Protein AF-A0A1Y5SVF7-F1 (afdb_monomer)

Organism: NCBI:txid1519096

Mean predicted aligned error: 20.18 Å

pLDDT: mean 73.54, std 23.57, range [23.88, 98.62]

Foldseek 3Di:
DDDDDDDDDDDDDDDDDDDDDDDDDDDDDDDDDDDDDDDDDDDDDDDDDDDDDDDDDDDDDDDDDDDDDDDDPDDDDDAEEEEADQEEEEEEDEQEQYEYEQAHYQYEYEQYAYLYAYENYAEAYEYEDEEEAYHYHPEHHQYEYEYAPLPYQYAYEYEQYAEEYEHAYHAYAYEYEDAHYAYEHAYDHPDPVSHDEYEEEYADHAYEHEEEAHYEYEPHHYQYEYEYEYDAARHAYEDEHDDLVRYAYEYAYAPPLQDPDPDPDDPVSFPWDWDQPPPQRWIFIDGPPHTHYTYNHHSVSHDPVRYHYDHNVVDCPCVVVVVCLVPSQDDDDDDDDDDDDWEEADADQEEEEHETDQEEYHYDNEHYQYEYENHAYQYHEDNEADQHEYEAAAHQYEYEDYHEAYEYAYHDDDPDPDAGHAYEYECADHQYEHHEEFYQYEYEAHAEAYHEEAYHPDPDDDDDTRYQYEAEDEHYQYEYEHEFNYEYEDYHAQYEYEYEQQSQAAATEAEYEPQFQSYEYEYYHDDPDDDDPVDDDDFDWDDDPQWTWTDPDPNYIYIYHRDDPVSRVNHHYDYDYD

Structure (mmCIF, N/CA/C/O backbone):
data_AF-A0A1Y5SVF7-F1
#
_entry.id   AF-A0A1Y5SVF7-F1
#
loop_
_atom_site.group_PDB
_atom_site.id
_atom_site.type_symbol
_atom_site.label_atom_id
_atom_site.label_alt_id
_atom_site.label_comp_id
_atom_site.label_asym_id
_atom_site.label_entity_id
_atom_site.label_seq_id
_atom_site.pdbx_PDB_ins_code
_atom_site.Cartn_x
_atom_site.Cartn_y
_atom_site.Cartn_z
_atom_site.occupancy
_atom_site.B_iso_or_equiv
_atom_site.auth_seq_id
_atom_site.auth_comp_id
_atom_site.auth_asym_id
_atom_site.auth_atom_id
_atom_site.pdbx_PDB_model_num
ATOM 1 N N . MET A 1 1 ? -33.043 -8.710 54.431 1.00 28.83 1 MET A N 1
ATOM 2 C CA . MET A 1 1 ? -33.249 -10.145 54.765 1.00 28.83 1 MET A CA 1
ATOM 3 C C . MET A 1 1 ? -33.082 -10.905 53.458 1.00 28.83 1 MET A C 1
ATOM 5 O O . MET A 1 1 ? -33.565 -10.387 52.466 1.00 28.83 1 MET A O 1
ATOM 9 N N . LEU A 1 2 ? -32.321 -12.004 53.444 1.00 25.12 2 LEU A N 1
ATOM 10 C CA . LEU A 1 2 ? -31.647 -12.544 52.246 1.00 25.12 2 LEU A CA 1
ATOM 11 C C . LEU A 1 2 ? -32.502 -12.698 50.967 1.00 25.12 2 LEU A C 1
ATOM 13 O O . LEU A 1 2 ? -33.581 -13.275 51.049 1.00 25.12 2 LEU A O 1
ATOM 17 N N . ALA A 1 3 ? -31.905 -12.251 49.847 1.00 23.88 3 ALA A N 1
ATOM 18 C CA . ALA A 1 3 ? -31.821 -12.835 48.490 1.00 23.88 3 ALA A CA 1
ATOM 19 C C . ALA A 1 3 ? -33.076 -13.500 47.863 1.00 23.88 3 ALA A C 1
ATOM 21 O O . ALA A 1 3 ? -33.752 -14.313 48.484 1.00 23.88 3 ALA A O 1
ATOM 22 N N . PHE A 1 4 ? -33.413 -13.260 46.592 1.00 25.11 4 PHE A N 1
ATOM 23 C CA . PHE A 1 4 ? -32.550 -13.398 45.406 1.00 25.11 4 PHE A CA 1
ATOM 24 C C . PHE A 1 4 ? -33.101 -12.588 44.214 1.00 25.11 4 PHE A C 1
ATOM 26 O O . PHE A 1 4 ? -34.318 -12.561 44.025 1.00 25.11 4 PHE A O 1
ATOM 33 N N . PHE A 1 5 ? -32.216 -12.047 43.373 1.00 25.89 5 PHE A N 1
ATOM 34 C CA . PHE A 1 5 ? -32.505 -11.700 41.972 1.00 25.89 5 PHE A CA 1
ATOM 35 C C . PHE A 1 5 ? -31.905 -12.769 41.041 1.00 25.89 5 PHE A C 1
ATOM 37 O O . PHE A 1 5 ? -31.003 -13.503 41.444 1.00 25.89 5 PHE A O 1
ATOM 44 N N . LEU A 1 6 ? -32.410 -12.857 39.808 1.00 24.16 6 LEU A N 1
ATOM 45 C CA . LEU A 1 6 ? -31.699 -13.455 38.676 1.00 24.16 6 LEU A CA 1
ATOM 46 C C . LEU A 1 6 ? -31.574 -12.374 37.600 1.00 24.16 6 LEU A C 1
ATOM 48 O O . LEU A 1 6 ? -32.604 -11.846 37.182 1.00 24.16 6 LEU A O 1
ATOM 52 N N . LEU A 1 7 ? -30.357 -12.142 37.118 1.00 26.02 7 LEU A N 1
ATOM 53 C CA . LEU A 1 7 ? -30.112 -11.790 35.720 1.00 26.02 7 LEU A CA 1
ATOM 54 C C . LEU A 1 7 ? -29.601 -13.055 34.996 1.00 26.02 7 LEU A C 1
ATOM 56 O O . LEU A 1 7 ? -29.047 -13.947 35.654 1.00 26.02 7 LEU A O 1
ATOM 60 N N . PRO A 1 8 ? -29.828 -13.193 33.678 1.00 29.50 8 PRO A N 1
ATOM 61 C CA . PRO A 1 8 ? -29.076 -14.124 32.843 1.00 29.50 8 PRO A CA 1
ATOM 62 C C . PRO A 1 8 ? -27.656 -13.583 32.598 1.00 29.50 8 PRO A C 1
ATOM 64 O O . PRO A 1 8 ? -27.396 -12.408 32.828 1.00 29.50 8 PRO A O 1
ATOM 67 N N . ALA A 1 9 ? -26.753 -14.437 32.121 1.00 26.25 9 ALA A N 1
ATOM 68 C CA . ALA A 1 9 ? -25.447 -14.005 31.630 1.00 26.25 9 ALA A CA 1
ATOM 69 C C . ALA A 1 9 ? -25.489 -13.800 30.110 1.00 26.25 9 ALA A C 1
ATOM 71 O O . ALA A 1 9 ? -26.137 -14.589 29.412 1.00 26.25 9 ALA A O 1
ATOM 72 N N . LEU A 1 10 ? -24.732 -12.817 29.630 1.00 25.55 10 LEU A N 1
ATOM 73 C CA . LEU A 1 10 ? -24.119 -12.842 28.304 1.00 25.55 10 LEU A CA 1
ATOM 74 C C . LEU A 1 10 ? -22.589 -12.748 28.474 1.00 25.55 10 LEU A C 1
ATOM 76 O O . LEU A 1 10 ? -22.091 -13.045 29.565 1.00 25.55 10 LEU A O 1
ATOM 80 N N . LEU A 1 11 ? -21.851 -12.483 27.398 1.00 26.92 11 LEU A N 1
ATOM 81 C CA . LEU A 1 11 ? -20.387 -12.559 27.359 1.00 26.92 11 LEU A CA 1
ATOM 82 C C . LEU A 1 11 ? -19.733 -11.515 28.294 1.00 26.92 11 LEU A C 1
ATOM 84 O O . LEU A 1 11 ? -20.344 -10.517 28.644 1.00 26.92 11 LEU A O 1
ATOM 88 N N . GLY A 1 12 ? -18.503 -11.713 28.768 1.00 23.98 12 GLY A N 1
ATOM 89 C CA . GLY A 1 12 ? -17.605 -12.847 28.501 1.00 23.98 12 GLY A CA 1
ATOM 90 C C . GLY A 1 12 ? -16.141 -12.460 28.289 1.00 23.98 12 GLY A C 1
ATOM 91 O O . GLY A 1 12 ? -15.311 -13.362 28.197 1.00 23.98 12 GLY A O 1
ATOM 92 N N . ILE A 1 13 ? -15.836 -11.159 28.240 1.00 25.72 13 ILE A N 1
ATOM 93 C CA . ILE A 1 13 ? -14.473 -10.625 28.145 1.00 25.72 13 ILE A CA 1
ATOM 94 C C . ILE A 1 13 ? -13.648 -11.138 29.332 1.00 25.72 13 ILE A C 1
ATOM 96 O O . ILE A 1 13 ? -14.043 -11.006 30.493 1.00 25.72 13 ILE A O 1
ATOM 100 N N . ALA A 1 14 ? -12.513 -11.765 29.030 1.00 25.06 14 ALA A N 1
ATOM 101 C CA . ALA A 1 14 ? -11.665 -12.447 29.999 1.00 25.06 14 ALA A CA 1
ATOM 102 C C . ALA A 1 14 ? -10.214 -11.965 29.887 1.00 25.06 14 ALA A C 1
ATOM 104 O O . ALA A 1 14 ? -9.325 -12.732 29.516 1.00 25.06 14 ALA A O 1
ATOM 105 N N . PHE A 1 15 ? -9.973 -10.700 30.241 1.00 26.67 15 PHE A N 1
ATOM 106 C CA . PHE A 1 15 ? -8.614 -10.215 30.479 1.00 26.67 15 PHE A CA 1
ATOM 107 C C . PHE A 1 15 ? -7.939 -11.071 31.560 1.00 26.67 15 PHE A C 1
ATOM 109 O O . PHE A 1 15 ? -8.497 -11.293 32.638 1.00 26.67 15 PHE A O 1
ATOM 116 N N . LEU A 1 16 ? -6.741 -11.572 31.256 1.00 25.20 16 LEU A N 1
ATOM 117 C CA . LEU A 1 16 ? -5.904 -12.342 32.173 1.00 25.20 16 LEU A CA 1
ATOM 118 C C . LEU A 1 16 ? -4.956 -11.388 32.917 1.00 25.20 16 LEU A C 1
ATOM 120 O O . LEU A 1 16 ? -4.042 -10.858 32.288 1.00 25.20 16 LEU A O 1
ATOM 124 N N . PRO A 1 17 ? -5.097 -11.194 34.242 1.00 28.88 17 PRO A N 1
ATOM 125 C CA . PRO A 1 17 ? -4.095 -10.476 35.018 1.00 28.88 17 PRO A CA 1
ATOM 126 C C . PRO A 1 17 ? -2.815 -11.313 35.112 1.00 28.88 17 PRO A C 1
ATOM 128 O O . PRO A 1 17 ? -2.871 -12.531 35.317 1.00 28.88 17 PRO A O 1
ATOM 131 N N . SER A 1 18 ? -1.661 -10.659 35.002 1.00 29.81 18 SER A N 1
ATOM 132 C CA . SER A 1 18 ? -0.347 -11.294 35.116 1.00 29.81 18 SER A CA 1
ATOM 133 C C . SER A 1 18 ? -0.153 -11.962 36.488 1.00 29.81 18 SER A C 1
ATOM 135 O O . SER A 1 18 ? -0.465 -11.399 37.537 1.00 29.81 18 SER A O 1
ATOM 137 N N . LEU A 1 19 ? 0.352 -13.203 36.492 1.00 28.02 19 LEU A N 1
ATOM 138 C CA . LEU A 1 19 ? 0.393 -14.054 37.687 1.00 28.02 19 LEU A CA 1
ATOM 139 C C . LEU A 1 19 ? 1.823 -14.338 38.172 1.00 28.02 19 LEU A C 1
ATOM 141 O O . LEU A 1 19 ? 2.289 -15.472 38.096 1.00 28.02 19 LEU A O 1
ATOM 145 N N . PHE A 1 20 ? 2.492 -13.329 38.738 1.00 27.78 20 PHE A N 1
ATOM 146 C CA . PHE A 1 20 ? 3.694 -13.534 39.557 1.00 27.78 20 PHE A CA 1
ATOM 147 C C . PHE A 1 20 ? 3.801 -12.521 40.711 1.00 27.78 20 PHE A C 1
ATOM 149 O O . PHE A 1 20 ? 4.325 -11.425 40.552 1.00 27.78 20 PHE A O 1
ATOM 156 N N . ASP A 1 21 ? 3.381 -12.949 41.905 1.00 28.89 21 ASP A N 1
ATOM 157 C CA . ASP A 1 21 ? 3.974 -12.506 43.175 1.00 28.89 21 ASP A CA 1
ATOM 158 C C . ASP A 1 21 ? 4.526 -13.744 43.905 1.00 28.89 21 ASP A C 1
ATOM 160 O O . ASP A 1 21 ? 4.063 -14.872 43.700 1.00 28.89 21 ASP A O 1
ATOM 164 N N . GLY A 1 22 ? 5.585 -13.548 44.685 1.00 28.02 22 GLY A N 1
ATOM 165 C CA . GLY A 1 22 ? 6.442 -14.613 45.190 1.00 28.02 22 GLY A CA 1
ATOM 166 C C . GLY A 1 22 ? 6.036 -15.190 46.546 1.00 28.02 22 GLY A C 1
ATOM 167 O O . GLY A 1 22 ? 5.220 -14.653 47.292 1.00 28.02 22 GLY A O 1
ATOM 168 N N . ALA A 1 23 ? 6.702 -16.285 46.911 1.00 33.06 23 ALA A N 1
ATOM 169 C CA . ALA A 1 23 ? 6.745 -16.770 48.284 1.00 33.06 23 ALA A CA 1
ATOM 170 C C . ALA A 1 23 ? 8.129 -17.361 48.592 1.00 33.06 23 ALA A C 1
ATOM 172 O O . ALA A 1 23 ? 8.445 -18.472 48.163 1.00 33.06 23 ALA A O 1
ATOM 173 N N . ASP A 1 24 ? 8.933 -16.628 49.365 1.00 37.44 24 ASP A N 1
ATOM 174 C CA . ASP A 1 24 ? 10.059 -17.207 50.101 1.00 37.44 24 ASP A CA 1
ATOM 175 C C . ASP A 1 24 ? 9.540 -18.276 51.082 1.00 37.44 24 ASP A C 1
ATOM 177 O O . ASP A 1 24 ? 8.615 -18.010 51.854 1.00 37.44 24 ASP A O 1
ATOM 181 N N . ASP A 1 25 ? 10.201 -19.434 51.154 1.00 36.94 25 ASP A N 1
ATOM 182 C CA . ASP A 1 25 ? 10.408 -20.115 52.439 1.00 36.94 25 ASP A CA 1
ATOM 183 C C . ASP A 1 25 ? 11.746 -20.879 52.438 1.00 36.94 25 ASP A C 1
ATOM 185 O O . ASP A 1 25 ? 12.274 -21.268 51.395 1.00 36.94 25 ASP A O 1
ATOM 189 N N . ASP A 1 26 ? 12.315 -21.034 53.628 1.00 40.06 26 ASP A N 1
ATOM 190 C CA . ASP A 1 26 ? 13.736 -21.314 53.876 1.00 40.06 26 ASP A CA 1
ATOM 191 C C . ASP A 1 26 ? 13.984 -22.777 54.355 1.00 40.06 26 ASP A C 1
ATOM 193 O O . ASP A 1 26 ? 13.065 -23.579 54.518 1.00 40.06 26 ASP A O 1
ATOM 197 N N . ASP A 1 27 ? 15.240 -23.096 54.694 1.00 39.34 27 ASP A N 1
ATOM 198 C CA . ASP A 1 27 ? 15.685 -24.258 55.515 1.00 39.34 27 ASP A CA 1
ATOM 199 C C . ASP A 1 27 ? 15.856 -25.669 54.870 1.00 39.34 27 ASP A C 1
ATOM 201 O O . ASP A 1 27 ? 15.143 -26.620 55.171 1.00 39.34 27 ASP A O 1
ATOM 205 N N . ASP A 1 28 ? 16.959 -25.831 54.122 1.00 39.59 28 ASP A N 1
ATOM 206 C CA . ASP A 1 28 ? 18.159 -26.590 54.569 1.00 39.59 28 ASP A CA 1
ATOM 207 C C . ASP A 1 28 ? 18.097 -28.131 54.879 1.00 39.59 28 ASP A C 1
ATOM 209 O O . ASP A 1 28 ? 17.165 -28.674 55.465 1.00 39.59 28 ASP A O 1
ATOM 213 N N . ARG A 1 29 ? 19.240 -28.809 54.638 1.00 32.97 29 ARG A N 1
ATOM 214 C CA . ARG A 1 29 ? 19.673 -30.167 55.099 1.00 32.97 29 ARG A CA 1
ATOM 215 C C . ARG A 1 29 ? 19.079 -31.476 54.516 1.00 32.97 29 ARG A C 1
ATOM 217 O O . ARG A 1 29 ? 18.115 -32.042 55.018 1.00 32.97 29 ARG A O 1
ATOM 224 N N . ASP A 1 30 ? 19.889 -32.094 53.646 1.00 34.66 30 ASP A N 1
ATOM 225 C CA . ASP A 1 30 ? 20.678 -33.323 53.939 1.00 34.66 30 ASP A CA 1
ATOM 226 C C . ASP A 1 30 ? 19.988 -34.548 54.600 1.00 34.66 30 ASP A C 1
ATOM 228 O O . ASP A 1 30 ? 19.758 -34.564 55.810 1.00 34.66 30 ASP A O 1
ATOM 232 N N . THR A 1 31 ? 19.836 -35.662 53.858 1.00 36.62 31 THR A N 1
ATOM 233 C CA . THR A 1 31 ? 20.513 -36.939 54.223 1.00 36.62 31 THR A CA 1
ATOM 234 C C . THR A 1 31 ? 20.528 -38.018 53.125 1.00 36.62 31 THR A C 1
ATOM 236 O O . THR A 1 31 ? 19.546 -38.244 52.424 1.00 36.62 31 THR A O 1
ATOM 239 N N . ASP A 1 32 ? 21.657 -38.729 53.045 1.00 37.28 32 ASP A N 1
ATOM 240 C CA . ASP A 1 32 ? 21.926 -39.937 52.243 1.00 37.28 32 ASP A CA 1
ATOM 241 C C . ASP A 1 32 ? 21.433 -41.232 52.933 1.00 37.28 32 ASP A C 1
ATOM 243 O O . ASP A 1 32 ? 21.753 -41.465 54.101 1.00 37.28 32 ASP A O 1
ATOM 247 N N . ASP A 1 33 ? 20.718 -42.098 52.200 1.00 37.47 33 ASP A N 1
ATOM 248 C CA . ASP A 1 33 ? 20.779 -43.564 52.362 1.00 37.47 33 ASP A CA 1
ATOM 249 C C . ASP A 1 33 ? 20.405 -44.264 51.035 1.00 37.47 33 ASP A C 1
ATOM 251 O O . ASP A 1 33 ? 19.533 -43.808 50.292 1.00 37.47 33 ASP A O 1
ATOM 255 N N . GLY A 1 34 ? 21.062 -45.385 50.724 1.00 32.53 34 GLY A N 1
ATOM 256 C CA . GLY A 1 34 ? 20.985 -46.062 49.422 1.00 32.53 34 GLY A CA 1
ATOM 257 C C . GLY A 1 34 ? 20.372 -47.468 49.471 1.00 32.53 34 GLY A C 1
ATOM 258 O O . GLY A 1 34 ? 20.273 -48.093 50.524 1.00 32.53 34 GLY A O 1
ATOM 259 N N . GLY A 1 35 ? 19.997 -48.032 48.311 1.00 29.94 35 GLY A N 1
ATOM 260 C CA . GLY A 1 35 ? 19.396 -49.375 48.291 1.00 29.94 35 GLY A CA 1
ATOM 261 C C . GLY A 1 35 ? 19.071 -49.990 46.926 1.00 29.94 35 GLY A C 1
ATOM 262 O O . GLY A 1 35 ? 17.906 -50.110 46.561 1.00 29.94 35 GLY A O 1
ATOM 263 N N . THR A 1 36 ? 20.083 -50.486 46.211 1.00 34.25 36 THR A N 1
ATOM 264 C CA . THR A 1 36 ? 19.928 -51.499 45.138 1.00 34.25 36 THR A CA 1
ATOM 265 C C . THR A 1 36 ? 20.354 -52.890 45.674 1.00 34.25 36 THR A C 1
ATOM 267 O O . THR A 1 36 ? 20.866 -52.941 46.799 1.00 34.25 36 THR A O 1
ATOM 270 N N . PRO A 1 37 ? 20.225 -54.037 44.954 1.00 53.22 37 PRO A N 1
ATOM 271 C CA . PRO A 1 37 ? 19.612 -54.293 43.636 1.00 53.22 37 PRO A CA 1
ATOM 272 C C . PRO A 1 37 ? 18.690 -55.552 43.562 1.00 53.22 37 PRO A C 1
ATOM 274 O O . PRO A 1 37 ? 18.653 -56.371 44.480 1.00 53.22 37 PRO A O 1
ATOM 277 N N . ALA A 1 38 ? 18.055 -55.773 42.399 1.00 32.16 38 ALA A N 1
ATOM 278 C CA . ALA A 1 38 ? 17.669 -57.089 41.840 1.00 32.16 38 ALA A CA 1
ATOM 279 C C . ALA A 1 38 ? 17.480 -56.927 40.305 1.00 32.16 38 ALA A C 1
ATOM 281 O O . ALA A 1 38 ? 16.729 -56.045 39.908 1.00 32.16 38 ALA A O 1
ATOM 282 N N . THR A 1 39 ? 18.267 -57.525 39.390 1.00 30.19 39 THR A N 1
ATOM 283 C CA . THR A 1 39 ? 18.276 -58.942 38.913 1.00 30.19 39 THR A CA 1
ATOM 284 C C . THR A 1 39 ? 16.894 -59.408 38.428 1.00 30.19 39 THR A C 1
ATOM 286 O O . THR A 1 39 ? 15.960 -59.377 39.221 1.00 30.19 39 THR A O 1
ATOM 289 N N . GLU A 1 40 ? 16.675 -59.823 37.172 1.00 33.19 40 GLU A N 1
ATOM 290 C CA . GLU A 1 40 ? 17.314 -60.919 36.390 1.00 33.19 40 GLU A CA 1
ATOM 291 C C . GLU A 1 40 ? 17.263 -60.621 34.853 1.00 33.19 40 GLU A C 1
ATOM 293 O O . GLU A 1 40 ? 16.377 -59.889 34.429 1.00 33.19 40 GLU A O 1
ATOM 298 N N . THR A 1 41 ? 18.275 -60.922 34.008 1.00 29.30 41 THR A N 1
ATOM 299 C CA . THR A 1 41 ? 18.534 -62.168 33.201 1.00 29.30 41 THR A CA 1
ATOM 300 C C . THR A 1 41 ? 17.352 -62.698 32.358 1.00 29.30 41 THR A C 1
ATOM 302 O O . THR A 1 41 ? 16.225 -62.663 32.828 1.00 29.30 41 THR A O 1
ATOM 305 N N . GLU A 1 42 ? 17.482 -63.248 31.136 1.00 34.62 42 GLU A N 1
ATOM 306 C CA . GLU A 1 42 ? 18.602 -63.549 30.190 1.00 34.62 42 GLU A CA 1
ATOM 307 C C . GLU A 1 42 ? 18.284 -62.879 28.801 1.00 34.62 42 GLU A C 1
ATOM 309 O O . GLU A 1 42 ? 17.245 -62.237 28.696 1.00 34.62 42 GLU A O 1
ATOM 314 N N . THR A 1 43 ? 19.021 -62.917 27.669 1.00 29.70 43 THR A N 1
ATOM 315 C CA . THR A 1 43 ? 20.098 -63.784 27.110 1.00 29.70 43 THR A CA 1
ATOM 316 C C . THR A 1 43 ? 20.880 -63.032 25.987 1.00 29.70 43 THR A C 1
ATOM 318 O O . THR A 1 43 ? 20.587 -61.877 25.698 1.00 29.70 43 THR A O 1
ATOM 321 N N . GLU A 1 44 ? 21.848 -63.686 25.330 1.00 31.50 44 GLU A N 1
ATOM 322 C CA . GLU A 1 44 ? 22.754 -63.190 24.265 1.00 31.50 44 GLU A CA 1
ATOM 323 C C . GLU A 1 44 ? 22.239 -63.420 22.819 1.00 31.50 44 GLU A C 1
ATOM 325 O O . GLU A 1 44 ? 21.424 -64.315 22.594 1.00 31.50 44 GLU A O 1
ATOM 330 N N . THR A 1 45 ? 22.833 -62.746 21.816 1.00 30.83 45 THR A N 1
ATOM 331 C CA . THR A 1 45 ? 23.479 -63.390 20.636 1.00 30.83 45 THR A CA 1
ATOM 332 C C . THR A 1 45 ? 24.410 -62.395 19.917 1.00 30.83 45 THR A C 1
ATOM 334 O O . THR A 1 45 ? 23.960 -61.359 19.439 1.00 30.83 45 THR A O 1
ATOM 337 N N . GLU A 1 46 ? 25.699 -62.725 19.802 1.00 31.84 46 GLU A N 1
ATOM 338 C CA . GLU A 1 46 ? 26.710 -61.957 19.052 1.00 31.84 46 GLU A CA 1
ATOM 339 C C . GLU A 1 46 ? 26.742 -62.352 17.564 1.00 31.84 46 GLU A C 1
ATOM 341 O O . GLU A 1 46 ? 26.552 -63.522 17.224 1.00 31.84 46 GLU A O 1
ATOM 346 N N . THR A 1 47 ? 27.102 -61.421 16.675 1.00 31.23 47 THR A N 1
ATOM 347 C CA . THR A 1 47 ? 27.840 -61.715 15.429 1.00 31.23 47 THR A CA 1
ATOM 348 C C . THR A 1 47 ? 28.593 -60.458 14.990 1.00 31.23 47 THR A C 1
ATOM 350 O O . THR A 1 47 ? 27.987 -59.511 14.501 1.00 31.23 47 THR A O 1
ATOM 353 N N . GLU A 1 48 ? 29.917 -60.451 15.148 1.00 33.25 48 GLU A N 1
ATOM 354 C CA . GLU A 1 48 ? 30.788 -59.406 14.598 1.00 33.25 48 GLU A CA 1
ATOM 355 C C . GLU A 1 48 ? 30.953 -59.570 13.076 1.00 33.25 48 GLU A C 1
ATOM 357 O O . GLU A 1 48 ? 31.180 -60.678 12.584 1.00 33.25 48 GLU A O 1
ATOM 362 N N . THR A 1 49 ? 30.950 -58.467 12.326 1.00 31.22 49 THR A N 1
ATOM 363 C CA . THR A 1 49 ? 31.803 -58.275 11.137 1.00 31.22 49 THR A CA 1
ATOM 364 C C . THR A 1 49 ? 32.028 -56.774 10.966 1.00 31.22 49 THR A C 1
ATOM 366 O O . THR A 1 49 ? 31.082 -55.997 11.028 1.00 31.22 49 THR A O 1
ATOM 369 N N . GLU A 1 50 ? 33.283 -56.365 10.802 1.00 34.22 50 GLU A N 1
ATOM 370 C CA . GLU A 1 50 ? 33.684 -54.957 10.753 1.00 34.22 50 GLU A CA 1
ATOM 371 C C . GLU A 1 50 ? 33.427 -54.298 9.382 1.00 34.22 50 GLU A C 1
ATOM 373 O O . GLU A 1 50 ? 33.559 -54.946 8.340 1.00 34.22 50 GLU A O 1
ATOM 378 N N . THR A 1 51 ? 33.318 -52.964 9.426 1.00 29.38 51 THR A N 1
ATOM 379 C CA . THR A 1 51 ? 33.974 -51.941 8.565 1.00 29.38 51 THR A CA 1
ATOM 380 C C . THR A 1 51 ? 33.057 -51.027 7.736 1.00 29.38 51 THR A C 1
ATOM 382 O O . THR A 1 51 ? 32.087 -51.465 7.133 1.00 29.38 51 THR A O 1
ATOM 385 N N . GLU A 1 52 ? 33.523 -49.776 7.653 1.00 34.09 52 GLU A N 1
ATOM 386 C CA . GLU A 1 52 ? 33.158 -48.664 6.759 1.00 34.09 52 GLU A CA 1
ATOM 387 C C . GLU A 1 52 ? 31.989 -47.769 7.220 1.00 34.09 52 GLU A C 1
ATOM 389 O O . GLU A 1 52 ? 30.815 -48.120 7.213 1.00 34.09 52 GLU A O 1
ATOM 394 N N . THR A 1 53 ? 32.416 -46.593 7.687 1.00 32.97 53 THR A N 1
ATOM 395 C CA . THR A 1 53 ? 31.666 -45.455 8.215 1.00 32.97 53 THR A CA 1
ATOM 396 C C . THR A 1 53 ? 30.930 -44.695 7.119 1.00 32.97 53 THR A C 1
ATOM 398 O O . THR A 1 53 ? 31.564 -44.307 6.145 1.00 32.97 53 THR A O 1
ATOM 401 N N . GLU A 1 54 ? 29.683 -44.318 7.379 1.00 35.81 54 GLU A N 1
ATOM 402 C CA . GLU A 1 54 ? 29.158 -42.980 7.078 1.00 35.81 54 GLU A CA 1
ATOM 403 C C . GLU A 1 54 ? 28.046 -42.675 8.098 1.00 35.81 54 GLU A C 1
ATOM 405 O O . GLU A 1 54 ? 27.385 -43.596 8.583 1.00 35.81 54 GLU A O 1
ATOM 410 N N . THR A 1 55 ? 27.942 -41.419 8.543 1.00 29.20 55 THR A N 1
ATOM 411 C CA . THR A 1 55 ? 27.143 -41.042 9.723 1.00 29.20 55 THR A CA 1
ATOM 412 C C . THR A 1 55 ? 25.940 -40.210 9.308 1.00 29.20 55 THR A C 1
ATOM 414 O O . THR A 1 55 ? 26.021 -38.986 9.249 1.00 29.20 55 THR A O 1
ATOM 417 N N . GLU A 1 56 ? 24.818 -40.881 9.084 1.00 37.03 56 GLU A N 1
ATOM 418 C CA . GLU A 1 56 ? 23.496 -40.262 9.115 1.00 37.03 56 GLU A CA 1
ATOM 419 C C . GLU A 1 56 ? 22.876 -40.557 10.488 1.00 37.03 56 GLU A C 1
ATOM 421 O O . GLU A 1 56 ? 22.947 -41.677 11.002 1.00 37.03 56 GLU A O 1
ATOM 426 N N . THR A 1 57 ? 22.342 -39.533 11.148 1.00 26.78 57 THR A N 1
ATOM 427 C CA . THR A 1 57 ? 21.626 -39.671 12.422 1.00 26.78 57 THR A CA 1
ATOM 428 C C . THR A 1 57 ? 20.508 -38.645 12.440 1.00 26.78 57 THR A C 1
ATOM 430 O O . THR A 1 57 ? 20.705 -37.492 12.820 1.00 26.78 57 THR A O 1
ATOM 433 N N . GLU A 1 58 ? 19.338 -39.090 11.986 1.00 38.38 58 GLU A N 1
ATOM 434 C CA . GLU A 1 58 ? 18.064 -38.412 12.211 1.00 38.38 58 GLU A CA 1
ATOM 435 C C . GLU A 1 58 ? 17.968 -38.058 13.701 1.00 38.38 58 GLU A C 1
ATOM 437 O O . GLU A 1 58 ? 18.151 -38.922 14.561 1.00 38.38 58 GLU A O 1
ATOM 442 N N . THR A 1 59 ? 17.754 -36.780 14.010 1.00 26.06 59 THR A N 1
ATOM 443 C CA . THR A 1 59 ? 17.618 -36.302 15.390 1.00 26.06 59 THR A CA 1
ATOM 444 C C . THR A 1 59 ? 16.307 -35.541 15.499 1.00 26.06 59 THR A C 1
ATOM 446 O O . THR A 1 59 ? 16.272 -34.320 15.364 1.00 26.06 59 THR A O 1
ATOM 449 N N . GLU A 1 60 ? 15.220 -36.282 15.722 1.00 39.50 60 GLU A N 1
ATOM 450 C CA . GLU A 1 60 ? 13.974 -35.706 16.230 1.00 39.50 60 GLU A CA 1
ATOM 451 C C . GLU A 1 60 ? 14.309 -34.926 17.510 1.00 39.50 60 GLU A C 1
ATOM 453 O O . GLU A 1 60 ? 14.859 -35.491 18.457 1.00 39.50 60 GLU A O 1
ATOM 458 N N . THR A 1 61 ? 14.031 -33.623 17.520 1.00 26.59 61 THR A N 1
ATOM 459 C CA . THR A 1 61 ? 14.149 -32.785 18.717 1.00 26.59 61 THR A CA 1
ATOM 460 C C . THR A 1 61 ? 12.823 -32.069 18.897 1.00 26.59 61 THR A C 1
ATOM 462 O O . THR A 1 61 ? 12.457 -31.216 18.094 1.00 26.59 61 THR A O 1
ATOM 465 N N . GLU A 1 62 ? 12.084 -32.471 19.926 1.00 38.66 62 GLU A N 1
ATOM 466 C CA . GLU A 1 62 ? 10.967 -31.696 20.452 1.00 38.66 62 GLU A CA 1
ATOM 467 C C . GLU A 1 62 ? 11.572 -30.430 21.079 1.00 38.66 62 GLU A C 1
ATOM 469 O O . GLU A 1 62 ? 12.403 -30.537 21.982 1.00 38.66 62 GLU A O 1
ATOM 474 N N . THR A 1 63 ? 11.201 -29.248 20.583 1.00 27.20 63 THR A N 1
ATOM 475 C CA . THR A 1 63 ? 11.576 -27.966 21.197 1.00 27.20 63 THR A CA 1
ATOM 476 C C . THR A 1 63 ? 10.358 -27.431 21.937 1.00 27.20 63 THR A C 1
ATOM 478 O O . THR A 1 63 ? 9.309 -27.208 21.333 1.00 27.20 63 THR A O 1
ATOM 481 N N . GLU A 1 64 ? 10.480 -27.289 23.254 1.00 31.25 64 GLU A N 1
ATOM 482 C CA . GLU A 1 64 ? 9.398 -26.829 24.125 1.00 31.25 64 GLU A CA 1
ATOM 483 C C . GLU A 1 64 ? 9.219 -25.302 24.024 1.00 31.25 64 GLU A C 1
ATOM 485 O O . GLU A 1 64 ? 10.157 -24.567 23.719 1.00 31.25 64 GLU A O 1
ATOM 490 N N . THR A 1 65 ? 8.000 -24.816 24.267 1.00 33.19 65 THR A N 1
ATOM 491 C CA . THR A 1 65 ? 7.695 -23.378 24.276 1.00 33.19 65 THR A CA 1
ATOM 492 C C . THR A 1 65 ? 8.174 -22.749 25.585 1.00 33.19 65 THR A C 1
ATOM 494 O O . THR A 1 65 ? 7.468 -22.811 26.592 1.00 33.19 65 THR A O 1
ATOM 497 N N . GLU A 1 66 ? 9.355 -22.131 25.577 1.00 31.94 66 GLU A N 1
ATOM 498 C CA . GLU A 1 66 ? 9.839 -21.300 26.687 1.00 31.94 66 GLU A CA 1
ATOM 499 C C . GLU A 1 66 ? 9.594 -19.814 26.381 1.00 31.94 66 GLU A C 1
ATOM 501 O O . GLU A 1 66 ? 10.137 -19.251 25.433 1.00 31.94 66 GLU A O 1
ATOM 506 N N . THR A 1 67 ? 8.736 -19.178 27.183 1.00 33.22 67 THR A N 1
ATOM 507 C CA . THR A 1 67 ? 8.444 -17.740 27.111 1.00 33.22 67 THR A CA 1
ATOM 508 C C . THR A 1 67 ? 9.335 -16.994 28.104 1.00 33.22 67 THR A C 1
ATOM 510 O O . THR A 1 67 ? 8.965 -16.840 29.268 1.00 33.22 67 THR A O 1
ATOM 513 N N . GLU A 1 68 ? 10.506 -16.532 27.664 1.00 31.97 68 GLU A N 1
ATOM 514 C CA . GLU A 1 68 ? 11.379 -15.668 28.471 1.00 31.97 68 GLU A CA 1
ATOM 515 C C . GLU A 1 68 ? 11.170 -14.188 28.118 1.00 31.97 68 GLU A C 1
ATOM 517 O O . GLU A 1 68 ? 11.683 -13.679 27.126 1.00 31.97 68 GLU A O 1
ATOM 522 N N . THR A 1 69 ? 10.418 -13.475 28.958 1.00 36.06 69 THR A N 1
ATOM 523 C CA . THR A 1 69 ? 10.315 -12.010 28.907 1.00 36.06 69 THR A CA 1
ATOM 524 C C . THR A 1 69 ? 11.458 -11.368 29.704 1.00 36.06 69 THR A C 1
ATOM 526 O O . THR A 1 69 ? 11.286 -11.065 30.888 1.00 36.06 69 THR A O 1
ATOM 529 N N . GLU A 1 70 ? 12.613 -11.130 29.076 1.00 34.25 70 GLU A N 1
ATOM 530 C CA . GLU A 1 70 ? 13.631 -10.204 29.605 1.00 34.25 70 GLU A CA 1
ATOM 531 C C . GLU A 1 70 ? 13.635 -8.886 28.813 1.00 34.25 70 GLU A C 1
ATOM 533 O O . GLU A 1 70 ? 13.732 -8.863 27.589 1.00 34.25 70 GLU A O 1
ATOM 538 N N . THR A 1 71 ? 13.531 -7.758 29.522 1.00 41.81 71 THR A N 1
ATOM 539 C CA . THR A 1 71 ? 13.479 -6.414 28.926 1.00 41.81 71 THR A CA 1
ATOM 540 C C . THR A 1 71 ? 14.882 -5.909 28.560 1.00 41.81 71 THR A C 1
ATOM 542 O O . THR A 1 71 ? 15.462 -5.088 29.278 1.00 41.81 71 THR A O 1
ATOM 545 N N . GLU A 1 72 ? 15.460 -6.386 27.452 1.00 31.38 72 GLU A N 1
ATOM 546 C CA . GLU A 1 72 ? 16.734 -5.848 26.953 1.00 31.38 72 GLU A CA 1
ATOM 547 C C . GLU A 1 72 ? 16.535 -4.523 26.197 1.00 31.38 72 GLU A C 1
ATOM 549 O O . GLU A 1 72 ? 16.158 -4.477 25.026 1.00 31.38 72 GLU A O 1
ATOM 554 N N . VAL A 1 73 ? 16.859 -3.414 26.873 1.00 47.72 73 VAL A N 1
ATOM 555 C CA . VAL A 1 73 ? 16.998 -2.085 26.255 1.00 47.72 73 VAL A CA 1
ATOM 556 C C . VAL A 1 73 ? 18.237 -2.082 25.352 1.00 47.72 73 VAL A C 1
ATOM 558 O O . VAL A 1 73 ? 19.328 -1.680 25.767 1.00 47.72 73 VAL A O 1
ATOM 561 N N . GLY A 1 74 ? 18.070 -2.572 24.125 1.00 35.81 74 GLY A N 1
ATOM 562 C CA . GLY A 1 74 ? 19.157 -2.701 23.155 1.00 35.81 74 GLY A CA 1
ATOM 563 C C . GLY A 1 74 ? 18.970 -3.741 22.050 1.00 35.81 74 GLY A C 1
ATOM 564 O O . GLY A 1 74 ? 19.935 -3.965 21.320 1.00 35.81 74 GLY A O 1
ATOM 565 N N . ALA A 1 75 ? 17.794 -4.361 21.906 1.00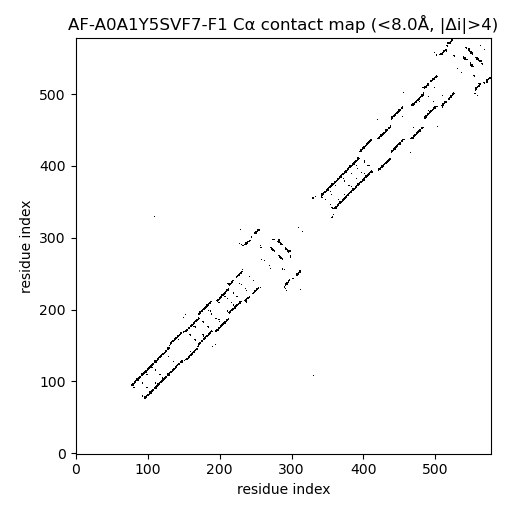 35.59 75 ALA A N 1
ATOM 566 C CA . ALA A 1 75 ? 17.498 -5.187 20.739 1.00 35.59 75 ALA A CA 1
ATOM 567 C C . ALA A 1 75 ? 17.639 -4.356 19.449 1.00 35.59 75 ALA A C 1
ATOM 569 O O . ALA A 1 75 ? 16.891 -3.406 19.224 1.00 35.59 75 ALA A O 1
ATOM 570 N N . THR A 1 76 ? 18.612 -4.705 18.607 1.00 42.78 76 THR A N 1
ATOM 571 C CA . THR A 1 76 ? 18.524 -4.408 17.171 1.00 42.78 76 THR A CA 1
ATOM 572 C C . THR A 1 76 ? 17.332 -5.177 16.608 1.00 42.78 76 THR A C 1
ATOM 574 O O . THR A 1 76 ? 17.147 -6.321 17.040 1.00 42.78 76 THR A O 1
ATOM 577 N N . PRO A 1 77 ? 16.556 -4.613 15.666 1.00 49.59 77 PRO A N 1
ATOM 578 C CA . PRO A 1 77 ? 15.498 -5.372 15.014 1.00 49.59 77 PRO A CA 1
ATOM 579 C C . PRO A 1 77 ? 16.107 -6.611 14.335 1.00 49.59 77 PRO A C 1
ATOM 581 O O . PRO A 1 77 ? 17.290 -6.625 13.972 1.00 49.59 77 PRO A O 1
ATOM 584 N N . THR A 1 78 ? 15.333 -7.690 14.258 1.00 58.44 78 THR A N 1
ATOM 585 C CA . THR A 1 78 ? 15.815 -9.004 13.820 1.00 58.44 78 THR A CA 1
ATOM 586 C C . THR A 1 78 ? 14.972 -9.534 12.676 1.00 58.44 78 THR A C 1
ATOM 588 O O . THR A 1 78 ? 13.800 -9.810 12.911 1.00 58.44 78 THR A O 1
ATOM 591 N N . SER A 1 79 ? 15.630 -9.759 11.533 1.00 68.44 79 SER A N 1
ATOM 592 C CA . SER A 1 79 ? 15.190 -10.548 10.371 1.00 68.44 79 SER A CA 1
ATOM 593 C C . SER A 1 79 ? 13.945 -11.409 10.627 1.00 68.44 79 SER A C 1
ATOM 595 O O . SER A 1 79 ? 13.992 -12.417 11.348 1.00 68.44 79 SER A O 1
ATOM 597 N N . THR A 1 80 ? 12.837 -10.975 10.040 1.00 77.94 80 THR A N 1
ATOM 598 C CA . THR A 1 80 ? 11.507 -11.573 10.108 1.00 77.94 80 THR A CA 1
ATOM 599 C C . THR A 1 80 ? 11.373 -12.683 9.066 1.00 77.94 80 THR A C 1
ATOM 601 O O . THR A 1 80 ? 11.970 -12.633 7.993 1.00 77.94 80 THR A O 1
ATOM 604 N N . VAL A 1 81 ? 10.543 -13.691 9.350 1.00 85.06 81 VAL A N 1
ATOM 605 C CA . VAL A 1 81 ? 10.108 -14.672 8.343 1.00 85.06 81 VAL A CA 1
ATOM 606 C C . VAL A 1 81 ? 8.581 -14.695 8.307 1.00 85.06 81 VAL A C 1
ATOM 608 O O . VAL A 1 81 ? 7.952 -15.244 9.217 1.00 85.06 81 VAL A O 1
ATOM 611 N N . LYS A 1 82 ? 7.983 -14.097 7.272 1.00 85.44 82 LYS A N 1
ATOM 612 C CA . LYS A 1 82 ? 6.528 -13.960 7.091 1.00 85.44 82 LYS A CA 1
ATOM 613 C C . LYS A 1 82 ? 6.035 -14.920 6.002 1.00 85.44 82 LYS A C 1
ATOM 615 O O . LYS A 1 82 ? 6.713 -15.131 5.003 1.00 85.44 82 LYS A O 1
ATOM 620 N N . ASN A 1 83 ? 4.896 -15.571 6.237 1.00 89.44 83 ASN A N 1
ATOM 621 C CA . ASN A 1 83 ? 4.304 -16.554 5.322 1.00 89.44 83 ASN A CA 1
ATOM 622 C C . ASN A 1 83 ? 2.788 -16.321 5.242 1.00 89.44 83 ASN A C 1
ATOM 624 O O . ASN A 1 83 ? 2.165 -16.244 6.304 1.00 89.44 83 ASN A O 1
ATOM 628 N N . GLY A 1 84 ? 2.234 -16.257 4.031 1.00 88.06 84 GLY A N 1
ATOM 629 C CA . GLY A 1 84 ? 0.800 -16.340 3.748 1.00 88.06 84 GLY A CA 1
ATOM 630 C C . GLY A 1 84 ? 0.318 -17.792 3.621 1.00 88.06 84 GLY A C 1
ATOM 631 O O . GLY A 1 84 ? 0.811 -18.690 4.323 1.00 88.06 84 GLY A O 1
ATOM 632 N N . THR A 1 85 ? -0.692 -18.019 2.779 1.00 88.44 85 THR A N 1
ATOM 633 C CA . THR A 1 85 ? -1.535 -19.222 2.805 1.00 88.44 85 THR A CA 1
ATOM 634 C C . THR A 1 85 ? -1.775 -19.875 1.421 1.00 88.44 85 THR A C 1
ATOM 636 O O . THR A 1 85 ? -0.825 -20.140 0.690 1.00 88.44 85 THR A O 1
ATOM 639 N N . ASP A 1 86 ? -3.026 -20.262 1.129 1.00 89.62 86 ASP A N 1
ATOM 640 C CA . ASP A 1 86 ? -3.521 -20.852 -0.134 1.00 89.62 86 ASP A CA 1
ATOM 641 C C . ASP A 1 86 ? -4.642 -19.942 -0.738 1.00 89.62 86 ASP A C 1
ATOM 643 O O . ASP A 1 86 ? -5.503 -20.422 -1.492 1.00 89.62 86 ASP A O 1
ATOM 647 N N . GLY A 1 87 ? -4.715 -18.667 -0.332 1.00 85.12 87 GLY A N 1
ATOM 648 C CA . GLY A 1 87 ? -5.533 -17.626 -0.962 1.00 85.12 87 GLY A CA 1
ATOM 649 C C . GLY A 1 87 ? -5.062 -16.217 -0.583 1.00 85.12 87 GLY A C 1
ATOM 650 O O . GLY A 1 87 ? -4.350 -16.073 0.401 1.00 85.12 87 GLY A O 1
ATOM 651 N N . ASP A 1 88 ? -5.520 -15.237 -1.362 1.00 87.12 88 ASP A N 1
ATOM 652 C CA . ASP A 1 88 ? -5.154 -13.811 -1.394 1.00 87.12 88 ASP A CA 1
ATOM 653 C C . ASP A 1 88 ? -4.789 -13.212 -0.002 1.00 87.12 88 ASP A C 1
ATOM 655 O O . ASP A 1 88 ? -5.669 -13.012 0.840 1.00 87.12 88 ASP A O 1
ATOM 659 N N . ASP A 1 89 ? -3.496 -12.944 0.244 1.00 79.69 89 ASP A N 1
ATOM 660 C CA . ASP A 1 89 ? -2.920 -12.516 1.539 1.00 79.69 89 ASP A CA 1
ATOM 661 C C . ASP A 1 89 ? -2.200 -11.138 1.479 1.00 79.69 89 ASP A C 1
ATOM 663 O O . ASP A 1 89 ? -1.456 -10.841 0.541 1.00 79.69 89 ASP A O 1
ATOM 667 N N . THR A 1 90 ? -2.322 -10.321 2.542 1.00 83.50 90 THR A N 1
ATOM 668 C CA . THR A 1 90 ? -1.631 -9.014 2.685 1.00 83.50 90 THR A CA 1
ATOM 669 C C . THR A 1 90 ? -0.423 -9.096 3.634 1.00 83.50 90 THR A C 1
ATOM 671 O O . THR A 1 90 ? -0.555 -9.231 4.857 1.00 83.50 90 THR A O 1
ATOM 674 N N . LEU A 1 91 ? 0.801 -8.987 3.103 1.00 77.38 91 LEU A N 1
ATOM 675 C CA . LEU A 1 91 ? 2.050 -9.273 3.820 1.00 77.38 91 LEU A CA 1
ATOM 676 C C . LEU A 1 91 ? 3.051 -8.097 3.866 1.00 77.38 91 LEU A C 1
ATOM 678 O O . LEU A 1 91 ? 4.038 -8.085 3.139 1.00 77.38 91 LEU A O 1
ATOM 682 N N . ARG A 1 92 ? 2.874 -7.164 4.814 1.00 82.44 92 ARG A N 1
ATOM 683 C CA . ARG A 1 92 ? 3.895 -6.147 5.177 1.00 82.44 92 ARG A CA 1
ATOM 684 C C . ARG A 1 92 ? 4.994 -6.666 6.128 1.00 82.44 92 ARG A C 1
ATOM 686 O O . ARG A 1 92 ? 4.663 -7.364 7.096 1.00 82.44 92 ARG A O 1
ATOM 693 N N . THR A 1 93 ? 6.248 -6.284 5.894 1.00 76.44 93 THR A N 1
ATOM 694 C CA . THR A 1 93 ? 7.410 -6.348 6.812 1.00 76.44 93 THR A CA 1
ATOM 695 C C . THR A 1 93 ? 8.008 -4.936 7.032 1.00 76.44 93 THR A C 1
ATOM 697 O O . THR A 1 93 ? 7.306 -3.949 6.798 1.00 76.44 93 THR A O 1
ATOM 700 N N . TYR A 1 94 ? 9.203 -4.801 7.631 1.00 76.94 94 TYR A N 1
ATOM 701 C CA . TYR A 1 94 ? 9.707 -3.520 8.172 1.00 76.94 94 TYR A CA 1
ATOM 702 C C . TYR A 1 94 ? 11.206 -3.277 7.868 1.00 76.94 94 TYR A C 1
ATOM 704 O O . TYR A 1 94 ? 11.693 -3.643 6.808 1.00 76.94 94 TYR A O 1
ATOM 712 N N . SER A 1 95 ? 11.942 -2.599 8.762 1.00 81.81 95 SER A N 1
ATOM 713 C CA . SER A 1 95 ? 13.311 -2.110 8.531 1.00 81.81 95 SER A CA 1
ATOM 714 C C . SER A 1 95 ? 14.429 -3.122 8.859 1.00 81.81 95 SER A C 1
ATOM 716 O O . SER A 1 95 ? 15.381 -2.812 9.590 1.00 81.81 95 SER A O 1
ATOM 718 N N . THR A 1 96 ? 14.304 -4.355 8.359 1.00 82.94 96 THR A N 1
ATOM 719 C CA . THR A 1 96 ? 15.310 -5.425 8.480 1.00 82.94 96 THR A CA 1
ATOM 720 C C . THR A 1 96 ? 15.349 -6.339 7.267 1.00 82.94 96 THR A C 1
ATOM 722 O O . THR A 1 96 ? 14.306 -6.566 6.685 1.00 82.94 96 THR A O 1
ATOM 725 N N . ASP A 1 97 ? 16.524 -6.945 7.009 1.00 88.50 97 ASP A N 1
ATOM 726 C CA . ASP A 1 97 ? 16.739 -8.095 6.109 1.00 88.50 97 ASP A CA 1
ATOM 727 C C . ASP A 1 97 ? 15.699 -9.223 6.349 1.00 88.50 97 ASP A C 1
ATOM 729 O O . ASP A 1 97 ? 15.949 -10.169 7.111 1.00 88.50 97 ASP A O 1
ATOM 733 N N . ASP A 1 98 ? 14.532 -9.140 5.722 1.00 89.31 98 ASP A N 1
ATOM 734 C CA . ASP A 1 98 ? 13.365 -9.977 6.000 1.00 89.31 98 ASP A CA 1
ATOM 73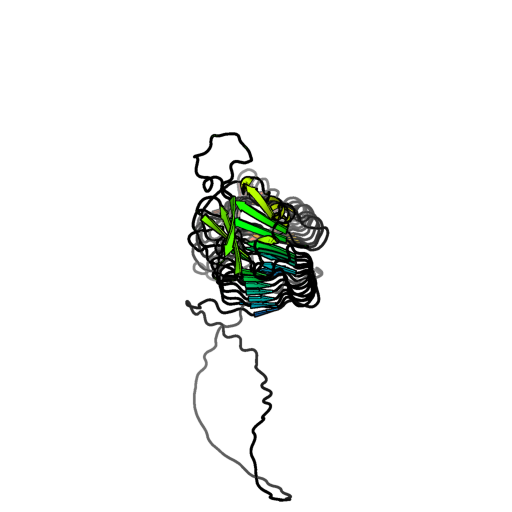5 C C . ASP A 1 98 ? 13.131 -11.012 4.880 1.00 89.31 98 ASP A C 1
ATOM 737 O O . ASP A 1 98 ? 13.681 -10.950 3.777 1.00 89.31 98 ASP A O 1
ATOM 741 N N . SER A 1 99 ? 12.352 -12.058 5.172 1.00 94.31 99 SER A N 1
ATOM 742 C CA . SER A 1 99 ? 11.997 -13.083 4.186 1.00 94.31 99 SER A CA 1
ATOM 743 C C . SER A 1 99 ? 10.495 -13.315 4.160 1.00 94.31 99 SER A C 1
ATOM 745 O O . SER A 1 99 ? 9.902 -13.748 5.154 1.00 94.31 99 SER A O 1
ATOM 747 N N . VAL A 1 100 ? 9.894 -13.046 3.004 1.00 93.50 100 VAL A N 1
ATOM 748 C CA . VAL A 1 100 ? 8.449 -13.121 2.786 1.00 93.50 100 VAL A CA 1
ATOM 749 C C . VAL A 1 100 ? 8.137 -14.211 1.766 1.00 93.50 100 VAL A C 1
ATOM 751 O O . VAL A 1 100 ? 8.886 -14.440 0.816 1.00 93.50 100 VAL A O 1
ATOM 754 N N . ASN A 1 101 ? 7.042 -14.921 1.998 1.00 96.44 101 ASN A N 1
ATOM 755 C CA . ASN A 1 101 ? 6.503 -15.947 1.120 1.00 96.44 101 ASN A CA 1
ATOM 756 C C . ASN A 1 101 ? 4.981 -15.769 1.099 1.00 96.44 101 ASN A C 1
ATOM 758 O O . ASN A 1 101 ? 4.366 -16.047 2.126 1.00 96.44 101 ASN A O 1
ATOM 762 N N . GLY A 1 102 ? 4.406 -15.300 -0.009 1.00 93.88 102 GLY A N 1
ATOM 763 C CA . GLY A 1 102 ? 2.955 -15.188 -0.209 1.00 93.88 102 GLY A CA 1
ATOM 764 C C . GLY A 1 102 ? 2.301 -16.563 -0.114 1.00 93.88 102 GLY A C 1
ATOM 765 O O . GLY A 1 102 ? 1.965 -17.042 0.973 1.00 93.88 102 GLY A O 1
ATOM 766 N N . GLY A 1 103 ? 2.309 -17.284 -1.230 1.00 94.62 103 GLY A N 1
ATOM 767 C CA . GLY A 1 103 ? 2.021 -18.712 -1.278 1.00 94.62 103 GLY A CA 1
ATOM 768 C C . GLY A 1 103 ? 1.273 -19.094 -2.542 1.00 94.62 103 GLY A C 1
ATOM 769 O O . GLY A 1 103 ? 1.864 -19.656 -3.466 1.00 94.62 103 GLY A O 1
ATOM 770 N N . ALA A 1 104 ? -0.030 -18.833 -2.543 1.00 94.44 104 ALA A N 1
ATOM 771 C CA . ALA A 1 104 ? -0.909 -18.922 -3.700 1.00 94.44 104 ALA A CA 1
ATOM 772 C C . ALA A 1 104 ? -2.194 -18.145 -3.398 1.00 94.44 104 ALA A C 1
ATOM 774 O O . ALA A 1 104 ? -2.786 -18.359 -2.347 1.00 94.44 104 ALA A O 1
ATOM 775 N N . GLY A 1 105 ? -2.655 -17.335 -4.339 1.00 92.69 105 GLY A N 1
ATOM 776 C CA . GLY A 1 105 ? -3.561 -16.215 -4.087 1.00 92.69 105 GLY A CA 1
ATOM 777 C C . GLY A 1 105 ? -3.125 -15.052 -4.973 1.00 92.69 105 GLY A C 1
ATOM 778 O O . GLY A 1 105 ? -2.026 -15.109 -5.511 1.00 92.69 105 GLY A O 1
ATOM 779 N N . ASP A 1 106 ? -3.980 -14.055 -5.178 1.00 90.00 106 ASP A N 1
ATOM 780 C CA . ASP A 1 106 ? -3.551 -12.780 -5.772 1.00 90.00 106 ASP A CA 1
ATOM 781 C C . ASP A 1 106 ? -3.024 -11.894 -4.612 1.00 90.00 106 ASP A C 1
ATOM 783 O O . ASP A 1 106 ? -3.786 -11.132 -4.013 1.00 90.00 106 ASP A O 1
ATOM 787 N N . ASP A 1 107 ? -1.757 -12.078 -4.214 1.00 86.38 107 ASP A N 1
ATOM 788 C CA . ASP A 1 107 ? -1.195 -11.577 -2.945 1.00 86.38 107 ASP A CA 1
ATOM 789 C C . ASP A 1 107 ? -0.713 -10.111 -3.026 1.00 86.38 107 ASP A C 1
ATOM 791 O O . ASP A 1 107 ? -0.316 -9.611 -4.079 1.00 86.38 107 ASP A O 1
ATOM 795 N N . THR A 1 108 ? -0.688 -9.397 -1.891 1.00 87.81 108 THR A N 1
ATOM 796 C CA . THR A 1 108 ? -0.125 -8.032 -1.784 1.00 87.81 108 THR A CA 1
ATOM 797 C C . THR A 1 108 ? 0.980 -7.982 -0.732 1.00 87.81 108 THR A C 1
ATOM 799 O O . THR A 1 108 ? 0.732 -8.154 0.459 1.00 87.81 108 THR A O 1
ATOM 802 N N . ILE A 1 109 ? 2.221 -7.731 -1.151 1.00 84.19 109 ILE A N 1
ATOM 803 C CA . ILE A 1 109 ? 3.424 -7.839 -0.315 1.00 84.19 109 ILE A CA 1
ATOM 804 C C . ILE A 1 109 ? 4.164 -6.501 -0.258 1.00 84.19 109 ILE A C 1
ATOM 806 O O . ILE A 1 109 ? 4.343 -5.836 -1.275 1.00 84.19 109 ILE A O 1
ATOM 810 N N . GLN A 1 110 ? 4.660 -6.147 0.928 1.00 89.06 110 GLN A N 1
ATOM 811 C CA . GLN A 1 110 ? 5.623 -5.065 1.125 1.00 89.06 110 GLN A CA 1
ATOM 812 C C . GLN A 1 110 ? 6.809 -5.593 1.931 1.00 89.06 110 GLN A C 1
ATOM 814 O O . GLN A 1 110 ? 6.618 -5.994 3.080 1.00 89.06 110 GLN A O 1
ATOM 819 N N . ALA A 1 111 ? 8.014 -5.562 1.357 1.00 84.44 111 ALA A N 1
ATOM 820 C CA . ALA A 1 111 ? 9.233 -6.013 2.021 1.00 84.44 111 ALA A CA 1
ATOM 821 C C . ALA A 1 111 ? 9.646 -5.018 3.126 1.00 84.44 111 ALA A C 1
ATOM 823 O O . ALA A 1 111 ? 9.504 -5.340 4.308 1.00 84.44 111 ALA A O 1
ATOM 824 N N . GLY A 1 112 ? 9.956 -3.765 2.768 1.00 80.94 112 GLY A N 1
ATOM 825 C CA . GLY A 1 112 ? 10.154 -2.672 3.726 1.00 80.94 112 GLY A CA 1
ATOM 826 C C . GLY A 1 112 ? 11.454 -1.901 3.509 1.00 80.94 112 GLY A C 1
ATOM 827 O O . GLY A 1 112 ? 11.533 -1.065 2.617 1.00 80.94 112 GLY A O 1
ATOM 828 N N . ALA A 1 113 ? 12.448 -2.114 4.369 1.00 84.69 113 ALA A N 1
ATOM 829 C CA . ALA A 1 113 ? 13.774 -1.511 4.222 1.00 84.69 113 ALA A CA 1
ATOM 830 C C . ALA A 1 113 ? 14.844 -2.468 4.767 1.00 84.69 113 ALA A C 1
ATOM 832 O O . ALA A 1 113 ? 14.990 -2.631 5.981 1.00 84.69 113 ALA A O 1
ATOM 833 N N . GLY A 1 114 ? 15.602 -3.114 3.891 1.00 85.69 114 GLY A N 1
ATOM 834 C CA . GLY A 1 114 ? 16.400 -4.271 4.266 1.00 85.69 114 GLY A CA 1
ATOM 835 C C . GLY A 1 114 ? 17.349 -4.738 3.172 1.00 85.69 114 GLY A C 1
ATOM 836 O O . GLY A 1 114 ? 18.128 -3.958 2.629 1.00 85.6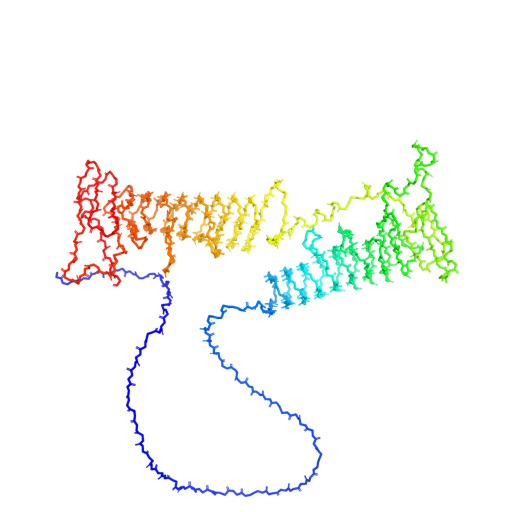9 114 GLY A O 1
ATOM 837 N N . ASN A 1 115 ? 17.376 -6.050 2.964 1.00 91.00 115 ASN A N 1
ATOM 838 C CA . ASN A 1 115 ? 18.130 -6.749 1.917 1.00 91.00 115 ASN A CA 1
ATOM 839 C C . ASN A 1 115 ? 17.380 -8.063 1.670 1.00 91.00 115 ASN A C 1
ATOM 841 O O . ASN A 1 115 ? 17.880 -9.164 1.953 1.00 91.00 115 ASN A O 1
ATOM 845 N N . ASP A 1 116 ? 16.122 -7.928 1.286 1.00 94.62 116 ASP A N 1
ATOM 846 C CA . ASP A 1 116 ? 15.079 -8.878 1.622 1.00 94.62 116 ASP A CA 1
ATOM 847 C C . ASP A 1 116 ? 15.059 -10.049 0.643 1.00 94.62 116 ASP A C 1
ATOM 849 O O . ASP A 1 116 ? 15.883 -10.197 -0.271 1.00 94.62 116 ASP A O 1
ATOM 853 N N . THR A 1 117 ? 14.165 -11.001 0.883 1.00 97.12 117 THR A N 1
ATOM 854 C CA . THR A 1 117 ? 13.913 -12.087 -0.061 1.00 97.12 117 THR A CA 1
ATOM 855 C C . THR A 1 117 ? 12.435 -12.441 -0.066 1.00 97.12 117 THR A C 1
ATOM 857 O O . THR A 1 117 ? 11.958 -13.165 0.815 1.00 97.12 117 THR A O 1
ATOM 860 N N . VAL A 1 118 ? 11.743 -11.938 -1.088 1.00 97.56 118 VAL A N 1
ATOM 861 C CA . VAL A 1 118 ? 10.318 -12.141 -1.342 1.00 97.56 118 VAL A CA 1
ATOM 862 C C . VAL A 1 118 ? 10.133 -13.247 -2.376 1.00 97.56 118 VAL A C 1
ATOM 864 O O . VAL A 1 118 ? 10.660 -13.181 -3.485 1.00 97.56 118 VAL A O 1
ATOM 867 N N . TYR A 1 119 ? 9.331 -14.242 -2.023 1.00 98.19 119 TYR A N 1
ATOM 868 C CA . TYR A 1 119 ? 8.650 -15.112 -2.973 1.00 98.19 119 TYR A CA 1
ATOM 869 C C . TYR A 1 119 ? 7.177 -14.712 -2.929 1.00 98.19 119 TYR A C 1
ATOM 871 O O . TYR A 1 119 ? 6.605 -14.708 -1.839 1.00 98.19 119 TYR A O 1
ATOM 879 N N . ALA A 1 120 ? 6.573 -14.346 -4.056 1.00 97.31 120 ALA A N 1
ATOM 880 C CA . ALA A 1 120 ? 5.147 -14.038 -4.081 1.00 97.31 120 ALA A CA 1
ATOM 881 C C . ALA A 1 120 ? 4.358 -15.360 -4.084 1.00 97.31 120 ALA A C 1
ATOM 883 O O . ALA A 1 120 ? 4.230 -15.974 -3.019 1.00 97.31 120 ALA A O 1
ATOM 884 N N . GLY A 1 121 ? 4.003 -15.935 -5.233 1.00 97.69 121 GLY A N 1
ATOM 885 C CA . GLY A 1 121 ? 3.462 -17.293 -5.232 1.00 97.69 121 GLY A CA 1
ATOM 886 C C . GLY A 1 121 ? 2.913 -17.797 -6.556 1.00 97.69 121 GLY A C 1
ATOM 887 O O . GLY A 1 121 ? 3.645 -18.322 -7.400 1.00 97.69 121 GLY A O 1
ATOM 888 N N . SER A 1 122 ? 1.586 -17.793 -6.654 1.00 96.44 122 SER A N 1
ATOM 889 C CA . SER A 1 122 ? 0.854 -18.213 -7.846 1.00 96.44 122 SER A CA 1
ATOM 890 C C . SER A 1 122 ? -0.580 -17.686 -7.796 1.00 96.44 122 SER A C 1
ATOM 892 O O . SER A 1 122 ? -1.358 -18.091 -6.924 1.00 96.44 122 SER A O 1
ATOM 894 N N . GLY A 1 123 ? -0.926 -16.871 -8.784 1.00 95.56 123 GLY A N 1
ATOM 895 C CA . GLY A 1 123 ? -1.942 -15.819 -8.706 1.00 95.56 123 GLY A CA 1
ATOM 896 C C . GLY A 1 123 ? -1.296 -14.513 -9.172 1.00 95.56 123 GLY A C 1
ATOM 897 O O . GLY A 1 123 ? -0.143 -14.551 -9.570 1.00 95.56 123 GLY A O 1
ATOM 898 N N . ASN A 1 124 ? -2.041 -13.414 -9.254 1.00 92.44 124 ASN A N 1
ATOM 899 C CA . ASN A 1 124 ? -1.547 -12.156 -9.833 1.00 92.44 124 ASN A CA 1
ATOM 900 C C . ASN A 1 124 ? -1.073 -11.231 -8.706 1.00 92.44 124 ASN A C 1
ATOM 902 O O . ASN A 1 124 ? -1.876 -10.508 -8.111 1.00 92.44 124 ASN A O 1
ATOM 906 N N . ASP A 1 125 ? 0.216 -11.294 -8.397 1.00 94.88 125 ASP A N 1
ATOM 907 C CA . ASP A 1 125 ? 0.779 -10.750 -7.168 1.00 94.88 125 ASP A CA 1
ATOM 908 C C . ASP A 1 125 ? 1.230 -9.288 -7.327 1.00 94.88 125 ASP A C 1
ATOM 910 O O . ASP A 1 125 ? 1.742 -8.867 -8.366 1.00 94.88 125 ASP A O 1
ATOM 914 N N . THR A 1 126 ? 1.072 -8.493 -6.266 1.00 91.00 126 THR A N 1
ATOM 915 C CA . THR A 1 126 ? 1.590 -7.121 -6.164 1.00 91.00 126 THR A CA 1
ATOM 916 C C . THR A 1 126 ? 2.685 -7.062 -5.108 1.00 91.00 126 THR A C 1
ATOM 918 O O . THR A 1 126 ? 2.411 -7.222 -3.920 1.00 91.00 126 THR A O 1
ATOM 921 N N . VAL A 1 127 ? 3.925 -6.790 -5.515 1.00 90.12 127 VAL A N 1
ATOM 922 C CA . VAL A 1 127 ? 5.073 -6.688 -4.607 1.00 90.12 127 VAL A CA 1
ATOM 923 C C . VAL A 1 127 ? 5.668 -5.287 -4.632 1.00 90.12 127 VAL A C 1
ATOM 925 O O . VAL A 1 127 ? 6.047 -4.760 -5.678 1.00 90.12 127 VAL A O 1
ATOM 928 N N . LEU A 1 128 ? 5.814 -4.722 -3.440 1.00 89.00 128 LEU A N 1
ATOM 929 C CA . LEU A 1 128 ? 6.688 -3.597 -3.161 1.00 89.00 128 LEU A CA 1
ATOM 930 C C . LEU A 1 128 ? 7.929 -4.111 -2.428 1.00 89.00 128 LEU A C 1
ATOM 932 O O . LEU A 1 128 ? 7.796 -4.751 -1.385 1.00 89.00 128 LEU A O 1
ATOM 936 N N . GLY A 1 129 ? 9.117 -3.851 -2.977 1.00 84.06 129 GLY A N 1
ATOM 937 C CA . GLY A 1 129 ? 10.392 -4.094 -2.289 1.00 84.06 129 GLY A CA 1
ATOM 938 C C . GLY A 1 129 ? 10.565 -3.051 -1.187 1.00 84.06 129 GLY A C 1
ATOM 939 O O . GLY A 1 129 ? 9.897 -3.100 -0.148 1.00 84.06 129 GLY A O 1
ATOM 940 N N . GLY A 1 130 ? 11.358 -2.024 -1.477 1.00 83.56 130 GLY A N 1
ATOM 941 C CA . GLY A 1 130 ? 11.464 -0.830 -0.646 1.00 83.56 130 GLY A CA 1
ATOM 942 C C . GLY A 1 130 ? 12.861 -0.240 -0.715 1.00 83.56 130 GLY A C 1
ATOM 943 O O . GLY A 1 130 ? 13.312 0.024 -1.821 1.00 83.56 130 GLY A O 1
ATOM 944 N N . GLU A 1 131 ? 13.520 -0.025 0.429 1.00 85.25 131 GLU A N 1
ATOM 945 C CA . GLU A 1 131 ? 14.942 0.363 0.448 1.00 85.25 131 GLU A CA 1
ATOM 946 C C . GLU A 1 131 ? 15.884 -0.858 0.564 1.00 85.25 131 GLU A C 1
ATOM 948 O O . GLU A 1 131 ? 15.872 -1.514 1.609 1.00 85.25 131 GLU A O 1
ATOM 953 N N . GLY A 1 132 ? 16.783 -1.099 -0.404 1.00 87.56 132 GLY A N 1
ATOM 954 C CA . GLY A 1 132 ? 17.959 -1.981 -0.232 1.00 87.56 132 GLY A CA 1
ATOM 955 C C . GLY A 1 132 ? 18.203 -3.083 -1.281 1.00 87.56 132 GLY A C 1
ATOM 956 O O . GLY A 1 132 ? 17.522 -3.172 -2.292 1.00 87.56 132 GLY A O 1
ATOM 957 N N . ASP A 1 133 ? 19.232 -3.926 -1.064 1.00 92.94 133 ASP A N 1
ATOM 958 C CA . ASP A 1 133 ? 19.660 -4.967 -2.027 1.00 92.94 133 ASP A CA 1
ATOM 959 C C . ASP A 1 133 ? 18.693 -6.180 -2.013 1.00 92.94 133 ASP A C 1
ATOM 961 O O . ASP A 1 133 ? 19.064 -7.266 -1.532 1.00 92.94 133 ASP A O 1
ATOM 965 N N . ASP A 1 134 ? 17.470 -6.028 -2.513 1.00 94.81 134 ASP A N 1
ATOM 966 C CA . ASP A 1 134 ? 16.386 -7.017 -2.439 1.00 94.81 134 ASP A CA 1
ATOM 967 C C . ASP A 1 134 ? 16.537 -8.213 -3.414 1.00 94.81 134 ASP A C 1
ATOM 969 O O . ASP A 1 134 ? 17.484 -8.347 -4.203 1.00 94.81 134 ASP A O 1
ATOM 973 N N . ARG A 1 135 ? 15.655 -9.212 -3.241 1.00 97.69 135 ARG A N 1
ATOM 974 C CA . ARG A 1 135 ? 15.532 -10.431 -4.068 1.00 97.69 135 ARG A CA 1
ATOM 975 C C . ARG A 1 135 ? 14.072 -10.838 -4.194 1.00 97.69 135 ARG A C 1
ATOM 977 O O . ARG A 1 135 ? 13.549 -11.542 -3.328 1.00 97.69 135 ARG A O 1
ATOM 984 N N . VAL A 1 136 ? 13.445 -10.456 -5.297 1.00 98.12 136 VAL A N 1
ATOM 985 C CA . VAL A 1 136 ? 12.020 -10.678 -5.551 1.00 98.12 136 VAL A CA 1
ATOM 986 C C . VAL A 1 136 ? 11.817 -11.755 -6.618 1.00 98.12 136 VAL A C 1
ATOM 988 O O . VAL A 1 136 ? 12.440 -11.737 -7.681 1.00 98.12 136 VAL A O 1
ATOM 991 N N . PHE A 1 137 ? 10.939 -12.713 -6.323 1.00 98.50 137 PHE A N 1
ATOM 992 C CA . PHE A 1 137 ? 10.524 -13.791 -7.219 1.00 98.50 137 PHE A CA 1
ATOM 993 C C . PHE A 1 137 ? 8.990 -13.862 -7.234 1.00 98.50 137 PHE A C 1
ATOM 995 O O . PHE A 1 137 ? 8.405 -14.389 -6.286 1.00 98.50 137 PHE A O 1
ATOM 1002 N N . LEU A 1 138 ? 8.345 -13.350 -8.283 1.00 98.12 138 LEU A N 1
ATOM 1003 C CA . LEU A 1 138 ? 6.880 -13.284 -8.372 1.00 98.12 138 LEU A CA 1
ATOM 1004 C C . LEU A 1 138 ? 6.292 -14.689 -8.658 1.00 98.12 138 LEU A C 1
ATOM 1006 O O . LEU A 1 138 ? 5.666 -15.275 -7.776 1.00 98.12 138 LEU A O 1
ATOM 1010 N N . GLN A 1 139 ? 6.767 -15.340 -9.734 1.00 98.25 139 GLN A N 1
ATOM 1011 C CA . GLN A 1 139 ? 6.607 -16.764 -10.113 1.00 98.25 139 GLN A CA 1
ATOM 1012 C C . GLN A 1 139 ? 5.480 -17.125 -11.109 1.00 98.25 139 GLN A C 1
ATOM 1014 O O . GLN A 1 139 ? 5.783 -17.218 -12.295 1.00 98.25 139 GLN A O 1
ATOM 1019 N N . GLU A 1 140 ? 4.258 -17.489 -10.689 1.00 96.56 140 GLU A N 1
ATOM 1020 C CA . GLU A 1 140 ? 3.181 -17.969 -11.599 1.00 96.56 140 GLU A CA 1
ATOM 1021 C C . GLU A 1 140 ? 1.962 -17.008 -11.624 1.00 96.56 140 GLU A C 1
ATOM 1023 O O . GLU A 1 140 ? 0.886 -17.376 -11.136 1.00 96.56 140 GLU A O 1
ATOM 1028 N N . GLY A 1 141 ? 2.104 -15.826 -12.242 1.00 95.12 141 GLY A N 1
ATOM 1029 C CA . GLY A 1 141 ? 1.051 -14.802 -12.350 1.00 95.12 141 GLY A CA 1
ATOM 1030 C C . GLY A 1 141 ? 1.219 -13.799 -13.498 1.00 95.12 141 GLY A C 1
ATOM 1031 O O . GLY A 1 141 ? 2.216 -13.848 -14.205 1.00 95.12 141 GLY A O 1
ATOM 1032 N N . ASP A 1 142 ? 0.220 -12.930 -13.726 1.00 93.12 142 ASP A N 1
ATOM 1033 C CA . ASP A 1 142 ? 0.381 -11.683 -14.505 1.00 93.12 142 ASP A CA 1
ATOM 1034 C C . ASP A 1 142 ? 0.731 -10.559 -13.488 1.00 93.12 142 ASP A C 1
ATOM 1036 O O . ASP A 1 142 ? -0.168 -9.847 -13.028 1.00 93.12 142 ASP A O 1
ATOM 1040 N N . ASP A 1 143 ? 2.001 -10.455 -13.072 1.00 95.19 143 ASP A N 1
ATOM 1041 C CA . ASP A 1 143 ? 2.403 -9.846 -11.785 1.00 95.19 143 ASP A CA 1
ATOM 1042 C C . ASP A 1 143 ? 2.851 -8.364 -11.852 1.00 95.19 143 ASP A C 1
ATOM 1044 O O . ASP A 1 143 ? 3.164 -7.827 -12.918 1.00 95.19 143 ASP A O 1
ATOM 1048 N N . LEU A 1 144 ? 2.928 -7.685 -10.695 1.00 90.88 144 LEU A N 1
ATOM 1049 C CA . LEU A 1 144 ? 3.389 -6.292 -10.544 1.00 90.88 144 LEU A CA 1
ATOM 1050 C C . LEU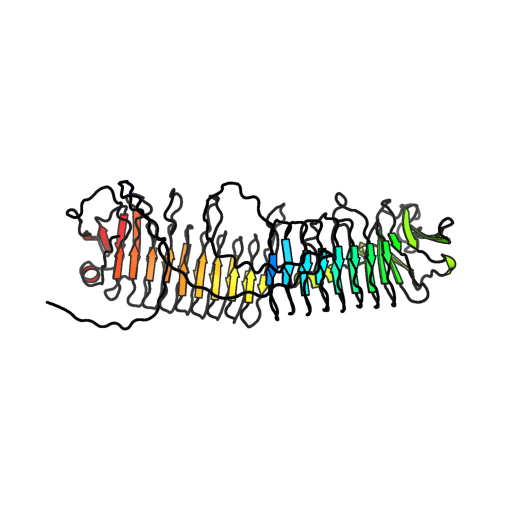 A 1 144 ? 4.495 -6.152 -9.478 1.00 90.88 144 LEU A C 1
ATOM 1052 O O . LEU A 1 144 ? 4.247 -6.372 -8.295 1.00 90.88 144 LEU A O 1
ATOM 1056 N N . TYR A 1 145 ? 5.684 -5.679 -9.873 1.00 92.75 145 TYR A N 1
ATOM 1057 C CA . TYR A 1 145 ? 6.736 -5.200 -8.961 1.00 92.75 145 TYR A CA 1
ATOM 1058 C C . TYR A 1 145 ? 6.951 -3.688 -9.071 1.00 92.75 145 TYR A C 1
ATOM 1060 O O . TYR A 1 145 ? 6.993 -3.156 -10.186 1.00 92.75 145 TYR A O 1
ATOM 1068 N N . ARG A 1 146 ? 7.160 -3.009 -7.933 1.00 86.56 146 ARG A N 1
ATOM 1069 C CA . ARG A 1 146 ? 7.652 -1.620 -7.893 1.00 86.56 146 ARG A CA 1
ATOM 1070 C C . ARG A 1 146 ? 8.366 -1.236 -6.591 1.00 86.56 146 ARG A C 1
ATOM 1072 O O . ARG A 1 146 ? 8.159 -1.873 -5.564 1.00 86.56 146 ARG A O 1
ATOM 1079 N N . THR A 1 147 ? 9.131 -0.144 -6.600 1.00 75.62 147 THR A N 1
ATOM 1080 C CA . THR A 1 147 ? 9.664 0.500 -5.378 1.00 75.62 147 THR A CA 1
ATOM 1081 C C . THR A 1 147 ? 8.799 1.695 -4.934 1.00 75.62 147 THR A C 1
ATOM 1083 O O . THR A 1 147 ? 7.911 2.154 -5.663 1.00 75.62 147 THR A O 1
ATOM 1086 N N . PHE A 1 148 ? 9.016 2.219 -3.720 1.00 59.59 148 PHE A N 1
ATOM 1087 C CA . PHE A 1 148 ? 8.220 3.332 -3.183 1.00 59.59 148 PHE A CA 1
ATOM 1088 C C . PHE A 1 148 ? 8.633 4.686 -3.754 1.00 59.59 148 PHE A C 1
ATOM 1090 O O . PHE A 1 148 ? 9.725 5.168 -3.481 1.00 59.59 148 PHE A O 1
ATOM 1097 N N . ASN A 1 149 ? 7.727 5.362 -4.470 1.00 51.69 149 ASN A N 1
ATOM 1098 C CA . ASN A 1 149 ? 7.878 6.763 -4.905 1.00 51.69 149 ASN A CA 1
ATOM 1099 C C . ASN A 1 149 ? 9.160 7.089 -5.713 1.00 51.69 149 ASN A C 1
ATOM 1101 O O . ASN A 1 149 ? 9.513 8.260 -5.861 1.00 51.69 149 ASN A O 1
ATOM 1105 N N . GLY A 1 150 ? 9.864 6.079 -6.240 1.00 52.56 150 GLY A N 1
ATOM 1106 C CA . GLY A 1 150 ? 11.186 6.244 -6.854 1.00 52.56 150 GLY A CA 1
ATOM 1107 C C . GLY A 1 150 ? 12.331 6.468 -5.853 1.00 52.56 150 GLY A C 1
ATOM 1108 O O . GLY A 1 150 ? 13.392 6.951 -6.249 1.00 52.56 150 GLY A O 1
ATOM 1109 N N . ILE A 1 151 ? 12.109 6.162 -4.571 1.00 53.97 151 ILE A N 1
ATOM 1110 C CA . ILE A 1 151 ? 13.047 6.308 -3.455 1.00 53.97 151 ILE A CA 1
ATOM 1111 C C . ILE A 1 151 ? 13.596 4.924 -3.078 1.00 53.97 151 ILE A C 1
ATOM 1113 O O . ILE A 1 151 ? 13.288 4.385 -2.021 1.00 53.97 151 ILE A O 1
ATOM 1117 N N . ASP A 1 152 ? 14.430 4.371 -3.957 1.00 71.38 152 ASP A N 1
ATOM 1118 C CA . ASP A 1 152 ? 15.432 3.370 -3.583 1.00 71.38 152 ASP A CA 1
ATOM 1119 C C . ASP A 1 152 ? 16.808 3.718 -4.199 1.00 71.38 152 ASP A C 1
ATOM 1121 O O . ASP A 1 152 ? 16.953 4.675 -4.974 1.00 71.38 152 ASP A O 1
ATOM 1125 N N . SER A 1 153 ? 17.841 3.010 -3.738 1.00 77.88 153 SER A N 1
ATOM 1126 C CA . SER A 1 153 ? 19.227 3.043 -4.194 1.00 77.88 153 SER A CA 1
ATOM 1127 C C . SER A 1 153 ? 19.980 1.715 -3.957 1.00 77.88 153 SER A C 1
ATOM 1129 O O . SER A 1 153 ? 21.195 1.752 -3.726 1.00 77.88 153 SER A O 1
ATOM 1131 N N . GLY A 1 154 ? 19.278 0.574 -3.940 1.00 87.56 154 GLY A N 1
ATOM 1132 C CA . GLY A 1 154 ? 19.851 -0.773 -3.822 1.00 87.56 154 GLY A CA 1
ATOM 1133 C C . GLY A 1 154 ? 20.539 -1.282 -5.101 1.00 87.56 154 GLY A C 1
ATOM 1134 O O . GLY A 1 154 ? 20.559 -0.606 -6.124 1.00 87.56 154 GLY A O 1
ATOM 1135 N N . ASP A 1 155 ? 21.142 -2.477 -5.032 1.00 93.75 155 ASP A N 1
ATOM 1136 C CA . ASP A 1 155 ? 21.558 -3.269 -6.209 1.00 93.75 155 ASP A CA 1
ATOM 1137 C C . ASP A 1 155 ? 20.577 -4.467 -6.376 1.00 93.75 155 ASP A C 1
ATOM 1139 O O . ASP A 1 155 ? 20.850 -5.581 -5.897 1.00 93.75 155 ASP A O 1
ATOM 1143 N N . ASP A 1 156 ? 19.429 -4.258 -7.029 1.00 95.12 156 ASP A N 1
ATOM 1144 C CA . ASP A 1 156 ? 18.245 -5.123 -6.904 1.00 95.12 156 ASP A CA 1
ATOM 1145 C C . ASP A 1 156 ? 18.239 -6.384 -7.814 1.00 95.12 156 ASP A C 1
ATOM 1147 O O . ASP A 1 156 ? 18.979 -6.519 -8.806 1.00 95.12 156 ASP A O 1
ATOM 1151 N N . LEU A 1 157 ? 17.402 -7.376 -7.474 1.00 97.62 157 LEU A N 1
ATOM 1152 C CA . LEU A 1 157 ? 17.196 -8.595 -8.273 1.00 97.62 157 LEU A CA 1
ATOM 1153 C C . LEU A 1 157 ? 15.729 -9.041 -8.299 1.00 97.62 157 LEU A C 1
ATOM 1155 O O . LEU A 1 157 ? 15.273 -9.774 -7.418 1.00 97.62 157 LEU A O 1
ATOM 1159 N N . VAL A 1 158 ? 15.050 -8.740 -9.406 1.00 98.31 158 VAL A N 1
ATOM 1160 C CA . VAL A 1 158 ? 13.626 -9.031 -9.613 1.00 98.31 158 VAL A CA 1
ATOM 1161 C C . VAL A 1 158 ? 13.431 -10.075 -10.709 1.00 98.31 158 VAL A C 1
ATOM 1163 O O . VAL A 1 158 ? 14.017 -9.999 -11.794 1.00 98.31 158 VAL A O 1
ATOM 1166 N N . ARG A 1 159 ? 12.571 -11.058 -10.448 1.00 98.62 159 ARG A N 1
ATOM 1167 C CA . ARG A 1 159 ? 12.048 -11.992 -11.450 1.00 98.62 159 ARG A CA 1
ATOM 1168 C C . ARG A 1 159 ? 10.532 -11.983 -11.401 1.00 98.62 159 ARG A C 1
ATOM 1170 O O . ARG A 1 159 ? 9.988 -12.234 -10.331 1.00 98.62 159 ARG A O 1
ATOM 1177 N N . GLY A 1 160 ? 9.905 -11.762 -12.552 1.00 97.50 160 GLY A N 1
ATOM 1178 C CA . GLY A 1 160 ? 8.501 -12.081 -12.797 1.00 97.50 160 GLY A CA 1
ATOM 1179 C C . GLY A 1 160 ? 8.298 -13.598 -12.823 1.00 97.50 160 GLY A C 1
ATOM 1180 O O . GLY A 1 160 ? 8.620 -14.287 -11.846 1.00 97.50 160 GLY A O 1
ATOM 1181 N N . GLY A 1 161 ? 7.891 -14.156 -13.961 1.00 97.62 161 GLY A N 1
ATOM 1182 C CA . GLY A 1 161 ? 8.045 -15.591 -14.200 1.00 97.62 161 GLY A CA 1
ATOM 1183 C C . GLY A 1 161 ? 7.241 -16.158 -15.364 1.00 97.62 161 GLY A C 1
ATOM 1184 O O . GLY A 1 161 ? 7.742 -16.244 -16.483 1.00 97.62 161 GLY A O 1
ATOM 1185 N N . ASP A 1 162 ? 6.047 -16.672 -15.067 1.00 93.69 162 ASP A N 1
ATOM 1186 C CA . ASP A 1 162 ? 5.189 -17.476 -15.953 1.00 93.69 162 ASP A CA 1
ATOM 1187 C C . ASP A 1 162 ? 3.834 -16.773 -16.263 1.00 93.69 162 ASP A C 1
ATOM 1189 O O . ASP A 1 162 ? 2.790 -17.426 -16.360 1.00 93.69 162 ASP A O 1
ATOM 1193 N N . GLY A 1 163 ? 3.849 -15.455 -16.500 1.00 93.69 163 GLY A N 1
ATOM 1194 C CA . GLY A 1 163 ? 2.728 -14.674 -17.054 1.00 93.69 163 GLY A CA 1
ATOM 1195 C C . GLY A 1 163 ? 3.170 -13.292 -17.550 1.00 93.69 163 GLY A C 1
ATOM 1196 O O . GLY A 1 163 ? 4.327 -13.149 -17.916 1.00 93.69 163 GLY A O 1
ATOM 1197 N N . ALA A 1 164 ? 2.255 -12.336 -17.741 1.00 90.00 164 ALA A N 1
ATOM 1198 C CA . ALA A 1 164 ? 2.536 -11.059 -18.416 1.00 90.00 164 ALA A CA 1
ATOM 1199 C C . ALA A 1 164 ? 2.816 -9.910 -17.430 1.00 90.00 164 ALA A C 1
ATOM 1201 O O . ALA A 1 164 ? 1.900 -9.177 -17.048 1.00 90.00 164 ALA A O 1
ATOM 1202 N N . ASP A 1 165 ? 4.090 -9.738 -17.081 1.00 94.69 165 ASP A N 1
ATOM 1203 C CA . ASP A 1 165 ? 4.504 -9.016 -15.875 1.00 94.69 165 ASP A CA 1
ATOM 1204 C C . ASP A 1 165 ? 4.776 -7.519 -16.094 1.00 94.69 165 ASP A C 1
ATOM 1206 O O . ASP A 1 165 ? 5.115 -7.064 -17.193 1.00 94.69 165 ASP A O 1
ATOM 1210 N N . VAL A 1 166 ? 4.677 -6.740 -15.014 1.00 91.94 166 VAL A N 1
ATOM 1211 C CA . VAL A 1 166 ? 5.008 -5.311 -14.948 1.00 91.94 166 VAL A CA 1
ATOM 1212 C C . VAL A 1 166 ? 6.058 -5.085 -13.859 1.00 91.94 166 VAL A C 1
ATOM 1214 O O . VAL A 1 166 ? 5.751 -5.136 -12.673 1.00 91.94 166 VAL A O 1
ATOM 1217 N N . LEU A 1 167 ? 7.302 -4.811 -14.252 1.00 93.81 167 LEU A N 1
ATOM 1218 C CA . LEU A 1 167 ? 8.425 -4.555 -13.343 1.00 93.81 167 LEU A CA 1
ATOM 1219 C C . LEU A 1 167 ? 8.841 -3.081 -13.470 1.00 93.81 167 LEU A C 1
ATOM 1221 O O . LEU A 1 167 ? 9.311 -2.677 -14.535 1.00 93.81 167 LEU A O 1
ATOM 1225 N N . ILE A 1 168 ? 8.639 -2.274 -12.423 1.00 89.12 168 ILE A N 1
ATOM 1226 C CA . ILE A 1 168 ? 8.921 -0.825 -12.421 1.00 89.12 168 ILE A CA 1
ATOM 1227 C C . ILE A 1 168 ? 9.915 -0.493 -11.305 1.00 89.12 168 ILE A C 1
ATOM 1229 O O . ILE A 1 168 ? 9.525 -0.276 -10.160 1.00 89.12 168 ILE A O 1
ATOM 1233 N N . ASP A 1 169 ? 11.191 -0.432 -11.655 1.00 86.00 169 ASP A N 1
ATOM 1234 C CA . ASP A 1 169 ? 12.272 -0.093 -10.735 1.00 86.00 169 ASP A CA 1
ATOM 1235 C C . ASP A 1 169 ? 12.630 1.404 -10.779 1.00 86.00 169 ASP A C 1
ATOM 1237 O O . ASP A 1 169 ? 12.067 2.179 -11.564 1.00 86.00 169 ASP A O 1
ATOM 1241 N N . SER A 1 170 ? 13.538 1.825 -9.900 1.00 82.69 170 SER A N 1
ATOM 1242 C CA . SER A 1 170 ? 13.815 3.228 -9.594 1.00 82.69 170 SER A CA 1
ATOM 1243 C C . SER A 1 170 ? 15.256 3.654 -9.854 1.00 82.69 170 SER A C 1
ATOM 1245 O O . SER A 1 170 ? 15.558 4.010 -10.986 1.00 82.69 170 SER A O 1
ATOM 1247 N N . SER A 1 171 ? 16.111 3.719 -8.830 1.00 85.62 171 SER A N 1
ATOM 1248 C CA . SER A 1 171 ? 17.541 3.987 -9.016 1.00 85.62 171 SER A CA 1
ATOM 1249 C C . SER A 1 171 ? 18.351 2.882 -8.358 1.00 85.62 171 SER A C 1
ATOM 1251 O O . SER A 1 171 ? 18.125 2.622 -7.181 1.00 85.62 171 SER A O 1
ATOM 1253 N N . GLY A 1 172 ? 19.334 2.320 -9.054 1.00 89.56 172 GLY A N 1
ATOM 1254 C CA . GLY A 1 172 ? 20.107 1.203 -8.515 1.00 89.56 172 GLY A CA 1
ATOM 1255 C C . GLY A 1 172 ? 21.180 0.690 -9.469 1.00 89.56 172 GLY A C 1
ATOM 1256 O O . GLY A 1 172 ? 21.902 1.470 -10.092 1.00 89.56 172 GLY A O 1
ATOM 1257 N N . SER A 1 173 ? 21.383 -0.620 -9.540 1.00 93.69 173 SER A N 1
ATOM 1258 C CA . SER A 1 173 ? 22.232 -1.283 -10.547 1.00 93.69 173 SER A CA 1
ATOM 1259 C C . SER A 1 173 ? 21.672 -2.670 -10.849 1.00 93.69 173 SER A C 1
ATOM 1261 O O . SER A 1 173 ? 22.287 -3.715 -10.591 1.00 93.69 173 SER A O 1
ATOM 1263 N N . ASP A 1 174 ? 20.459 -2.647 -11.384 1.00 95.38 174 ASP A N 1
ATOM 1264 C CA . ASP A 1 174 ? 19.427 -3.621 -11.059 1.00 95.38 174 ASP A CA 1
ATOM 1265 C C . ASP A 1 174 ? 19.298 -4.710 -12.118 1.00 95.38 174 ASP A C 1
ATOM 1267 O O . ASP A 1 174 ? 19.870 -4.660 -13.216 1.00 95.38 174 ASP A O 1
ATOM 1271 N N . GLN A 1 175 ? 18.591 -5.784 -11.777 1.00 98.19 175 GLN A N 1
ATOM 1272 C CA . GLN A 1 175 ? 18.516 -6.973 -12.620 1.00 98.19 175 GLN A CA 1
ATOM 1273 C C . GLN A 1 175 ? 17.082 -7.481 -12.746 1.00 98.19 175 GLN A C 1
ATOM 1275 O O . GLN A 1 175 ? 16.660 -8.381 -12.017 1.00 98.19 175 GLN A O 1
ATOM 1280 N N . LEU A 1 176 ? 16.374 -6.930 -13.730 1.00 98.06 176 LEU A N 1
ATOM 1281 C CA . LEU A 1 176 ? 14.962 -7.181 -13.998 1.00 98.06 176 LEU A CA 1
ATOM 1282 C C . LEU A 1 176 ? 14.788 -8.258 -15.080 1.00 98.06 176 LEU A C 1
ATOM 1284 O O . LEU A 1 176 ? 15.250 -8.092 -16.215 1.00 98.06 176 LEU A O 1
ATOM 1288 N N . TYR A 1 177 ? 14.109 -9.361 -14.747 1.00 98.56 177 TYR A N 1
ATOM 1289 C CA . TYR A 1 177 ? 13.822 -10.465 -15.674 1.00 98.56 177 TYR A CA 1
ATOM 1290 C C . TYR A 1 177 ? 12.316 -10.780 -15.722 1.00 98.56 177 TYR A C 1
ATOM 1292 O O . TYR A 1 177 ? 11.769 -11.198 -14.705 1.00 98.56 177 TYR A O 1
ATOM 1300 N N . GLY A 1 178 ? 11.664 -10.668 -16.886 1.00 97.31 178 GLY A N 1
ATOM 1301 C CA . GLY A 1 178 ? 10.266 -11.119 -17.071 1.00 97.31 178 GLY A CA 1
ATOM 1302 C C . GLY A 1 178 ? 10.137 -12.645 -17.223 1.00 97.31 178 GLY A C 1
ATOM 1303 O O . GLY A 1 178 ? 9.301 -13.287 -16.608 1.00 97.31 178 GLY A O 1
ATOM 1304 N N . GLU A 1 179 ? 11.073 -13.262 -17.948 1.00 97.94 179 GLU A N 1
ATOM 1305 C CA . GLU A 1 179 ? 11.161 -14.705 -18.232 1.00 97.94 179 GLU A CA 1
ATOM 1306 C C . GLU A 1 179 ? 10.179 -15.267 -19.289 1.00 97.94 179 GLU A C 1
ATOM 1308 O O . GLU A 1 179 ? 10.634 -15.476 -20.422 1.00 97.94 179 GLU A O 1
ATOM 1313 N N . LEU A 1 180 ? 8.912 -15.594 -18.975 1.00 93.00 180 LEU A N 1
ATOM 1314 C CA . LEU A 1 180 ? 7.962 -16.303 -19.872 1.00 93.00 180 LEU A CA 1
ATOM 1315 C C . LEU A 1 180 ? 6.651 -15.547 -20.192 1.00 93.00 180 LEU A C 1
ATOM 1317 O O . LEU A 1 180 ? 5.596 -16.178 -20.335 1.00 93.00 180 LEU A O 1
ATOM 1321 N N . GLY A 1 181 ? 6.716 -14.237 -20.420 1.00 92.19 181 GLY A N 1
ATOM 1322 C CA . GLY A 1 181 ? 5.511 -13.421 -20.537 1.00 92.19 181 GLY A CA 1
ATOM 1323 C C . GLY A 1 181 ? 5.263 -12.658 -21.835 1.00 92.19 181 GLY A C 1
ATOM 1324 O O . GLY A 1 181 ? 5.277 -13.214 -22.940 1.00 92.19 181 GLY A O 1
ATOM 1325 N N . ALA A 1 182 ? 4.896 -11.390 -21.662 1.00 88.62 182 ALA A N 1
ATOM 1326 C CA . ALA A 1 182 ? 4.687 -10.364 -22.682 1.00 88.62 182 ALA A CA 1
ATOM 1327 C C . ALA A 1 182 ? 4.845 -8.991 -22.002 1.00 88.62 182 ALA A C 1
ATOM 1329 O O . ALA A 1 182 ? 3.876 -8.244 -21.839 1.00 88.62 182 ALA A O 1
ATOM 1330 N N . ASP A 1 183 ? 6.068 -8.732 -21.547 1.00 93.94 183 ASP A N 1
ATOM 1331 C CA . ASP A 1 183 ? 6.305 -8.032 -20.277 1.00 93.94 183 ASP A CA 1
ATOM 1332 C C . ASP A 1 183 ? 6.537 -6.532 -20.447 1.00 93.94 183 ASP A C 1
ATOM 1334 O O . ASP A 1 183 ? 6.926 -6.069 -21.520 1.00 93.94 183 ASP A O 1
ATOM 1338 N N . LEU A 1 184 ? 6.334 -5.760 -19.382 1.00 92.62 184 LEU A N 1
ATOM 1339 C CA . LEU A 1 184 ? 6.691 -4.347 -19.298 1.00 92.62 184 LEU A CA 1
ATOM 1340 C C . LEU A 1 184 ? 7.751 -4.161 -18.215 1.00 92.62 184 LEU A C 1
ATOM 1342 O O . LEU A 1 184 ? 7.450 -4.232 -17.030 1.00 92.62 184 LEU A O 1
ATOM 1346 N N . ILE A 1 185 ? 8.982 -3.886 -18.632 1.00 95.19 185 ILE A N 1
ATOM 1347 C CA . ILE A 1 185 ? 10.110 -3.636 -17.735 1.00 95.19 185 ILE A CA 1
ATOM 1348 C C . ILE A 1 185 ? 10.517 -2.172 -17.874 1.00 95.19 185 ILE A C 1
ATOM 1350 O O . ILE A 1 185 ? 10.799 -1.707 -18.980 1.00 95.19 185 ILE A O 1
ATOM 1354 N N . VAL A 1 186 ? 10.549 -1.451 -16.759 1.00 91.31 186 VAL A N 1
ATOM 1355 C CA . VAL A 1 186 ? 10.944 -0.046 -16.668 1.00 91.31 186 VAL A CA 1
ATOM 1356 C C . VAL A 1 186 ? 11.985 0.086 -15.566 1.00 91.31 186 VAL A C 1
ATOM 1358 O O . VAL A 1 186 ? 11.670 -0.181 -14.416 1.00 91.31 186 VAL A O 1
ATOM 1361 N N . ALA A 1 187 ? 13.189 0.527 -15.914 1.00 91.00 187 ALA A N 1
ATOM 1362 C CA . ALA A 1 187 ? 14.158 1.075 -14.968 1.00 91.00 187 ALA A CA 1
ATOM 1363 C C . ALA A 1 187 ? 14.466 2.508 -15.418 1.00 91.00 187 ALA A C 1
ATOM 1365 O O . ALA A 1 187 ? 14.676 2.738 -16.613 1.00 91.00 187 ALA A O 1
ATOM 1366 N N . LEU A 1 188 ? 14.358 3.489 -14.521 1.00 86.12 188 LEU A N 1
ATOM 1367 C CA . LEU A 1 188 ? 14.543 4.907 -14.848 1.00 86.12 188 LEU A CA 1
ATOM 1368 C C . LEU A 1 188 ? 15.070 5.668 -13.627 1.00 86.12 188 LEU A C 1
ATOM 1370 O O . LEU A 1 188 ? 14.298 6.007 -12.725 1.00 86.12 188 LEU A O 1
ATOM 1374 N N . ASP A 1 189 ? 16.355 6.020 -13.671 1.00 84.62 189 ASP A N 1
ATOM 1375 C CA . ASP A 1 189 ? 17.132 6.660 -12.610 1.00 84.62 189 ASP A CA 1
ATOM 1376 C C . ASP A 1 189 ? 16.582 8.062 -12.275 1.00 84.62 189 ASP A C 1
ATOM 1378 O O . ASP A 1 189 ? 17.062 9.107 -12.741 1.00 84.62 189 ASP A O 1
ATOM 1382 N N . THR A 1 190 ? 15.553 8.130 -11.422 1.00 70.75 190 THR A N 1
ATOM 1383 C CA . THR A 1 190 ? 14.969 9.422 -11.019 1.00 70.75 190 THR A CA 1
ATOM 1384 C C . THR A 1 190 ? 15.955 10.277 -10.209 1.00 70.75 190 THR A C 1
ATOM 1386 O O . THR A 1 190 ? 15.863 11.513 -10.227 1.00 70.75 190 THR A O 1
ATOM 1389 N N . ASN A 1 191 ? 16.931 9.645 -9.540 1.00 70.69 191 ASN A N 1
ATOM 1390 C CA . ASN A 1 191 ? 17.930 10.298 -8.700 1.00 70.69 191 ASN A CA 1
ATOM 1391 C C . ASN A 1 191 ? 19.368 10.181 -9.266 1.00 70.69 191 ASN A C 1
ATOM 1393 O O . ASN A 1 191 ? 20.086 9.220 -8.989 1.00 70.69 191 ASN A O 1
ATOM 1397 N N . PRO A 1 192 ? 19.893 11.224 -9.942 1.00 70.19 192 PRO A N 1
ATOM 1398 C CA . PRO A 1 192 ? 21.225 11.205 -10.555 1.00 70.19 192 PRO A CA 1
ATOM 1399 C C . PRO A 1 192 ? 22.410 11.293 -9.564 1.00 70.19 192 PRO A C 1
ATOM 1401 O O . PRO A 1 192 ? 23.543 11.531 -9.997 1.00 70.19 192 PRO A O 1
ATOM 1404 N N . GLU A 1 193 ? 22.187 11.175 -8.247 1.00 72.75 193 GLU A N 1
ATOM 1405 C CA . GLU A 1 193 ? 23.261 10.945 -7.261 1.00 72.75 193 GLU A CA 1
ATOM 1406 C C . GLU A 1 193 ? 23.380 9.474 -6.809 1.00 72.75 193 GLU A C 1
ATOM 1408 O O . GLU A 1 193 ? 24.451 9.110 -6.314 1.00 72.75 193 GLU A O 1
ATOM 1413 N N . THR A 1 194 ? 22.349 8.642 -7.014 1.00 76.25 194 THR A N 1
ATOM 1414 C CA . THR A 1 194 ? 22.354 7.183 -6.755 1.00 76.25 194 THR A CA 1
ATOM 1415 C C . THR A 1 194 ? 22.382 6.341 -8.031 1.00 76.25 194 THR A C 1
ATOM 1417 O O . THR A 1 194 ? 22.870 5.221 -7.973 1.00 76.25 194 THR A O 1
ATOM 1420 N N . ALA A 1 195 ? 21.986 6.933 -9.160 1.00 81.75 195 ALA A N 1
ATOM 1421 C CA . ALA A 1 195 ? 22.019 6.386 -10.515 1.00 81.75 195 ALA A CA 1
ATOM 1422 C C . ALA A 1 195 ? 23.187 5.445 -10.873 1.00 81.75 195 ALA A C 1
ATOM 1424 O O . ALA A 1 195 ? 24.361 5.775 -10.627 1.00 81.75 195 ALA A O 1
ATOM 1425 N N . GLY A 1 196 ? 22.864 4.327 -11.533 1.00 88.56 196 GLY A N 1
ATOM 1426 C CA . GLY A 1 196 ? 23.796 3.246 -11.865 1.00 88.56 196 GLY A CA 1
ATOM 1427 C C . GLY A 1 196 ? 23.776 2.801 -13.327 1.00 88.56 196 GLY A C 1
ATOM 1428 O O . GLY A 1 196 ? 24.283 3.540 -14.178 1.00 88.56 196 GLY A O 1
ATOM 1429 N N . ALA A 1 197 ? 23.414 1.536 -13.589 1.00 94.25 197 ALA A N 1
ATOM 1430 C CA . ALA A 1 197 ? 23.392 0.927 -14.930 1.00 94.25 197 ALA A CA 1
ATOM 1431 C C . ALA A 1 197 ? 22.831 -0.509 -14.911 1.00 94.25 197 ALA A C 1
ATOM 1433 O O . ALA A 1 197 ? 23.526 -1.448 -14.496 1.00 94.25 197 ALA A O 1
ATOM 1434 N N . ASP A 1 198 ? 21.647 -0.702 -15.486 1.00 96.38 198 ASP A N 1
ATOM 1435 C CA . ASP A 1 198 ? 20.833 -1.882 -15.175 1.00 96.38 198 ASP A CA 1
ATOM 1436 C C . ASP A 1 198 ? 20.939 -3.000 -16.219 1.00 96.38 198 ASP A C 1
ATOM 1438 O O . ASP A 1 198 ? 21.545 -2.863 -17.289 1.00 96.38 198 ASP A O 1
ATOM 1442 N N . MET A 1 199 ? 20.355 -4.160 -15.919 1.00 98.12 199 MET A N 1
ATOM 1443 C CA . MET A 1 199 ? 20.315 -5.319 -16.810 1.00 98.12 199 MET A CA 1
ATOM 1444 C C . MET A 1 199 ? 18.892 -5.862 -16.963 1.00 98.12 199 MET A C 1
ATOM 1446 O O . MET A 1 199 ? 18.469 -6.769 -16.246 1.00 98.12 199 MET A O 1
ATOM 1450 N N . LEU A 1 200 ? 18.186 -5.332 -17.963 1.00 98.44 200 LEU A N 1
ATOM 1451 C CA . LEU A 1 200 ? 16.805 -5.679 -18.288 1.00 98.44 200 LEU A CA 1
ATOM 1452 C C . LEU A 1 200 ? 16.752 -6.839 -19.292 1.00 98.44 200 LEU A C 1
ATOM 1454 O O . LEU A 1 200 ? 17.401 -6.817 -20.345 1.00 98.44 200 LEU A O 1
ATOM 1458 N N . SER A 1 201 ? 15.921 -7.835 -19.003 1.00 98.50 201 SER A N 1
ATOM 1459 C CA . SER A 1 201 ? 15.676 -8.998 -19.854 1.00 98.50 201 SER A CA 1
ATOM 1460 C C . SER A 1 201 ? 14.181 -9.296 -19.896 1.00 98.50 201 SER A C 1
ATOM 1462 O O . SER A 1 201 ? 13.641 -9.703 -18.876 1.00 98.50 201 SER A O 1
ATOM 1464 N N . GLY A 1 202 ? 13.534 -9.178 -21.061 1.00 94.94 202 GLY A N 1
ATOM 1465 C CA . GLY A 1 202 ? 12.164 -9.683 -21.268 1.00 94.94 202 GLY A CA 1
ATOM 1466 C C . GLY A 1 202 ? 12.157 -11.212 -21.181 1.00 94.94 202 GLY A C 1
ATOM 1467 O O . GLY A 1 202 ? 12.397 -11.800 -20.125 1.00 94.94 202 GLY A O 1
ATOM 1468 N N . GLY A 1 203 ? 12.063 -11.889 -22.322 1.00 96.50 203 GLY A N 1
ATOM 1469 C CA . GLY A 1 203 ? 12.544 -13.266 -22.416 1.00 96.50 203 GLY A CA 1
ATOM 1470 C C . GLY A 1 203 ? 11.906 -14.079 -23.524 1.00 96.50 203 GLY A C 1
ATOM 1471 O O . GLY A 1 203 ? 12.608 -14.528 -24.436 1.00 96.50 203 GLY A O 1
ATOM 1472 N N . TYR A 1 204 ? 10.598 -14.315 -23.431 1.00 92.31 204 TYR A N 1
ATOM 1473 C CA . TYR A 1 204 ? 9.858 -15.236 -24.303 1.00 92.31 204 TYR A CA 1
ATOM 1474 C C . TYR A 1 204 ? 8.503 -14.699 -24.799 1.00 92.31 204 TYR A C 1
ATOM 1476 O O . TYR A 1 204 ? 7.612 -15.501 -25.105 1.00 92.31 204 TYR A O 1
ATOM 1484 N N . GLY A 1 205 ? 8.363 -13.384 -24.977 1.00 91.81 205 GLY A N 1
ATOM 1485 C CA . GLY A 1 205 ? 7.078 -12.786 -25.328 1.00 91.81 205 GLY A CA 1
ATOM 1486 C C . GLY A 1 205 ? 7.044 -11.868 -26.546 1.00 91.81 205 GLY A C 1
ATOM 1487 O O . GLY A 1 205 ? 7.085 -12.297 -27.707 1.00 91.81 205 GLY A O 1
ATOM 1488 N N . ALA A 1 206 ? 6.766 -10.610 -26.243 1.00 87.75 206 ALA A N 1
ATOM 1489 C CA . ALA A 1 206 ? 6.563 -9.481 -27.139 1.00 87.75 206 ALA A CA 1
ATOM 1490 C C . ALA A 1 206 ? 6.746 -8.218 -26.286 1.00 87.75 206 ALA A C 1
ATOM 1492 O O . ALA A 1 206 ? 5.791 -7.484 -26.020 1.00 87.75 206 ALA A O 1
ATOM 1493 N N . ASP A 1 207 ? 7.968 -8.068 -25.789 1.00 93.12 207 ASP A N 1
ATOM 1494 C CA . ASP A 1 207 ? 8.245 -7.430 -24.501 1.00 93.12 207 ASP A CA 1
ATOM 1495 C C . ASP A 1 207 ? 8.568 -5.938 -24.688 1.00 93.12 207 ASP A C 1
ATOM 1497 O O . ASP A 1 207 ? 9.017 -5.513 -25.756 1.00 93.12 207 ASP A O 1
ATOM 1501 N N . VAL A 1 208 ? 8.317 -5.112 -23.675 1.00 92.50 208 VAL A N 1
ATOM 1502 C CA . VAL A 1 208 ? 8.524 -3.659 -23.687 1.00 92.50 208 VAL A CA 1
ATOM 1503 C C . VAL A 1 208 ? 9.544 -3.298 -22.616 1.00 92.50 208 VAL A C 1
ATOM 1505 O O . VAL A 1 208 ? 9.227 -3.298 -21.433 1.00 92.50 208 VAL A O 1
ATOM 1508 N N . LEU A 1 209 ? 10.767 -2.977 -23.037 1.00 95.56 209 LEU A N 1
ATOM 1509 C CA . LEU A 1 209 ? 11.858 -2.602 -22.140 1.00 95.56 209 LEU A CA 1
ATOM 1510 C C . LEU A 1 209 ? 12.113 -1.091 -22.231 1.00 95.56 209 LEU A C 1
ATOM 1512 O O . LEU A 1 209 ? 12.296 -0.539 -23.323 1.00 95.56 209 LEU A O 1
ATOM 1516 N N . VAL A 1 210 ? 12.131 -0.421 -21.083 1.00 93.25 210 VAL A N 1
ATOM 1517 C CA . VAL A 1 210 ? 12.400 1.010 -20.924 1.00 93.25 210 VAL A CA 1
ATOM 1518 C C . VAL A 1 210 ? 13.590 1.171 -19.983 1.00 93.25 210 VAL A C 1
ATOM 1520 O O . VAL A 1 210 ? 13.545 0.653 -18.875 1.00 93.25 210 VAL A O 1
ATOM 1523 N N . GLY A 1 211 ? 14.627 1.874 -20.437 1.00 91.81 211 GLY A N 1
ATOM 1524 C CA . GLY A 1 211 ? 15.866 2.101 -19.686 1.00 91.81 211 GLY A CA 1
ATOM 1525 C C . GLY A 1 211 ? 16.520 3.446 -20.014 1.00 91.81 211 GLY A C 1
ATOM 1526 O O . GLY A 1 211 ? 16.149 4.086 -21.013 1.00 91.81 211 GLY A O 1
ATOM 1527 N N . ASP A 1 212 ? 17.502 3.864 -19.216 1.00 90.88 212 ASP A N 1
ATOM 1528 C CA . ASP A 1 212 ? 18.279 5.093 -19.408 1.00 90.88 212 ASP A CA 1
ATOM 1529 C C . ASP A 1 212 ? 19.816 4.894 -19.433 1.00 90.88 212 ASP A C 1
ATOM 1531 O O . ASP A 1 212 ? 20.297 3.907 -19.990 1.00 90.88 212 ASP A O 1
ATOM 1535 N N . ASP A 1 213 ? 20.618 5.894 -19.053 1.00 91.00 213 ASP A N 1
ATOM 1536 C CA . ASP A 1 213 ? 21.977 6.171 -19.550 1.00 91.00 213 ASP A CA 1
ATOM 1537 C C . ASP A 1 213 ? 23.115 5.248 -19.030 1.00 91.00 213 ASP A C 1
ATOM 1539 O O . ASP A 1 213 ? 24.285 5.657 -18.961 1.00 91.00 213 ASP A O 1
ATOM 1543 N N . GLY A 1 214 ? 22.820 3.980 -18.752 1.00 94.06 214 GLY A N 1
ATOM 1544 C CA . GLY A 1 214 ? 23.804 2.942 -18.423 1.00 94.06 214 GLY A CA 1
ATOM 1545 C C . GLY A 1 214 ? 23.513 1.560 -19.023 1.00 94.06 214 GLY A C 1
ATOM 1546 O O . GLY A 1 214 ? 24.444 0.777 -19.248 1.00 94.06 214 GLY A O 1
ATOM 1547 N N . ASP A 1 215 ? 22.250 1.275 -19.331 1.00 96.69 215 ASP A N 1
ATOM 1548 C CA . ASP A 1 215 ? 21.713 -0.082 -19.185 1.00 96.69 215 ASP A CA 1
ATOM 1549 C C . ASP A 1 215 ? 22.126 -1.068 -20.271 1.00 96.69 215 ASP A C 1
ATOM 1551 O O . ASP A 1 215 ? 22.546 -0.724 -21.379 1.00 96.69 215 ASP A O 1
ATOM 1555 N N . THR A 1 216 ? 21.937 -2.349 -19.972 1.00 98.06 216 THR A N 1
ATOM 1556 C CA . THR A 1 216 ? 22.099 -3.466 -20.896 1.00 98.06 216 THR A CA 1
ATOM 1557 C C . THR A 1 216 ? 20.776 -4.208 -21.064 1.00 98.06 216 THR A C 1
ATOM 1559 O O . THR A 1 216 ? 20.403 -5.019 -20.223 1.00 98.06 216 THR A O 1
ATOM 1562 N N . MET A 1 217 ? 20.091 -3.980 -22.188 1.00 98.19 217 MET A N 1
ATOM 1563 C CA . MET A 1 217 ? 18.795 -4.598 -22.490 1.00 98.19 217 MET A CA 1
ATOM 1564 C C . MET A 1 217 ? 18.909 -5.838 -23.397 1.00 98.19 217 MET A C 1
ATOM 1566 O O . MET A 1 217 ? 19.742 -5.897 -24.316 1.00 98.19 217 MET A O 1
ATOM 1570 N N . SER A 1 218 ? 18.013 -6.805 -23.195 1.00 97.75 218 SER A N 1
ATOM 1571 C CA . SER A 1 218 ? 17.787 -7.966 -24.069 1.00 97.75 218 SER A CA 1
ATOM 1572 C C . SER A 1 218 ? 16.281 -8.223 -24.206 1.00 97.75 218 SER A C 1
ATOM 1574 O O . SER A 1 218 ? 15.610 -8.461 -23.205 1.00 97.75 218 SER A O 1
ATOM 1576 N N . GLY A 1 219 ? 15.740 -8.193 -25.427 1.00 92.88 219 GLY A N 1
ATOM 1577 C CA . GLY A 1 219 ? 14.327 -8.543 -25.666 1.00 92.88 219 GLY A CA 1
ATOM 1578 C C . GLY A 1 219 ? 14.084 -10.053 -25.557 1.00 92.88 219 GLY A C 1
ATOM 1579 O O . GLY A 1 219 ? 13.104 -10.507 -24.980 1.00 92.88 219 GLY A O 1
ATOM 1580 N N . GLY A 1 220 ? 15.044 -10.856 -26.023 1.00 95.69 220 GLY A N 1
ATOM 1581 C CA . GLY A 1 220 ? 15.007 -12.309 -25.913 1.00 95.69 220 GLY A CA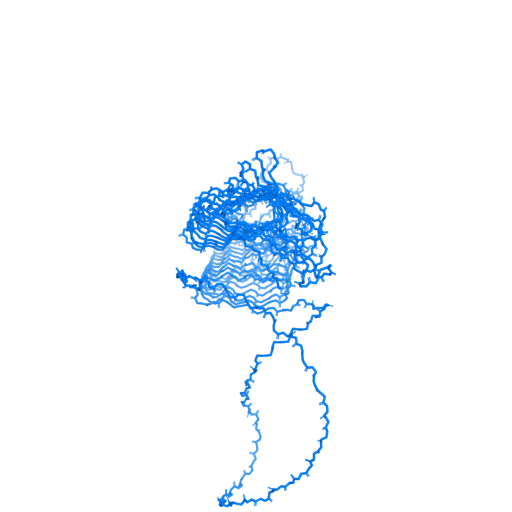 1
ATOM 1582 C C . GLY A 1 220 ? 14.441 -13.003 -27.152 1.00 95.69 220 GLY A C 1
ATOM 1583 O O . GLY A 1 220 ? 15.205 -13.393 -28.044 1.00 95.69 220 GLY A O 1
ATOM 1584 N N . ALA A 1 221 ? 13.137 -13.298 -27.166 1.00 90.50 221 ALA A N 1
ATOM 1585 C CA . ALA A 1 221 ? 12.573 -14.288 -28.090 1.00 90.50 221 ALA A CA 1
ATOM 1586 C C . ALA A 1 221 ? 11.162 -13.980 -28.623 1.00 90.50 221 ALA A C 1
ATOM 1588 O O . ALA A 1 221 ? 10.349 -14.903 -28.769 1.00 90.50 221 ALA A O 1
ATOM 1589 N N . GLY A 1 222 ? 10.907 -12.727 -29.009 1.00 91.69 222 GLY A N 1
ATOM 1590 C CA . GLY A 1 222 ? 9.584 -12.289 -29.431 1.00 91.69 222 GLY A CA 1
ATOM 1591 C C . GLY A 1 222 ? 9.512 -11.364 -30.646 1.00 91.69 222 GLY A C 1
ATOM 1592 O O . GLY A 1 222 ? 9.946 -11.686 -31.760 1.00 91.69 222 GLY A O 1
ATOM 1593 N N . VAL A 1 223 ? 8.817 -10.252 -30.417 1.00 90.25 223 VAL A N 1
ATOM 1594 C CA . VAL A 1 223 ? 8.690 -9.071 -31.278 1.00 90.25 223 VAL A CA 1
ATOM 1595 C C . VAL A 1 223 ? 8.546 -7.896 -30.322 1.00 90.25 223 VAL A C 1
ATOM 1597 O O . VAL A 1 223 ? 7.441 -7.496 -29.954 1.00 90.25 223 VAL A O 1
ATOM 1600 N N . ASP A 1 224 ? 9.700 -7.396 -29.923 1.00 93.38 224 ASP A N 1
ATOM 1601 C CA . ASP A 1 224 ? 9.891 -6.613 -28.714 1.00 93.38 224 ASP A CA 1
ATOM 1602 C C . ASP A 1 224 ? 10.064 -5.115 -29.055 1.00 93.38 224 ASP A C 1
ATOM 1604 O O . ASP A 1 224 ? 10.256 -4.709 -30.217 1.00 93.38 224 ASP A O 1
ATOM 1608 N N . ALA A 1 225 ? 9.930 -4.260 -28.047 1.00 89.56 225 ALA A N 1
ATOM 1609 C CA . ALA A 1 225 ? 10.000 -2.814 -28.165 1.00 89.56 225 ALA A CA 1
ATOM 1610 C C . ALA A 1 225 ? 10.899 -2.224 -27.078 1.00 89.56 225 ALA A C 1
ATOM 1612 O O . ALA A 1 225 ? 10.782 -2.549 -25.904 1.00 89.56 225 ALA A O 1
ATOM 1613 N N . PHE A 1 226 ? 11.769 -1.305 -27.483 1.00 94.25 226 PHE A N 1
ATOM 1614 C CA . PHE A 1 226 ? 12.750 -0.677 -26.611 1.00 94.25 226 PHE A CA 1
ATOM 1615 C C . PHE A 1 226 ? 12.515 0.834 -26.568 1.00 94.25 226 PHE A C 1
ATOM 1617 O O . PHE A 1 226 ? 12.362 1.474 -27.617 1.00 94.25 226 PHE A O 1
ATOM 1624 N N . ALA A 1 227 ? 12.542 1.424 -25.378 1.00 90.75 227 ALA A N 1
ATOM 1625 C CA . ALA A 1 227 ? 12.619 2.865 -25.186 1.00 90.75 227 ALA A CA 1
ATOM 1626 C C . ALA A 1 227 ? 13.889 3.210 -24.402 1.00 90.75 227 ALA A C 1
ATOM 1628 O O . ALA A 1 227 ? 14.134 2.674 -23.331 1.00 90.75 227 ALA A O 1
ATOM 1629 N N . VAL A 1 228 ? 14.694 4.108 -24.961 1.00 91.69 228 VAL A N 1
ATOM 1630 C CA . VAL A 1 228 ? 15.920 4.623 -24.347 1.00 91.69 228 VAL A CA 1
ATOM 1631 C C . VAL A 1 228 ? 15.687 6.073 -23.968 1.00 91.69 228 VAL A C 1
ATOM 1633 O O . VAL A 1 228 ? 15.438 6.887 -24.862 1.00 91.69 228 VAL A O 1
ATOM 1636 N N . PHE A 1 229 ? 15.796 6.403 -22.687 1.00 88.50 229 PHE A N 1
ATOM 1637 C CA . PHE A 1 229 ? 15.856 7.779 -22.207 1.00 88.50 229 PHE A CA 1
ATOM 1638 C C . PHE A 1 229 ? 17.318 8.219 -22.156 1.00 88.50 229 PHE A C 1
ATOM 1640 O O . PHE A 1 229 ? 18.145 7.590 -21.519 1.00 88.50 229 PHE A O 1
ATOM 1647 N N . ALA A 1 230 ? 17.664 9.252 -22.928 1.00 86.81 230 ALA A N 1
ATOM 1648 C CA . ALA A 1 230 ? 19.054 9.661 -23.101 1.00 86.81 230 ALA A CA 1
ATOM 1649 C C . ALA A 1 230 ? 19.315 11.093 -22.622 1.00 86.81 230 ALA A C 1
ATOM 1651 O O . ALA A 1 230 ? 18.660 12.049 -23.066 1.00 86.81 230 ALA A O 1
ATOM 1652 N N . SER A 1 231 ? 20.359 11.241 -21.810 1.00 84.75 231 SER A N 1
ATOM 1653 C CA . SER A 1 231 ? 20.823 12.489 -21.208 1.00 84.75 231 SER A CA 1
ATOM 1654 C C . SER A 1 231 ? 22.222 12.869 -21.690 1.00 84.75 231 SER A C 1
ATOM 1656 O O . SER A 1 231 ? 22.907 12.211 -22.481 1.00 84.75 231 SER A O 1
ATOM 1658 N N . LYS A 1 232 ? 22.669 14.063 -21.297 1.00 83.12 232 LYS A N 1
ATOM 1659 C CA . LYS A 1 232 ? 23.775 14.733 -21.982 1.00 83.12 232 LYS A CA 1
ATOM 1660 C C . LYS A 1 232 ? 25.164 14.345 -21.483 1.00 83.12 232 LYS A C 1
ATOM 1662 O O . LYS A 1 232 ? 25.846 15.123 -20.813 1.00 83.12 232 LYS A O 1
ATOM 1667 N N . GLY A 1 233 ? 25.646 13.215 -21.988 1.00 77.75 233 GLY A N 1
ATOM 1668 C CA . GLY A 1 233 ? 27.029 12.775 -21.798 1.00 77.75 233 GLY A CA 1
ATOM 1669 C C . GLY A 1 233 ? 27.247 11.989 -20.510 1.00 77.75 233 GLY A C 1
ATOM 1670 O O . GLY A 1 233 ? 28.345 12.062 -19.952 1.00 77.75 233 GLY A O 1
ATOM 1671 N N . ALA A 1 234 ? 26.204 11.281 -20.081 1.00 84.94 234 ALA A N 1
ATOM 1672 C CA . ALA A 1 234 ? 26.291 10.071 -19.275 1.00 84.94 234 ALA A CA 1
ATOM 1673 C C . ALA A 1 234 ? 26.872 8.908 -20.126 1.00 84.94 234 ALA A C 1
ATOM 1675 O O . ALA A 1 234 ? 27.553 9.174 -21.133 1.00 84.94 234 ALA A O 1
ATOM 1676 N N . GLU A 1 235 ? 26.700 7.650 -19.710 1.00 91.31 235 GLU A N 1
ATOM 1677 C CA . GLU A 1 235 ? 27.131 6.498 -20.517 1.00 91.31 235 GLU A CA 1
ATOM 1678 C C . GLU A 1 235 ? 26.057 6.191 -21.592 1.00 91.31 235 GLU A C 1
ATOM 1680 O O . GLU A 1 235 ? 25.349 7.105 -22.013 1.00 91.31 235 GLU A O 1
ATOM 1685 N N . ALA A 1 236 ? 26.039 5.004 -22.208 1.00 93.31 236 ALA A N 1
ATOM 1686 C CA . ALA A 1 236 ? 25.180 4.765 -23.375 1.00 93.31 236 ALA A CA 1
ATOM 1687 C C . ALA A 1 236 ? 24.615 3.347 -23.417 1.00 93.31 236 ALA A C 1
ATOM 1689 O O . ALA A 1 236 ? 25.369 2.371 -23.419 1.00 93.31 236 ALA A O 1
ATOM 1690 N N . VAL A 1 237 ? 23.296 3.273 -23.575 1.00 96.88 237 VAL A N 1
ATOM 1691 C CA . VAL A 1 237 ? 22.503 2.045 -23.458 1.00 96.88 237 VAL A CA 1
ATOM 1692 C C . VAL A 1 237 ? 22.935 0.988 -24.463 1.00 96.88 237 VAL A C 1
ATOM 1694 O O . VAL A 1 237 ? 23.117 1.276 -25.647 1.00 96.88 237 VAL A O 1
ATOM 1697 N N . THR A 1 238 ? 23.076 -0.255 -24.026 1.00 97.25 238 THR A N 1
ATOM 1698 C CA . THR A 1 238 ? 23.515 -1.388 -24.839 1.00 97.25 238 THR A CA 1
ATOM 1699 C C . THR A 1 238 ? 22.362 -2.359 -25.077 1.00 97.25 238 THR A C 1
ATOM 1701 O O . THR A 1 238 ? 22.002 -3.133 -24.198 1.00 97.25 238 THR A O 1
ATOM 1704 N N . ILE A 1 239 ? 21.820 -2.389 -26.296 1.00 96.94 239 ILE A N 1
ATOM 1705 C CA . ILE A 1 239 ? 20.784 -3.358 -26.686 1.00 96.94 239 ILE A CA 1
ATOM 1706 C C . ILE A 1 239 ? 21.456 -4.549 -27.376 1.00 96.94 239 ILE A C 1
ATOM 1708 O O . ILE A 1 239 ? 22.132 -4.415 -28.408 1.00 96.94 239 ILE A O 1
ATOM 1712 N N . THR A 1 240 ? 21.325 -5.723 -26.764 1.00 96.06 240 THR A N 1
ATOM 1713 C CA . THR A 1 240 ? 22.238 -6.845 -27.007 1.00 96.06 240 THR A CA 1
ATOM 1714 C C . THR A 1 240 ? 21.844 -7.759 -28.170 1.00 96.06 240 THR A C 1
ATOM 1716 O O . THR A 1 240 ? 22.744 -8.360 -28.769 1.00 96.06 240 THR A O 1
ATOM 1719 N N . ASP A 1 241 ? 20.563 -7.827 -28.536 1.00 93.81 241 ASP A N 1
ATOM 1720 C CA . ASP A 1 241 ? 19.982 -8.829 -29.444 1.00 93.81 241 ASP A CA 1
ATOM 1721 C C . ASP A 1 241 ? 19.153 -8.269 -30.622 1.00 93.81 241 ASP A C 1
ATOM 1723 O O . ASP A 1 241 ? 19.242 -8.854 -31.702 1.00 93.81 241 ASP A O 1
ATOM 1727 N N . PHE A 1 242 ? 18.451 -7.143 -30.436 1.00 94.81 242 PHE A N 1
ATOM 1728 C CA . PHE A 1 242 ? 17.610 -6.381 -31.393 1.00 94.81 242 PHE A CA 1
ATOM 1729 C C . PHE A 1 242 ? 17.481 -6.906 -32.849 1.00 94.81 242 PHE A C 1
ATOM 1731 O O . PHE A 1 242 ? 18.414 -6.715 -33.636 1.00 94.81 242 PHE A O 1
ATOM 1738 N N . ASP A 1 243 ? 16.326 -7.435 -33.288 1.00 90.69 243 ASP A N 1
ATOM 1739 C CA . ASP A 1 243 ? 16.043 -7.750 -34.708 1.00 90.69 243 ASP A CA 1
ATOM 1740 C C . ASP A 1 243 ? 15.360 -6.583 -35.475 1.00 90.69 243 ASP A C 1
ATOM 1742 O O . ASP A 1 243 ? 14.140 -6.384 -35.408 1.00 90.69 243 ASP A O 1
ATOM 1746 N N . PRO A 1 244 ? 16.100 -5.844 -36.330 1.00 87.00 244 PRO A N 1
ATOM 1747 C CA . PRO A 1 244 ? 15.558 -4.741 -37.121 1.00 87.00 244 PRO A CA 1
ATOM 1748 C C . PRO A 1 244 ? 14.564 -5.154 -38.227 1.00 87.00 244 PRO A C 1
ATOM 1750 O O . PRO A 1 244 ? 14.026 -4.258 -38.887 1.00 87.00 244 PRO A O 1
ATOM 1753 N N . GLU A 1 245 ? 14.321 -6.445 -38.498 1.00 88.25 245 GLU A N 1
ATOM 1754 C CA . GLU A 1 245 ? 13.223 -6.876 -39.385 1.00 88.25 245 GLU A CA 1
ATOM 1755 C C . GLU A 1 245 ? 11.845 -6.889 -38.684 1.00 88.25 245 GLU A C 1
ATOM 1757 O O . GLU A 1 245 ? 10.826 -6.883 -39.388 1.00 88.25 245 GLU A O 1
ATOM 1762 N N . THR A 1 246 ? 11.791 -6.870 -37.345 1.00 87.31 246 THR A N 1
ATOM 1763 C CA . THR A 1 246 ? 10.548 -7.029 -36.557 1.00 87.31 246 THR A CA 1
ATOM 1764 C C . THR A 1 246 ? 10.340 -6.013 -35.438 1.00 87.31 246 THR A C 1
ATOM 1766 O O . THR A 1 246 ? 9.197 -5.611 -35.221 1.00 87.31 246 THR A O 1
ATOM 1769 N N . GLU A 1 247 ? 11.401 -5.607 -34.749 1.00 91.12 247 GLU A N 1
ATOM 1770 C CA . GLU A 1 247 ? 11.341 -4.869 -33.481 1.00 91.12 247 GLU A CA 1
ATOM 1771 C C . GLU A 1 247 ? 11.374 -3.347 -33.668 1.00 91.12 247 GLU A C 1
ATOM 1773 O O . GLU A 1 247 ? 11.566 -2.829 -34.778 1.00 91.12 247 GLU A O 1
ATOM 1778 N N . SER A 1 248 ? 11.175 -2.605 -32.574 1.00 89.81 248 SER A N 1
ATOM 1779 C CA . SER A 1 248 ? 11.178 -1.139 -32.600 1.00 89.81 248 SER A CA 1
ATOM 1780 C C . SER A 1 248 ? 11.961 -0.510 -31.450 1.00 89.81 248 SER A C 1
ATOM 1782 O O . SER A 1 248 ? 11.940 -1.006 -30.332 1.00 89.81 248 SER A O 1
ATOM 1784 N N . LEU A 1 249 ? 12.642 0.599 -31.743 1.00 91.06 249 LEU A N 1
ATOM 1785 C CA . LEU A 1 249 ? 13.433 1.384 -30.800 1.00 91.06 249 LEU A CA 1
ATOM 1786 C C . LEU A 1 249 ? 13.009 2.857 -30.852 1.00 91.06 249 LEU A C 1
ATOM 1788 O O . LEU A 1 249 ? 13.046 3.500 -31.909 1.00 91.06 249 LEU A O 1
ATOM 1792 N N . ILE A 1 250 ? 12.641 3.401 -29.696 1.00 87.19 250 ILE A N 1
ATOM 1793 C CA . ILE A 1 250 ? 12.413 4.825 -29.464 1.00 87.19 250 ILE A CA 1
ATOM 1794 C C . ILE A 1 250 ? 13.616 5.375 -28.700 1.00 87.19 250 ILE A C 1
ATOM 1796 O O . ILE A 1 250 ? 13.923 4.911 -27.611 1.00 87.19 250 ILE A O 1
ATOM 1800 N N . ILE A 1 251 ? 14.273 6.397 -29.247 1.00 86.06 251 ILE A N 1
ATOM 1801 C CA . ILE A 1 251 ? 15.206 7.228 -28.483 1.00 86.06 251 ILE A CA 1
ATOM 1802 C C . ILE A 1 251 ? 14.443 8.459 -27.992 1.00 86.06 251 ILE A C 1
ATOM 1804 O O . ILE A 1 251 ? 14.169 9.383 -28.771 1.00 86.06 251 ILE A O 1
ATOM 1808 N N . ALA A 1 252 ? 14.092 8.452 -26.713 1.00 84.31 252 ALA A N 1
ATOM 1809 C CA . ALA A 1 252 ? 13.687 9.630 -25.971 1.00 84.31 252 ALA A CA 1
ATOM 1810 C C . ALA A 1 252 ? 14.940 10.465 -25.664 1.00 84.31 252 ALA A C 1
ATOM 1812 O O . ALA A 1 252 ? 15.980 9.930 -25.289 1.00 84.31 252 ALA A O 1
ATOM 1813 N N . TYR A 1 253 ? 14.882 11.777 -25.876 1.00 81.69 253 TYR A N 1
ATOM 1814 C CA . TYR A 1 253 ? 16.048 12.640 -25.678 1.00 81.69 253 TYR A CA 1
ATOM 1815 C C . TYR A 1 253 ? 15.695 13.944 -24.974 1.00 81.69 253 TYR A C 1
ATOM 1817 O O . TYR A 1 253 ? 14.634 14.536 -25.217 1.00 81.69 253 TYR A O 1
ATOM 1825 N N . ASP A 1 254 ? 16.621 14.438 -24.154 1.00 78.06 254 ASP A N 1
ATOM 1826 C CA . ASP A 1 254 ? 16.437 15.717 -23.479 1.00 78.06 254 ASP A CA 1
ATOM 1827 C C . ASP A 1 254 ? 16.699 16.922 -24.411 1.00 78.06 254 ASP A C 1
ATOM 1829 O O . ASP A 1 254 ? 17.563 16.928 -25.300 1.00 78.06 254 ASP A O 1
ATOM 1833 N N . ALA A 1 255 ? 15.927 17.992 -24.220 1.00 70.12 255 ALA A N 1
ATOM 1834 C CA . ALA A 1 255 ? 15.866 19.146 -25.117 1.00 70.12 255 ALA A CA 1
ATOM 1835 C C . ALA A 1 255 ? 17.180 19.951 -25.180 1.00 70.12 255 ALA A C 1
ATOM 1837 O O . ALA A 1 255 ? 17.391 20.738 -26.111 1.00 70.12 255 ALA A O 1
ATOM 1838 N N . ASP A 1 256 ? 18.067 19.768 -24.202 1.00 71.88 256 ASP A N 1
ATOM 1839 C CA . ASP A 1 256 ? 19.366 20.427 -24.103 1.00 71.88 256 ASP A CA 1
ATOM 1840 C C . ASP A 1 256 ? 20.484 19.697 -24.894 1.00 71.88 256 ASP A C 1
ATOM 1842 O O . ASP A 1 256 ? 21.482 20.334 -25.266 1.00 71.88 256 ASP A O 1
ATOM 1846 N N . MET A 1 257 ? 20.313 18.414 -25.249 1.00 70.06 257 MET A N 1
ATOM 1847 C CA . MET A 1 257 ? 21.263 17.652 -26.083 1.00 70.06 257 MET A CA 1
ATOM 1848 C C . MET A 1 257 ? 21.443 18.281 -27.472 1.00 70.06 257 MET A C 1
ATOM 1850 O O . MET A 1 257 ? 22.543 18.297 -28.035 1.00 70.06 257 MET A O 1
ATOM 1854 N N . ILE A 1 258 ? 20.371 18.867 -28.014 1.00 66.19 258 ILE A N 1
ATOM 1855 C CA . ILE A 1 258 ? 20.376 19.556 -29.306 1.00 66.19 258 ILE A CA 1
ATOM 1856 C C . ILE A 1 258 ? 21.201 20.846 -29.202 1.00 66.19 258 ILE A C 1
ATOM 1858 O O . ILE A 1 258 ? 20.743 21.875 -28.700 1.00 66.19 258 ILE A O 1
ATOM 1862 N N . THR A 1 259 ? 22.425 20.841 -29.741 1.00 52.62 259 THR A N 1
ATOM 1863 C CA . THR A 1 259 ? 23.246 22.063 -29.749 1.00 52.62 259 THR A CA 1
ATOM 1864 C C . THR A 1 259 ? 22.600 23.146 -30.636 1.00 52.62 259 THR A C 1
ATOM 1866 O O . THR A 1 259 ? 22.386 22.921 -31.831 1.00 52.62 259 THR A O 1
ATOM 1869 N N . PRO A 1 260 ? 22.302 24.358 -30.121 1.00 46.09 260 PRO A N 1
ATOM 1870 C CA . PRO A 1 260 ? 21.563 25.370 -30.877 1.00 46.09 260 PRO A CA 1
ATOM 1871 C C . PRO A 1 260 ? 22.450 26.057 -31.931 1.00 46.09 260 PRO A C 1
ATOM 1873 O O . PRO A 1 260 ? 22.947 27.171 -31.731 1.00 46.09 260 PRO A O 1
ATOM 1876 N N . SER A 1 261 ? 22.654 25.387 -33.070 1.00 42.72 261 SER A N 1
ATOM 1877 C CA . SER A 1 261 ? 23.557 25.830 -34.142 1.00 42.72 261 SER A CA 1
ATOM 1878 C C . SER A 1 261 ? 22.975 25.830 -35.573 1.00 42.72 261 SER A C 1
ATOM 1880 O O . SER A 1 261 ? 23.649 26.347 -36.469 1.00 42.72 261 SER A O 1
ATOM 1882 N N . GLY A 1 262 ? 21.727 25.379 -35.794 1.00 38.09 262 GLY A N 1
ATOM 1883 C CA . GLY A 1 262 ? 21.107 25.292 -37.134 1.00 38.09 262 GLY A CA 1
ATOM 1884 C C . GLY A 1 262 ? 20.020 26.326 -37.501 1.00 38.09 262 GLY A C 1
ATOM 1885 O O . GLY A 1 262 ? 20.028 26.790 -38.641 1.00 38.09 262 GLY A O 1
ATOM 1886 N N . LEU A 1 263 ? 19.177 26.759 -36.543 1.00 32.03 263 LEU A N 1
ATOM 1887 C CA . LEU A 1 263 ? 18.120 27.814 -36.552 1.00 32.03 263 LEU A CA 1
ATOM 1888 C C . LEU A 1 263 ? 16.788 27.248 -36.022 1.00 32.03 263 LEU A C 1
ATOM 1890 O O . LEU A 1 263 ? 16.279 26.253 -36.515 1.00 32.03 263 LEU A O 1
ATOM 1894 N N . LEU A 1 264 ? 16.156 27.964 -35.087 1.00 34.62 264 LEU A N 1
ATOM 1895 C CA . LEU A 1 264 ? 14.855 27.589 -34.518 1.00 34.62 264 LEU A CA 1
ATOM 1896 C C . LEU A 1 264 ? 13.759 27.410 -35.600 1.00 34.62 264 LEU A C 1
ATOM 1898 O O . LEU A 1 264 ? 13.558 28.318 -36.415 1.00 34.62 264 LEU A O 1
ATOM 1902 N N . ASN A 1 265 ? 12.951 26.347 -35.471 1.00 36.94 265 ASN A N 1
ATOM 1903 C CA . ASN A 1 265 ? 11.783 25.969 -36.299 1.00 36.94 265 ASN A CA 1
ATOM 1904 C C . ASN A 1 265 ? 12.055 25.219 -37.629 1.00 36.94 265 ASN A C 1
ATOM 1906 O O . ASN A 1 265 ? 11.361 25.479 -38.616 1.00 36.94 265 ASN A O 1
ATOM 1910 N N . ASP A 1 266 ? 12.976 24.252 -37.657 1.00 42.38 266 ASP A N 1
ATOM 1911 C CA . ASP A 1 266 ? 12.910 23.132 -38.614 1.00 42.38 266 ASP A CA 1
ATOM 1912 C C . ASP A 1 266 ? 12.859 21.799 -37.833 1.00 42.38 266 ASP A C 1
ATOM 1914 O O . ASP A 1 266 ? 13.818 21.491 -37.128 1.00 42.38 266 ASP A O 1
ATOM 1918 N N . PRO A 1 267 ? 11.764 21.010 -37.898 1.00 43.69 267 PRO A N 1
ATOM 1919 C CA . PRO A 1 267 ? 11.648 19.731 -37.187 1.00 43.69 267 PRO A CA 1
ATOM 1920 C C . PRO A 1 267 ? 12.493 18.598 -37.809 1.00 43.69 267 PRO A C 1
ATOM 1922 O O . PRO A 1 267 ? 12.281 17.434 -37.494 1.00 43.69 267 PRO A O 1
ATOM 1925 N N . GLY A 1 268 ? 13.423 18.920 -38.717 1.00 45.84 268 GLY A N 1
ATOM 1926 C CA . GLY A 1 268 ? 14.448 18.009 -39.235 1.00 45.84 268 GLY A CA 1
ATOM 1927 C C . GLY A 1 268 ? 15.886 18.359 -38.824 1.00 45.84 268 GLY A C 1
ATOM 1928 O O . GLY A 1 268 ? 16.807 17.846 -39.452 1.00 45.84 268 GLY A O 1
ATOM 1929 N N . ASP A 1 269 ? 16.092 19.243 -37.837 1.00 49.81 269 ASP A N 1
ATOM 1930 C CA . ASP A 1 269 ? 17.418 19.724 -37.380 1.00 49.81 269 ASP A CA 1
ATOM 1931 C C . ASP A 1 269 ? 17.944 18.978 -36.128 1.00 49.81 269 ASP A C 1
ATOM 1933 O O . ASP A 1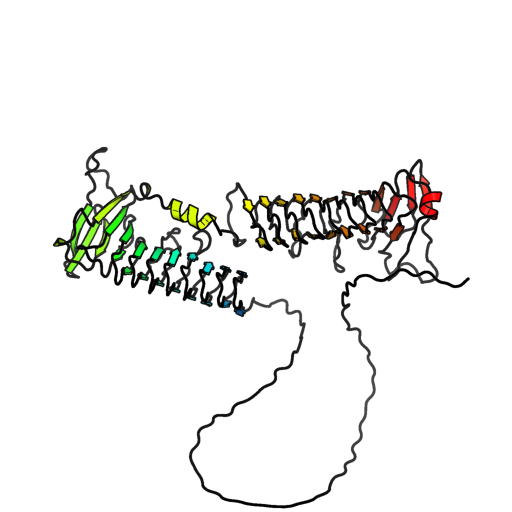 269 ? 18.682 19.532 -35.314 1.00 49.81 269 ASP A O 1
ATOM 1937 N N . LEU A 1 270 ? 17.566 17.704 -35.970 1.00 56.34 270 LEU A N 1
ATOM 1938 C CA . LEU A 1 270 ? 18.277 16.759 -35.104 1.00 56.34 270 LEU A CA 1
ATOM 1939 C C . LEU A 1 270 ? 19.577 16.340 -35.805 1.00 56.34 270 LEU A C 1
ATOM 1941 O O . LEU A 1 270 ? 19.535 15.726 -36.870 1.00 56.34 270 LEU A O 1
ATOM 1945 N N . ASP A 1 271 ? 20.738 16.587 -35.189 1.00 69.25 271 ASP A N 1
ATOM 1946 C CA . ASP A 1 271 ? 22.017 15.986 -35.619 1.00 69.25 271 ASP A CA 1
ATOM 1947 C C . ASP A 1 271 ? 22.145 14.533 -35.112 1.00 69.25 271 ASP A C 1
ATOM 1949 O O . ASP A 1 271 ? 23.192 14.101 -34.628 1.00 69.25 271 ASP A O 1
ATOM 1953 N N . SER A 1 272 ? 21.042 13.783 -35.187 1.00 73.00 272 SER A N 1
ATOM 1954 C CA . SER A 1 272 ? 20.981 12.358 -34.884 1.00 73.00 272 SER A CA 1
ATOM 1955 C C . SER A 1 272 ? 21.671 11.564 -35.994 1.00 73.00 272 SER A C 1
ATOM 1957 O O . SER A 1 272 ? 21.374 11.761 -37.179 1.00 73.00 272 SER A O 1
ATOM 1959 N N . ARG A 1 273 ? 22.571 10.644 -35.642 1.00 82.12 273 ARG A N 1
ATOM 1960 C CA . ARG A 1 273 ? 23.266 9.777 -36.609 1.00 82.12 273 ARG A CA 1
ATOM 1961 C C . ARG A 1 273 ? 23.408 8.357 -36.079 1.00 82.12 273 ARG A C 1
ATOM 1963 O O . ARG A 1 273 ? 23.619 8.160 -34.892 1.00 82.12 273 ARG A O 1
ATOM 1970 N N . VAL A 1 274 ? 23.388 7.400 -36.999 1.00 84.38 274 VAL A N 1
ATOM 1971 C CA . VAL A 1 274 ? 23.774 6.007 -36.753 1.00 84.38 274 VAL A CA 1
ATOM 1972 C C . VAL A 1 274 ? 25.093 5.744 -37.485 1.00 84.38 274 VAL A C 1
ATOM 1974 O O . VAL A 1 274 ? 25.267 6.192 -38.625 1.00 84.38 274 VAL A O 1
ATOM 1977 N N . VAL A 1 275 ? 26.040 5.070 -36.834 1.00 85.75 275 VAL A N 1
ATOM 1978 C CA . VAL A 1 275 ? 27.410 4.843 -37.324 1.00 85.75 275 VAL A CA 1
ATOM 1979 C C . VAL A 1 275 ? 27.811 3.376 -37.123 1.00 85.75 275 VAL A C 1
ATOM 1981 O O . VAL A 1 275 ? 27.394 2.742 -36.166 1.00 85.75 275 VAL A O 1
ATOM 1984 N N . GLU A 1 276 ? 28.638 2.829 -38.018 1.00 87.38 276 GLU A N 1
ATOM 1985 C CA . GLU A 1 276 ? 29.266 1.509 -37.843 1.00 87.38 276 GLU A CA 1
ATOM 1986 C C . GLU A 1 276 ? 30.206 1.517 -36.623 1.00 87.38 276 GLU A C 1
ATOM 1988 O O . GLU A 1 276 ? 31.251 2.182 -36.656 1.00 87.38 276 GLU A O 1
ATOM 1993 N N . ASN A 1 277 ? 29.893 0.741 -35.582 1.00 85.75 277 ASN A N 1
ATOM 1994 C CA . ASN A 1 277 ? 30.809 0.531 -34.465 1.00 85.75 277 ASN A CA 1
ATOM 1995 C C . ASN A 1 277 ? 31.975 -0.342 -34.940 1.00 85.75 277 ASN A C 1
ATOM 1997 O O . ASN A 1 277 ? 31.922 -1.571 -34.950 1.00 85.75 277 ASN A O 1
ATOM 2001 N N . THR A 1 278 ? 33.074 0.297 -35.337 1.00 83.50 278 THR A N 1
ATOM 2002 C CA . THR A 1 278 ? 34.240 -0.403 -35.912 1.00 83.50 278 THR A CA 1
ATOM 2003 C C . THR A 1 278 ? 35.011 -1.309 -34.931 1.00 83.50 278 THR A C 1
ATOM 2005 O O . THR A 1 278 ? 36.035 -1.880 -35.321 1.00 83.50 278 THR A O 1
ATOM 2008 N N . GLN A 1 279 ? 34.560 -1.446 -33.676 1.00 82.00 279 GLN A N 1
ATOM 2009 C CA . GLN A 1 279 ? 35.128 -2.358 -32.676 1.00 82.00 279 GLN A CA 1
ATOM 2010 C C . GLN A 1 279 ? 34.277 -3.622 -32.487 1.00 82.00 279 GLN A C 1
ATOM 2012 O O . GLN A 1 279 ? 34.842 -4.717 -32.493 1.00 82.00 279 GLN A O 1
ATOM 2017 N N . THR A 1 280 ? 32.953 -3.486 -32.353 1.00 81.75 280 THR A N 1
ATOM 2018 C CA . THR A 1 280 ? 32.016 -4.617 -32.194 1.00 81.75 280 THR A CA 1
ATOM 2019 C C . THR A 1 280 ? 31.532 -5.173 -33.537 1.00 81.75 280 THR A C 1
ATOM 2021 O O . THR A 1 280 ? 31.334 -6.379 -33.669 1.00 81.75 280 THR A O 1
ATOM 2024 N N . GLY A 1 281 ? 31.406 -4.314 -34.553 1.00 81.75 281 GLY A N 1
ATOM 2025 C CA . GLY A 1 281 ? 30.697 -4.586 -35.807 1.00 81.75 281 GLY A CA 1
ATOM 2026 C C . GLY A 1 281 ? 29.212 -4.197 -35.779 1.00 81.75 281 GLY A C 1
ATOM 2027 O O . GLY A 1 281 ? 28.537 -4.403 -36.785 1.00 81.75 281 GLY A O 1
ATOM 2028 N N . GLY A 1 282 ? 28.733 -3.655 -34.654 1.00 89.75 282 GLY A N 1
ATOM 2029 C CA . GLY A 1 282 ? 27.357 -3.207 -34.448 1.00 89.75 282 GLY A CA 1
ATOM 2030 C C . GLY A 1 282 ? 27.086 -1.769 -34.915 1.00 89.75 282 GLY A C 1
ATOM 2031 O O . GLY A 1 282 ? 27.799 -1.225 -35.770 1.00 89.75 282 GLY A O 1
ATOM 2032 N N . ALA A 1 283 ? 26.086 -1.131 -34.309 1.00 90.25 283 ALA A N 1
ATOM 2033 C CA . ALA A 1 283 ? 25.652 0.230 -34.607 1.00 90.25 283 ALA A CA 1
ATOM 2034 C C . ALA A 1 283 ? 25.753 1.147 -33.377 1.00 90.25 283 ALA A C 1
ATOM 2036 O O . ALA A 1 283 ? 25.219 0.831 -32.321 1.00 90.25 283 ALA A O 1
ATOM 2037 N N . A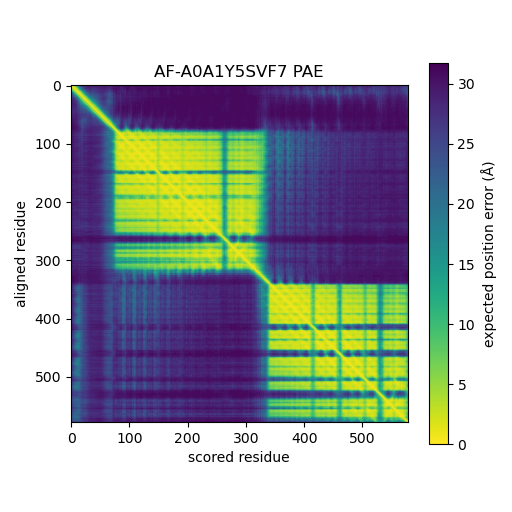SP A 1 284 ? 26.396 2.302 -33.543 1.00 91.94 284 ASP A N 1
ATOM 2038 C CA . ASP A 1 284 ? 26.448 3.385 -32.557 1.00 91.94 284 ASP A CA 1
ATOM 2039 C C . ASP A 1 284 ? 25.424 4.469 -32.937 1.00 91.94 284 ASP A C 1
ATOM 2041 O O . ASP A 1 284 ? 25.510 5.042 -34.032 1.00 91.94 284 ASP A O 1
ATOM 2045 N N . ILE A 1 285 ? 24.472 4.776 -32.052 1.00 89.62 285 ILE A N 1
ATOM 2046 C CA . ILE A 1 285 ? 23.501 5.869 -32.207 1.00 89.62 285 ILE A CA 1
ATOM 2047 C C . ILE A 1 285 ? 23.978 7.088 -31.417 1.00 89.62 285 ILE A C 1
ATOM 2049 O O . ILE A 1 285 ? 24.314 6.994 -30.239 1.00 89.62 285 ILE A O 1
ATOM 2053 N N . TYR A 1 286 ? 23.975 8.253 -32.063 1.00 87.12 286 TYR A N 1
ATOM 2054 C CA . TYR A 1 286 ? 24.351 9.533 -31.467 1.00 87.12 286 TYR A CA 1
ATOM 2055 C C . TYR A 1 286 ? 23.254 10.581 -31.633 1.00 87.12 286 TYR A C 1
ATOM 2057 O O . TYR A 1 286 ? 22.600 10.627 -32.680 1.00 87.12 286 TYR A O 1
ATOM 2065 N N . ILE A 1 287 ? 23.180 11.514 -30.682 1.00 83.38 287 ILE A N 1
ATOM 2066 C CA . ILE A 1 287 ? 22.475 12.795 -30.807 1.00 83.38 287 ILE A CA 1
ATOM 2067 C C . ILE A 1 287 ? 23.508 13.920 -30.672 1.00 83.38 287 ILE A C 1
ATOM 2069 O O . ILE A 1 287 ? 24.071 14.171 -29.607 1.00 83.38 287 ILE A O 1
ATOM 2073 N N . GLY A 1 288 ? 23.813 14.585 -31.791 1.00 80.62 288 GLY A N 1
ATOM 2074 C CA . GLY A 1 288 ? 24.911 15.548 -31.859 1.00 80.62 288 GLY A CA 1
ATOM 2075 C C . GLY A 1 288 ? 26.270 14.866 -31.674 1.00 80.62 288 GLY A C 1
ATOM 2076 O O . GLY A 1 288 ? 26.676 14.038 -32.493 1.00 80.62 288 GLY A O 1
ATOM 2077 N N . ASP A 1 289 ? 26.988 15.234 -30.614 1.00 81.94 289 ASP A N 1
ATOM 2078 C CA . ASP A 1 289 ? 28.273 14.621 -30.246 1.00 81.94 289 ASP A CA 1
ATOM 2079 C C . ASP A 1 289 ? 28.137 13.560 -29.124 1.00 81.94 289 ASP A C 1
ATOM 2081 O O . ASP A 1 289 ? 29.117 12.875 -28.832 1.00 81.94 289 ASP A O 1
ATOM 2085 N N . THR A 1 290 ? 26.952 13.400 -28.517 1.00 86.25 290 THR A N 1
ATOM 2086 C CA . THR A 1 290 ? 26.672 12.407 -27.459 1.00 86.25 290 THR A CA 1
ATOM 2087 C C . THR A 1 290 ? 26.324 11.055 -28.081 1.00 86.25 290 THR A C 1
ATOM 2089 O O . THR A 1 290 ? 25.489 11.007 -28.984 1.00 86.25 290 THR A O 1
ATOM 2092 N N . LEU A 1 291 ? 26.969 9.974 -27.629 1.00 90.56 291 LEU A N 1
ATOM 2093 C CA . LEU A 1 291 ? 26.551 8.590 -27.893 1.00 90.56 291 LEU A CA 1
ATOM 2094 C C . LEU A 1 291 ? 25.384 8.281 -26.950 1.00 90.56 291 LEU A C 1
ATOM 2096 O O . LEU A 1 291 ? 25.500 8.618 -25.782 1.00 90.56 291 LEU A O 1
ATOM 2100 N N . VAL A 1 292 ? 24.296 7.697 -27.452 1.00 91.00 292 VAL A N 1
ATOM 2101 C CA . VAL A 1 292 ? 23.070 7.454 -26.662 1.00 91.00 292 VAL A CA 1
ATOM 2102 C C . VAL A 1 292 ? 22.632 5.992 -26.649 1.00 91.00 292 VAL A C 1
ATOM 2104 O O . VAL A 1 292 ? 21.990 5.565 -25.706 1.00 91.00 292 VAL A O 1
ATOM 2107 N N . ALA A 1 293 ? 22.986 5.210 -27.673 1.00 92.81 293 ALA A N 1
ATOM 2108 C CA . ALA A 1 293 ? 22.746 3.769 -27.671 1.00 92.81 293 ALA A CA 1
ATOM 2109 C C . ALA A 1 293 ? 23.783 3.022 -28.522 1.00 92.81 293 ALA A C 1
ATOM 2111 O O . ALA A 1 293 ? 24.295 3.551 -29.517 1.00 92.81 293 ALA A O 1
ATOM 2112 N N . GLN A 1 294 ? 24.057 1.774 -28.159 1.00 95.25 294 GLN A N 1
ATOM 2113 C CA . GLN A 1 294 ? 24.878 0.808 -28.878 1.00 95.25 294 GLN A CA 1
ATOM 2114 C C . GLN A 1 294 ? 24.038 -0.445 -29.147 1.00 95.25 294 GLN A C 1
ATOM 2116 O O . GLN A 1 294 ? 23.432 -0.995 -28.236 1.00 95.25 294 GLN A O 1
ATOM 2121 N N . LEU A 1 295 ? 24.000 -0.911 -30.396 1.00 93.81 295 LEU A N 1
ATOM 2122 C CA . LEU A 1 295 ? 23.246 -2.104 -30.788 1.00 93.81 295 LEU A CA 1
ATOM 2123 C C . LEU A 1 295 ? 24.179 -3.149 -31.400 1.00 93.81 295 LEU A C 1
ATOM 2125 O O . LEU A 1 295 ? 25.065 -2.813 -32.192 1.00 93.81 295 LEU A O 1
ATOM 2129 N N . SER A 1 296 ? 23.935 -4.429 -31.122 1.00 88.31 296 SER A N 1
ATOM 2130 C CA . SER A 1 296 ? 24.719 -5.550 -31.674 1.00 88.31 296 SER A CA 1
ATOM 2131 C C . SER A 1 296 ? 24.565 -5.787 -33.190 1.00 88.31 296 SER A C 1
ATOM 2133 O O . SER A 1 296 ? 25.272 -6.633 -33.748 1.00 88.31 296 SER A O 1
ATOM 2135 N N . VAL A 1 297 ? 23.679 -5.060 -33.883 1.00 87.06 297 VAL A N 1
ATOM 2136 C CA . VAL A 1 297 ? 23.360 -5.264 -35.311 1.00 87.06 297 VAL A CA 1
ATOM 2137 C C . VAL A 1 297 ? 24.125 -4.368 -36.285 1.00 87.06 297 VAL A C 1
ATOM 2139 O O . VAL A 1 297 ? 24.564 -3.271 -35.955 1.00 87.06 297 VAL A O 1
ATOM 2142 N N . ASP A 1 298 ? 24.239 -4.823 -37.538 1.00 83.12 298 ASP A N 1
ATOM 2143 C CA . ASP A 1 298 ? 24.796 -4.033 -38.644 1.00 83.12 298 ASP A CA 1
ATOM 2144 C C . ASP A 1 298 ? 23.992 -2.730 -38.818 1.00 83.12 298 ASP A C 1
ATOM 2146 O O . ASP A 1 298 ? 22.790 -2.745 -39.096 1.00 83.12 298 ASP A O 1
ATOM 2150 N N . TYR A 1 299 ? 24.661 -1.580 -38.707 1.00 78.69 299 TYR A N 1
ATOM 2151 C CA . TYR A 1 299 ? 24.043 -0.261 -38.899 1.00 78.69 299 TYR A CA 1
ATOM 2152 C C . TYR A 1 299 ? 23.295 -0.117 -40.241 1.00 78.69 299 TYR A C 1
ATOM 2154 O O . TYR A 1 299 ? 22.429 0.747 -40.377 1.00 78.69 299 TYR A O 1
ATOM 2162 N N . ALA A 1 300 ? 23.619 -0.943 -41.245 1.00 80.19 300 ALA A N 1
ATOM 2163 C CA . ALA A 1 300 ? 22.979 -0.937 -42.554 1.00 80.19 300 ALA A CA 1
ATOM 2164 C C . ALA A 1 300 ? 21.592 -1.617 -42.604 1.00 80.19 300 ALA A C 1
ATOM 2166 O O . ALA A 1 300 ? 20.932 -1.505 -43.643 1.00 80.19 300 ALA A O 1
ATOM 2167 N N . SER A 1 301 ? 21.142 -2.298 -41.539 1.00 82.12 301 SER A N 1
ATOM 2168 C CA . SER A 1 301 ? 19.766 -2.824 -41.412 1.00 82.12 301 SER A CA 1
ATOM 2169 C C . SER A 1 301 ? 18.792 -1.895 -40.672 1.00 82.12 301 SER A C 1
ATOM 2171 O O . SER A 1 301 ? 17.581 -2.066 -40.805 1.00 82.12 301 SER A O 1
ATOM 2173 N N . LEU A 1 302 ? 19.282 -0.888 -39.944 1.00 80.31 302 LEU A N 1
ATOM 2174 C CA . LEU A 1 302 ? 18.431 0.081 -39.242 1.00 80.31 302 LEU A CA 1
ATOM 2175 C C . LEU A 1 302 ? 17.719 1.036 -40.219 1.00 80.31 302 LEU A C 1
ATOM 2177 O O . LEU A 1 302 ? 18.240 1.379 -41.286 1.00 80.31 302 LEU A O 1
ATOM 2181 N N . SER A 1 303 ? 16.502 1.460 -39.871 1.00 75.81 303 SER A N 1
ATOM 2182 C CA . SER A 1 303 ? 15.625 2.225 -40.761 1.00 75.81 303 SER A CA 1
ATOM 2183 C C . SER A 1 303 ? 14.651 3.144 -40.015 1.00 75.81 303 SER A C 1
ATOM 2185 O O . SER A 1 303 ? 14.321 2.929 -38.858 1.00 75.81 303 SER A O 1
ATOM 2187 N N . ASN A 1 304 ? 14.092 4.135 -40.713 1.00 65.50 304 ASN A N 1
ATOM 2188 C CA . ASN A 1 304 ? 13.021 4.992 -40.185 1.00 65.50 304 ASN A CA 1
ATOM 2189 C C . ASN A 1 304 ? 11.671 4.265 -39.957 1.00 65.50 304 ASN A C 1
ATOM 2191 O O . ASN A 1 304 ? 10.682 4.938 -39.675 1.00 65.50 304 ASN A O 1
ATOM 2195 N N . GLU A 1 305 ? 11.595 2.944 -40.156 1.00 70.56 305 GLU A N 1
ATOM 2196 C CA . GLU A 1 305 ? 10.423 2.128 -39.801 1.00 70.56 305 GLU A CA 1
ATOM 2197 C C . GLU A 1 305 ? 10.616 1.406 -38.451 1.00 70.56 305 GLU A C 1
ATOM 2199 O O . GLU A 1 305 ? 9.617 1.139 -37.792 1.00 70.56 305 GLU A O 1
ATOM 2204 N N . ASN A 1 306 ? 11.865 1.168 -38.009 1.00 74.88 306 ASN A N 1
ATOM 2205 C CA . ASN A 1 306 ? 12.197 0.536 -36.719 1.00 74.88 306 ASN A CA 1
ATOM 2206 C C . ASN A 1 306 ? 12.850 1.485 -35.692 1.00 74.88 306 ASN A C 1
ATOM 2208 O O . ASN A 1 306 ? 12.790 1.198 -34.504 1.00 74.88 306 ASN A O 1
ATOM 2212 N N . LEU A 1 307 ? 13.413 2.627 -36.108 1.00 83.62 307 LEU A N 1
ATOM 2213 C CA . LEU A 1 307 ? 14.037 3.615 -35.218 1.00 83.62 307 LEU A CA 1
ATOM 2214 C C . LEU A 1 307 ? 13.294 4.960 -35.245 1.00 83.62 307 LEU A C 1
ATOM 2216 O O . LEU A 1 307 ? 13.155 5.584 -36.306 1.00 83.62 307 LEU A O 1
ATOM 2220 N N . GLN A 1 308 ? 12.875 5.435 -34.071 1.00 83.31 308 GLN A N 1
ATOM 2221 C CA . GLN A 1 308 ? 12.230 6.734 -33.860 1.00 83.31 308 GLN A CA 1
ATOM 2222 C C . GLN A 1 308 ? 13.010 7.593 -32.853 1.00 83.31 308 GLN A C 1
ATOM 2224 O O . GLN A 1 308 ? 13.720 7.078 -31.997 1.00 83.31 308 GLN A O 1
ATOM 2229 N N . PHE A 1 309 ? 12.875 8.917 -32.966 1.00 80.50 309 PHE A N 1
ATOM 2230 C CA . PHE A 1 309 ? 13.470 9.898 -32.052 1.00 80.50 309 PHE A CA 1
ATOM 2231 C C . PHE A 1 309 ? 12.371 10.855 -31.590 1.00 80.50 309 PHE A C 1
ATOM 2233 O O . PHE A 1 309 ? 11.717 11.468 -32.440 1.00 80.50 309 PHE A O 1
ATOM 2240 N N . LEU A 1 310 ? 12.182 10.995 -30.279 1.00 78.62 310 LEU A N 1
ATOM 2241 C CA . LEU A 1 310 ? 11.160 11.846 -29.662 1.00 78.62 310 LEU A CA 1
ATOM 2242 C C . LEU A 1 310 ? 11.784 12.693 -28.539 1.00 78.62 310 LEU A C 1
ATOM 2244 O O . LEU A 1 310 ? 12.662 12.198 -27.836 1.00 78.62 310 LEU A O 1
ATOM 2248 N N . PRO A 1 311 ? 11.350 13.948 -28.322 1.00 74.31 311 PRO A N 1
ATOM 2249 C CA . PRO A 1 311 ? 11.631 14.630 -27.063 1.00 74.31 311 PRO A CA 1
ATOM 2250 C C . PRO A 1 311 ? 11.095 13.788 -25.901 1.00 74.31 311 PRO A C 1
ATOM 2252 O O . PRO A 1 311 ? 9.968 13.305 -25.996 1.00 74.31 311 PRO A O 1
ATOM 2255 N N . ALA A 1 312 ? 11.837 13.663 -24.799 1.00 71.44 312 ALA A N 1
ATOM 2256 C CA . ALA A 1 312 ? 11.343 12.953 -23.612 1.00 71.44 312 ALA A CA 1
ATOM 2257 C C . ALA A 1 312 ? 9.990 13.523 -23.126 1.00 71.44 312 ALA A C 1
ATOM 2259 O O . ALA A 1 312 ? 9.079 12.776 -22.802 1.00 71.44 312 ALA A O 1
ATOM 2260 N N . SER A 1 313 ? 9.799 14.846 -23.229 1.00 70.62 313 SER A N 1
ATOM 2261 C CA . SER A 1 313 ? 8.540 15.542 -22.908 1.00 70.62 313 SER A CA 1
ATOM 2262 C C . SER A 1 313 ? 7.341 15.235 -23.819 1.00 70.62 313 SER A C 1
ATOM 2264 O O . SER A 1 313 ? 6.250 15.737 -23.555 1.00 70.62 313 SER A O 1
ATOM 2266 N N . ASP A 1 314 ? 7.544 14.523 -24.931 1.00 69.56 314 ASP A N 1
ATOM 2267 C CA . ASP A 1 314 ? 6.471 14.078 -25.831 1.00 69.56 314 ASP A CA 1
ATOM 2268 C C . ASP A 1 314 ? 6.063 12.612 -25.540 1.00 69.56 314 ASP A C 1
ATOM 2270 O O . ASP A 1 314 ? 5.135 12.106 -26.177 1.00 69.56 314 ASP A O 1
ATOM 2274 N N . ILE A 1 315 ? 6.734 11.940 -24.592 1.00 65.06 315 ILE A N 1
ATOM 2275 C CA . ILE A 1 315 ? 6.367 10.619 -24.069 1.00 65.06 315 ILE A CA 1
ATOM 2276 C C . ILE A 1 315 ? 5.635 10.819 -22.742 1.00 65.06 315 ILE A C 1
ATOM 2278 O O . ILE A 1 315 ? 6.181 11.364 -21.788 1.00 65.06 315 ILE A O 1
ATOM 2282 N N . ASP A 1 316 ? 4.379 10.390 -22.706 1.00 60.06 316 ASP A N 1
ATOM 2283 C CA . ASP A 1 316 ? 3.523 10.489 -21.528 1.00 60.06 316 ASP A CA 1
ATOM 2284 C C . ASP A 1 316 ? 3.627 9.189 -20.720 1.00 60.06 316 ASP A C 1
ATOM 2286 O O . ASP A 1 316 ? 2.868 8.245 -20.941 1.00 60.06 316 ASP A O 1
ATOM 2290 N N . LEU A 1 317 ? 4.615 9.132 -19.820 1.00 58.97 317 LEU A N 1
ATOM 2291 C CA . LEU A 1 317 ? 4.747 8.052 -18.834 1.00 58.97 317 LEU A CA 1
ATOM 2292 C C . LEU A 1 317 ? 3.680 8.141 -17.725 1.00 58.97 317 LEU A C 1
ATOM 2294 O O . LEU A 1 317 ? 3.572 7.223 -16.922 1.00 58.97 317 LEU A O 1
ATOM 2298 N N . GLY A 1 318 ? 2.819 9.170 -17.730 1.00 44.75 318 GLY A N 1
ATOM 2299 C CA . GLY A 1 318 ? 1.700 9.331 -16.794 1.00 44.75 318 GLY A CA 1
ATOM 2300 C C . GLY A 1 318 ? 0.649 8.209 -16.834 1.00 44.75 318 GLY A C 1
ATOM 2301 O O . GLY A 1 318 ? -0.262 8.184 -16.018 1.00 44.75 318 GLY A O 1
ATOM 2302 N N . LEU A 1 319 ? 0.753 7.275 -17.786 1.00 39.34 319 LEU A N 1
ATOM 2303 C CA . LEU A 1 319 ? -0.061 6.055 -17.845 1.00 39.34 319 LEU A CA 1
ATOM 2304 C C . LEU A 1 319 ? 0.516 4.888 -17.025 1.00 39.34 319 LEU A C 1
ATOM 2306 O O . LEU A 1 319 ? -0.190 3.901 -16.840 1.00 39.34 319 LEU A O 1
ATOM 2310 N N . LEU A 1 320 ? 1.762 4.995 -16.551 1.00 46.56 320 LEU A N 1
ATOM 2311 C CA . LEU A 1 320 ? 2.277 4.179 -15.448 1.00 46.56 320 LEU A CA 1
ATOM 2312 C C . LEU A 1 320 ? 1.744 4.744 -14.123 1.00 46.56 320 LEU A C 1
ATOM 2314 O O . LEU A 1 320 ? 1.217 3.989 -13.326 1.00 46.56 320 LEU A O 1
ATOM 2318 N N . ASP A 1 321 ? 1.750 6.070 -13.958 1.00 43.03 321 ASP A N 1
ATOM 2319 C CA . ASP A 1 321 ? 1.140 6.815 -12.835 1.00 43.03 321 ASP A CA 1
ATOM 2320 C C . ASP A 1 321 ? -0.344 6.421 -12.609 1.00 43.03 321 ASP A C 1
ATOM 2322 O O . ASP A 1 321 ? -0.745 6.080 -11.503 1.00 43.03 321 ASP A O 1
ATOM 2326 N N . ASP A 1 322 ? -1.152 6.360 -13.680 1.00 37.06 322 ASP A N 1
ATOM 2327 C CA . ASP A 1 322 ? -2.574 5.935 -13.661 1.00 37.06 322 ASP A CA 1
ATOM 2328 C C . ASP A 1 322 ? -2.770 4.404 -13.442 1.00 37.06 322 ASP A C 1
ATOM 2330 O O . ASP A 1 322 ? -3.904 3.945 -13.294 1.00 37.06 322 ASP A O 1
ATOM 2334 N N . LEU A 1 323 ? -1.688 3.608 -13.465 1.00 38.97 323 LEU A N 1
ATOM 2335 C CA . LEU A 1 323 ? -1.651 2.174 -13.108 1.00 38.97 323 LEU A CA 1
ATOM 2336 C C . LEU A 1 323 ? -1.145 1.977 -11.662 1.00 38.97 323 LEU A C 1
ATOM 2338 O O . LEU A 1 323 ? -1.644 1.114 -10.949 1.00 38.97 323 LEU A O 1
ATOM 2342 N N . VAL A 1 324 ? -0.205 2.824 -11.236 1.00 42.09 324 VAL A N 1
ATOM 2343 C CA . VAL A 1 324 ? 0.413 2.926 -9.904 1.00 42.09 324 VAL A CA 1
ATOM 2344 C C . VAL A 1 324 ? -0.576 3.441 -8.853 1.00 42.09 324 VAL A C 1
ATOM 2346 O O . VAL A 1 324 ? -0.735 2.823 -7.801 1.00 42.09 324 VAL A O 1
ATOM 2349 N N . ALA A 1 325 ? -1.337 4.491 -9.177 1.00 34.84 325 ALA A N 1
ATOM 2350 C CA . ALA A 1 325 ? -2.312 5.131 -8.287 1.00 34.84 325 ALA A CA 1
ATOM 2351 C C . ALA A 1 325 ? -3.551 4.265 -7.949 1.00 34.84 325 ALA A C 1
ATOM 2353 O O . ALA A 1 325 ? -4.538 4.770 -7.412 1.00 34.84 325 ALA A O 1
ATOM 2354 N N . GLY A 1 326 ? -3.534 2.973 -8.292 1.00 32.56 326 GLY A N 1
ATOM 2355 C CA . GLY A 1 326 ? -4.529 1.992 -7.867 1.00 32.56 326 GLY A CA 1
ATOM 2356 C C . GLY A 1 326 ? -4.203 1.278 -6.549 1.00 32.56 326 GLY A C 1
ATOM 2357 O O . GLY A 1 326 ? -5.121 0.700 -5.974 1.00 32.56 326 GLY A O 1
ATOM 2358 N N . GLN A 1 327 ? -2.939 1.283 -6.095 1.00 40.28 327 GLN A N 1
ATOM 2359 C CA . GLN A 1 327 ? -2.445 0.461 -4.969 1.00 40.28 327 GLN A CA 1
ATOM 2360 C C . GLN A 1 327 ? -1.294 1.141 -4.179 1.00 40.28 327 GLN A C 1
ATOM 2362 O O . GLN A 1 327 ? -0.361 0.471 -3.739 1.00 40.28 327 GLN A O 1
ATOM 2367 N N . ASP A 1 328 ? -1.295 2.471 -4.032 1.00 33.72 328 ASP A N 1
ATOM 2368 C CA . ASP A 1 328 ? -0.207 3.267 -3.403 1.00 33.72 328 ASP A CA 1
ATOM 2369 C C . ASP A 1 328 ? -0.211 3.287 -1.852 1.00 33.72 328 ASP A C 1
ATOM 2371 O O . ASP A 1 328 ? 0.362 4.168 -1.214 1.00 33.72 328 ASP A O 1
ATOM 2375 N N . ASP A 1 329 ? -0.831 2.282 -1.239 1.00 36.72 329 ASP A N 1
ATOM 2376 C CA . ASP A 1 329 ? -1.445 2.332 0.099 1.00 36.72 329 ASP A CA 1
ATOM 2377 C C . ASP A 1 329 ? -0.507 1.994 1.282 1.00 36.72 329 ASP A C 1
ATOM 2379 O O . ASP A 1 329 ? -0.924 1.410 2.276 1.00 36.72 329 ASP A O 1
ATOM 2383 N N . VAL A 1 330 ? 0.807 2.231 1.150 1.00 32.97 330 VAL A N 1
ATOM 2384 C CA . VAL A 1 330 ? 1.805 1.545 2.009 1.00 32.97 330 VAL A CA 1
ATOM 2385 C C . VAL A 1 330 ? 3.100 2.331 2.311 1.00 32.97 330 VAL A C 1
ATOM 2387 O O . VAL A 1 330 ? 4.133 1.744 2.632 1.00 32.97 330 VAL A O 1
ATOM 2390 N N . ALA A 1 331 ? 3.068 3.666 2.255 1.00 32.09 331 ALA A N 1
ATOM 2391 C CA . ALA A 1 331 ? 4.245 4.538 2.424 1.00 32.09 331 ALA A CA 1
ATOM 2392 C C . ALA A 1 331 ? 5.090 4.323 3.717 1.00 32.09 331 ALA A C 1
ATOM 2394 O O . ALA A 1 331 ? 4.649 3.721 4.704 1.00 32.09 331 ALA A O 1
ATOM 2395 N N . ASP A 1 332 ? 6.329 4.835 3.689 1.00 33.34 332 ASP A N 1
ATOM 2396 C CA . ASP A 1 332 ? 7.314 4.852 4.788 1.00 33.34 332 ASP A CA 1
ATOM 2397 C C . ASP A 1 332 ? 7.412 6.260 5.443 1.00 33.34 332 ASP A C 1
ATOM 2399 O O . ASP A 1 332 ? 7.227 7.257 4.735 1.00 33.34 332 ASP A O 1
ATOM 2403 N N . PRO A 1 333 ? 7.665 6.394 6.767 1.00 31.67 333 PRO A N 1
ATOM 2404 C CA . PRO A 1 333 ? 7.443 7.658 7.475 1.00 31.67 333 PRO A CA 1
ATOM 2405 C C . PRO A 1 333 ? 8.620 8.663 7.549 1.00 31.67 333 PRO A C 1
ATOM 2407 O O . PRO A 1 333 ? 8.447 9.696 8.201 1.00 31.67 333 PRO A O 1
ATOM 2410 N N . GLU A 1 334 ? 9.799 8.458 6.930 1.00 41.16 334 GLU A N 1
ATOM 2411 C CA . GLU A 1 334 ? 10.924 9.428 7.037 1.00 41.16 334 GLU A CA 1
ATOM 2412 C C . GLU A 1 334 ? 11.563 9.920 5.702 1.00 41.16 334 GLU A C 1
ATOM 2414 O O . GLU A 1 334 ? 12.669 9.518 5.350 1.00 41.16 334 GLU A O 1
ATOM 2419 N N . THR A 1 335 ? 10.998 10.955 5.038 1.00 34.44 335 THR A N 1
ATOM 2420 C CA . THR A 1 335 ? 11.561 12.350 5.006 1.00 34.44 335 THR A CA 1
ATOM 2421 C C . THR A 1 335 ? 11.096 13.317 3.874 1.00 34.44 335 THR A C 1
ATOM 2423 O O . THR A 1 335 ? 10.984 12.964 2.709 1.00 34.44 335 THR A O 1
ATOM 2426 N N . ASP A 1 336 ? 11.028 14.620 4.234 1.00 30.97 336 ASP A N 1
ATOM 2427 C CA . ASP A 1 336 ? 10.937 15.849 3.389 1.00 30.97 336 ASP A CA 1
ATOM 2428 C C . ASP A 1 336 ? 9.595 16.106 2.615 1.00 30.97 336 ASP A C 1
ATOM 2430 O O . ASP A 1 336 ? 8.813 15.191 2.397 1.00 30.97 336 ASP A O 1
ATOM 2434 N N . PRO A 1 337 ? 9.195 17.375 2.318 1.00 43.00 337 PRO A N 1
ATOM 2435 C CA . PRO A 1 337 ? 7.832 17.804 2.672 1.00 43.00 337 PRO A CA 1
ATOM 2436 C C . PRO A 1 337 ? 7.081 18.618 1.591 1.00 43.00 337 PRO A C 1
ATOM 2438 O O . PRO A 1 337 ? 7.398 19.794 1.348 1.00 43.00 337 PRO A O 1
ATOM 2441 N N . VAL A 1 338 ? 6.021 18.052 0.993 1.00 30.78 338 VAL A N 1
ATOM 2442 C CA . VAL A 1 338 ? 5.182 18.747 -0.010 1.00 30.78 338 VAL A CA 1
ATOM 2443 C C . VAL A 1 338 ? 3.680 18.442 0.130 1.00 30.78 338 VAL A C 1
ATOM 2445 O O . VAL A 1 338 ? 3.113 17.667 -0.631 1.00 30.78 338 VAL A O 1
ATOM 2448 N N . THR A 1 339 ? 2.985 19.180 0.996 1.00 35.91 339 THR A N 1
ATOM 2449 C CA . THR A 1 339 ? 1.516 19.303 0.918 1.00 35.91 339 THR A CA 1
ATOM 2450 C C . THR A 1 339 ? 1.083 19.983 -0.398 1.00 35.91 339 THR A C 1
ATOM 2452 O O . THR A 1 339 ? 1.779 20.908 -0.851 1.00 35.91 339 THR A O 1
ATOM 2455 N N . PRO A 1 340 ? -0.087 19.641 -1.001 1.00 45.34 340 PRO A N 1
ATOM 2456 C CA . PRO A 1 340 ? -1.301 19.252 -0.266 1.00 45.34 340 PRO A CA 1
ATOM 2457 C C . PRO A 1 340 ? -2.249 18.215 -0.927 1.00 45.34 340 PRO A C 1
ATOM 2459 O O . PRO A 1 340 ? -3.007 18.584 -1.831 1.00 45.34 340 PRO A O 1
ATOM 2462 N N . SER A 1 341 ? -2.322 17.008 -0.363 1.00 48.44 341 SER A N 1
ATOM 2463 C CA . SER A 1 341 ? -3.560 16.236 -0.100 1.00 48.44 341 SER A CA 1
ATOM 2464 C C . SER A 1 341 ? -3.187 14.851 0.428 1.00 48.44 341 SER A C 1
ATOM 2466 O O . SER A 1 341 ? -2.355 14.213 -0.215 1.00 48.44 341 SER A O 1
ATOM 2468 N N . GLY A 1 342 ? -3.821 14.385 1.506 1.00 49.47 342 GLY A N 1
ATOM 2469 C CA . GLY A 1 342 ? -3.831 12.962 1.831 1.00 49.47 342 GLY A CA 1
ATOM 2470 C C . GLY A 1 342 ? -4.680 12.150 0.845 1.00 49.47 342 GLY A C 1
ATOM 2471 O O . GLY A 1 342 ? -5.166 12.661 -0.177 1.00 49.47 342 GLY A O 1
ATOM 2472 N N . LEU A 1 343 ? -4.806 10.866 1.146 1.00 56.03 343 LEU A N 1
ATOM 2473 C CA . LEU A 1 343 ? -5.434 9.823 0.352 1.00 56.03 343 LEU A CA 1
ATOM 2474 C C . LEU A 1 343 ? -6.966 9.966 0.314 1.00 56.03 343 LEU A C 1
ATOM 2476 O O . LEU A 1 343 ? -7.586 10.698 1.082 1.00 56.03 343 LEU A O 1
ATOM 2480 N N . HIS A 1 344 ? -7.600 9.256 -0.620 1.00 71.75 344 HIS A N 1
ATOM 2481 C CA . HIS A 1 344 ? -9.060 9.143 -0.708 1.00 71.75 344 HIS A CA 1
ATOM 2482 C C . HIS A 1 344 ? -9.420 7.664 -0.884 1.00 71.75 344 HIS A C 1
ATOM 2484 O O . HIS A 1 344 ? -9.614 7.184 -2.008 1.00 71.75 344 HIS A O 1
ATOM 2490 N N . LEU A 1 345 ? -9.406 6.936 0.232 1.00 62.66 345 LEU A N 1
ATOM 2491 C CA . LEU A 1 345 ? -9.449 5.477 0.272 1.00 62.66 345 LEU A CA 1
ATOM 2492 C C . LEU A 1 345 ? -10.877 4.953 0.148 1.00 62.66 345 LEU A C 1
ATOM 2494 O O . LEU A 1 345 ? -11.845 5.553 0.617 1.00 62.66 345 LEU A O 1
ATOM 2498 N N . LEU A 1 346 ? -11.026 3.843 -0.571 1.00 72.00 346 LEU A N 1
ATOM 2499 C CA . LEU A 1 346 ? -12.308 3.403 -1.111 1.00 72.00 346 LEU A CA 1
ATOM 2500 C C . LEU A 1 346 ? -12.363 1.871 -1.178 1.00 72.00 346 LEU A C 1
ATOM 2502 O O . LEU A 1 346 ? -12.091 1.305 -2.239 1.00 72.00 346 LEU A O 1
ATOM 2506 N N . GLY A 1 347 ? -12.805 1.243 -0.084 1.00 64.94 347 GLY A N 1
ATOM 2507 C CA . GLY A 1 347 ? -12.995 -0.208 0.056 1.00 64.94 347 GLY A CA 1
ATOM 2508 C C . GLY A 1 347 ? -13.981 -0.817 -0.950 1.00 64.94 347 GLY A C 1
ATOM 2509 O O . GLY A 1 347 ? -14.429 -0.176 -1.909 1.00 64.94 347 GLY A O 1
ATOM 2510 N N . THR A 1 348 ? -14.326 -2.088 -0.801 1.00 71.25 348 THR A N 1
ATOM 2511 C CA . THR A 1 348 ? -15.026 -2.897 -1.796 1.00 71.25 348 THR A CA 1
ATOM 2512 C C . THR A 1 348 ? -16.541 -2.983 -1.530 1.00 71.25 348 THR A C 1
ATOM 2514 O O . THR A 1 348 ? -17.262 -2.010 -1.814 1.00 71.25 348 THR A O 1
ATOM 2517 N N . GLN A 1 349 ? -17.033 -4.171 -1.142 1.00 78.31 349 GLN A N 1
ATOM 2518 C CA . GLN A 1 349 ? -18.378 -4.561 -0.655 1.00 78.31 349 GLN A CA 1
ATOM 2519 C C . GLN A 1 349 ? -18.289 -5.885 0.153 1.00 78.31 349 GLN A C 1
ATOM 2521 O O . GLN A 1 349 ? -19.169 -6.753 0.041 1.00 78.31 349 GLN A O 1
ATOM 2526 N N . GLY A 1 350 ? -17.185 -6.073 0.866 1.00 70.31 350 GLY A N 1
ATOM 2527 C CA . GLY A 1 350 ? -16.890 -7.175 1.770 1.00 70.31 350 GLY A CA 1
ATOM 2528 C C . GLY A 1 350 ? -15.654 -6.803 2.584 1.00 70.31 350 GLY A C 1
ATOM 2529 O O . GLY A 1 350 ? -15.010 -5.824 2.246 1.00 70.31 350 GLY A O 1
ATOM 2530 N N . ASP A 1 351 ? -15.383 -7.590 3.616 1.00 81.75 351 ASP A N 1
ATOM 2531 C CA . ASP A 1 351 ? -14.361 -7.399 4.647 1.00 81.75 351 ASP A CA 1
ATOM 2532 C C . ASP A 1 351 ? -13.010 -6.906 4.058 1.00 81.75 351 ASP A C 1
ATOM 2534 O O . ASP A 1 351 ? -12.297 -7.689 3.424 1.00 81.75 351 ASP A O 1
ATOM 2538 N N . ASP A 1 352 ? -12.697 -5.614 4.230 1.00 67.38 352 ASP A N 1
ATOM 2539 C CA . ASP A 1 352 ? -11.479 -4.943 3.744 1.00 67.38 352 ASP A CA 1
ATOM 2540 C C . ASP A 1 352 ? -10.535 -4.567 4.915 1.00 67.38 352 ASP A C 1
ATOM 2542 O O . ASP A 1 352 ? -10.996 -4.100 5.957 1.00 67.38 352 ASP A O 1
ATOM 2546 N N . ASP A 1 353 ? -9.213 -4.682 4.724 1.00 75.75 353 ASP A N 1
ATOM 2547 C CA . ASP A 1 353 ? -8.194 -4.059 5.591 1.00 75.75 353 ASP A CA 1
ATOM 2548 C C . ASP A 1 353 ? -7.660 -2.788 4.890 1.00 75.75 353 ASP A C 1
ATOM 2550 O O . ASP A 1 353 ? -7.211 -2.865 3.744 1.00 75.75 353 ASP A O 1
ATOM 2554 N N . ILE A 1 354 ? -7.709 -1.624 5.551 1.00 70.31 354 ILE A N 1
ATOM 2555 C CA . ILE A 1 354 ? -7.363 -0.298 4.997 1.00 70.31 354 ILE A CA 1
ATOM 2556 C C . ILE A 1 354 ? -6.386 0.427 5.936 1.00 70.31 354 ILE A C 1
ATOM 2558 O O . ILE A 1 354 ? -6.560 0.379 7.154 1.00 70.31 354 ILE A O 1
ATOM 2562 N N . VAL A 1 355 ? -5.377 1.116 5.385 1.00 77.81 355 VAL A N 1
ATOM 2563 C CA . VAL A 1 355 ? -4.374 1.868 6.164 1.00 77.81 355 VAL A CA 1
ATOM 2564 C C . VAL A 1 355 ? -4.164 3.267 5.576 1.00 77.81 355 VAL A C 1
ATOM 2566 O O . VAL A 1 355 ? -3.765 3.402 4.423 1.00 77.81 355 VAL A O 1
ATOM 2569 N N . GLY A 1 356 ? -4.419 4.305 6.371 1.00 66.69 356 GLY A N 1
ATOM 2570 C CA . GLY A 1 356 ? -4.189 5.704 6.014 1.00 66.69 356 GLY A CA 1
ATOM 2571 C C . GLY A 1 356 ? -2.725 6.151 6.111 1.00 66.69 356 GLY A C 1
ATOM 2572 O O . GLY A 1 356 ? -1.806 5.368 6.365 1.00 66.69 356 GLY A O 1
ATOM 2573 N N . SER A 1 357 ? -2.494 7.437 5.846 1.00 64.81 357 SER A N 1
ATOM 2574 C CA . SER A 1 357 ? -1.166 7.982 5.554 1.00 64.81 357 SER A CA 1
ATOM 2575 C C . SER A 1 357 ? -0.476 8.664 6.754 1.00 64.81 357 SER A C 1
ATOM 2577 O O . SER A 1 357 ? -0.476 8.156 7.875 1.00 64.81 357 SER A O 1
ATOM 2579 N N . GLN A 1 358 ? 0.218 9.779 6.509 1.00 74.19 358 GLN A N 1
ATOM 2580 C CA . GLN A 1 358 ? 0.801 10.687 7.513 1.00 74.19 358 GLN A CA 1
ATOM 2581 C C . GLN A 1 358 ? 0.419 12.161 7.195 1.00 74.19 358 GLN A C 1
ATOM 2583 O O . GLN A 1 358 ? 1.110 13.104 7.594 1.00 74.19 358 GLN A O 1
ATOM 2588 N N . GLU A 1 359 ? -0.650 12.349 6.411 1.00 79.19 359 GLU A N 1
ATOM 2589 C CA . GLU A 1 359 ? -1.283 13.601 5.984 1.00 79.19 359 GLU A CA 1
ATOM 2590 C C . GLU A 1 359 ? -2.818 13.395 5.963 1.00 79.19 359 GLU A C 1
ATOM 2592 O O . GLU A 1 359 ? -3.272 12.265 5.883 1.00 79.19 359 GLU A O 1
ATOM 2597 N N . SER A 1 360 ? -3.624 14.467 5.974 1.00 80.50 360 SER A N 1
ATOM 2598 C CA . SER A 1 360 ? -5.095 14.375 6.113 1.00 80.50 360 SER A CA 1
ATOM 2599 C C . SER A 1 360 ? -5.831 13.627 4.976 1.00 80.50 360 SER A C 1
ATOM 2601 O O . SER A 1 360 ? -5.967 14.176 3.869 1.00 80.50 360 SER A O 1
ATOM 2603 N N . ASP A 1 361 ? -6.367 12.444 5.281 1.00 77.81 361 ASP A N 1
ATOM 2604 C CA . ASP A 1 361 ? -7.007 11.457 4.397 1.00 77.81 361 ASP A CA 1
ATOM 2605 C C . ASP A 1 361 ? -8.563 11.501 4.418 1.00 77.81 361 ASP A C 1
ATOM 2607 O O . ASP A 1 361 ? -9.204 12.134 5.260 1.00 77.81 361 ASP A O 1
ATOM 2611 N N . GLU A 1 362 ? -9.212 10.825 3.456 1.00 85.19 362 GLU A N 1
ATOM 2612 C CA . GLU A 1 362 ? -10.678 10.668 3.359 1.00 85.19 362 GLU A CA 1
ATOM 2613 C C . GLU A 1 362 ? -11.060 9.201 3.039 1.00 85.19 362 GLU A C 1
ATOM 2615 O O . GLU A 1 362 ? -11.041 8.784 1.878 1.00 85.19 362 GLU A O 1
ATOM 2620 N N . ILE A 1 363 ? -11.405 8.405 4.057 1.00 85.56 363 ILE A N 1
ATOM 2621 C CA . ILE A 1 363 ? -11.572 6.940 3.985 1.00 85.56 363 ILE A CA 1
ATOM 2622 C C . ILE A 1 363 ? -13.056 6.533 3.890 1.00 85.56 363 ILE A C 1
ATOM 2624 O O . ILE A 1 363 ? -13.911 7.046 4.610 1.00 85.56 363 ILE A O 1
ATOM 2628 N N . TYR A 1 364 ? -13.369 5.568 3.017 1.00 89.94 364 TYR A N 1
ATOM 2629 C CA . TYR A 1 364 ? -14.705 4.985 2.826 1.00 89.94 364 TYR A CA 1
ATOM 2630 C C . TYR A 1 364 ? -14.641 3.458 2.588 1.00 89.94 364 TYR A C 1
ATOM 2632 O O . TYR A 1 364 ? -14.564 3.030 1.427 1.00 89.94 364 TYR A O 1
ATOM 2640 N N . ALA A 1 365 ? -14.741 2.631 3.633 1.00 84.56 365 ALA A N 1
ATOM 2641 C CA . ALA A 1 365 ? -14.680 1.161 3.514 1.00 84.56 365 ALA A CA 1
ATOM 2642 C C . ALA A 1 365 ? -15.944 0.562 2.854 1.00 84.56 365 ALA A C 1
ATOM 2644 O O . ALA A 1 365 ? -15.861 -0.087 1.806 1.00 84.56 365 ALA A O 1
ATOM 2645 N N . ARG A 1 366 ? -17.131 1.022 3.300 1.00 90.88 366 ARG A N 1
ATOM 2646 C CA . ARG A 1 366 ? -18.506 0.719 2.823 1.00 90.88 366 ARG A CA 1
ATOM 2647 C C . ARG A 1 366 ? -19.102 -0.510 3.565 1.00 90.88 366 ARG A C 1
ATOM 2649 O O . ARG A 1 366 ? -19.027 -0.523 4.783 1.00 90.88 366 ARG A O 1
ATOM 2656 N N . PRO A 1 367 ? -19.884 -1.436 2.949 1.00 90.81 367 PRO A N 1
ATOM 2657 C CA . PRO A 1 367 ? -20.257 -2.675 3.641 1.00 90.81 367 PRO A CA 1
ATOM 2658 C C . PRO A 1 367 ? -19.181 -3.758 3.549 1.00 90.81 367 PRO A C 1
ATOM 2660 O O . PRO A 1 367 ? -19.066 -4.383 2.492 1.00 90.81 367 PRO A O 1
ATOM 2663 N N . GLY A 1 368 ? -18.542 -4.056 4.671 1.00 85.25 368 GLY A N 1
ATOM 2664 C CA . GLY A 1 368 ? -17.787 -5.278 4.927 1.00 85.25 368 GLY A CA 1
ATOM 2665 C C . GLY A 1 368 ? -17.835 -5.609 6.419 1.00 85.25 368 GLY A C 1
ATOM 2666 O O . GLY A 1 368 ? -18.895 -5.463 7.018 1.00 85.25 368 GLY A O 1
ATOM 2667 N N . ASN A 1 369 ? -16.742 -6.100 6.983 1.00 88.56 369 ASN A N 1
ATOM 2668 C CA . ASN A 1 369 ? -16.469 -6.228 8.418 1.00 88.56 369 ASN A CA 1
ATOM 2669 C C . ASN A 1 369 ? -15.016 -5.751 8.529 1.00 88.56 369 ASN A C 1
ATOM 2671 O O . ASN A 1 369 ? -14.093 -6.563 8.465 1.00 88.56 369 ASN A O 1
ATOM 2675 N N . ASP A 1 370 ? -14.838 -4.434 8.513 1.00 84.12 370 ASP A N 1
ATOM 2676 C CA . ASP A 1 370 ? -13.636 -3.807 7.956 1.00 84.12 370 ASP A CA 1
ATOM 2677 C C . ASP A 1 370 ? -12.628 -3.426 9.050 1.00 84.12 370 ASP A C 1
ATOM 2679 O O . ASP A 1 370 ? -13.022 -2.963 10.125 1.00 84.12 370 ASP A O 1
ATOM 2683 N N . THR A 1 371 ? -11.328 -3.595 8.783 1.00 86.00 371 THR A N 1
ATOM 2684 C CA . THR A 1 371 ? -10.251 -3.075 9.642 1.00 86.00 371 THR A CA 1
ATOM 2685 C C . THR A 1 371 ? -9.707 -1.789 9.036 1.00 86.00 371 THR A C 1
ATOM 2687 O O . THR A 1 371 ? -9.295 -1.775 7.880 1.00 86.00 371 THR A O 1
ATOM 2690 N N . ILE A 1 372 ? -9.658 -0.710 9.811 1.00 86.12 372 ILE A N 1
ATOM 2691 C CA . ILE A 1 372 ? -9.128 0.584 9.379 1.00 86.12 372 ILE A CA 1
ATOM 2692 C C . ILE A 1 372 ? -8.091 1.047 10.400 1.00 86.12 372 ILE A C 1
ATOM 2694 O O . ILE A 1 372 ? -8.401 1.174 11.580 1.00 86.12 372 ILE A O 1
ATOM 2698 N N . ASP A 1 373 ? -6.875 1.316 9.946 1.00 86.50 373 ASP A N 1
ATOM 2699 C CA . ASP A 1 373 ? -5.926 2.218 10.607 1.00 86.50 373 ASP A CA 1
ATOM 2700 C C . ASP A 1 373 ? -6.025 3.538 9.831 1.00 86.50 373 ASP A C 1
ATOM 2702 O O . ASP A 1 373 ? -5.883 3.519 8.609 1.00 86.50 373 ASP A O 1
ATOM 2706 N N . ASP A 1 374 ? -6.374 4.659 10.463 1.00 82.69 374 ASP A N 1
ATOM 2707 C CA . ASP A 1 374 ? -6.547 5.926 9.728 1.00 82.69 374 ASP A CA 1
ATOM 2708 C C . ASP A 1 374 ? -5.236 6.675 9.456 1.00 82.69 374 ASP A C 1
ATOM 2710 O O . ASP A 1 374 ? -5.222 7.613 8.658 1.00 82.69 374 ASP A O 1
ATOM 2714 N N . GLY A 1 375 ? -4.113 6.190 9.990 1.00 79.38 375 GLY A N 1
ATOM 2715 C CA . GLY A 1 375 ? -2.824 6.848 9.848 1.00 79.38 375 GLY A CA 1
ATOM 2716 C C . GLY A 1 375 ? -2.719 8.079 10.746 1.00 79.38 375 GLY A C 1
ATOM 2717 O O . GLY A 1 375 ? -3.227 8.108 11.864 1.00 79.38 375 GLY A O 1
ATOM 2718 N N . ALA A 1 376 ? -1.963 9.087 10.324 1.00 78.75 376 ALA A N 1
ATOM 2719 C CA . ALA A 1 376 ? -1.859 10.350 11.053 1.00 78.75 376 ALA A CA 1
ATOM 2720 C C . ALA A 1 376 ? -2.211 11.514 10.131 1.00 78.75 376 ALA A C 1
ATOM 2722 O O . ALA A 1 376 ? -1.626 11.618 9.058 1.00 78.75 376 ALA A O 1
ATOM 2723 N N . GLY A 1 377 ? -3.060 12.442 10.564 1.00 81.00 377 GLY A N 1
ATOM 2724 C CA . GLY A 1 377 ? -3.499 13.513 9.680 1.00 81.00 377 GLY A CA 1
ATOM 2725 C C . GLY A 1 377 ? -4.377 14.561 10.357 1.00 81.00 377 GLY A C 1
ATOM 2726 O O . GLY A 1 377 ? -3.966 15.196 11.319 1.00 81.00 377 GLY A O 1
ATOM 2727 N N . ASP A 1 378 ? -5.525 14.826 9.739 1.00 87.69 378 ASP A N 1
ATOM 2728 C CA . ASP A 1 378 ? -6.717 15.475 10.320 1.00 87.69 378 ASP A CA 1
ATOM 2729 C C . ASP A 1 378 ? -7.863 14.779 9.548 1.00 87.69 378 ASP A C 1
ATOM 2731 O O . ASP A 1 378 ? -8.363 15.308 8.544 1.00 87.69 378 ASP A O 1
ATOM 2735 N N . ASP A 1 379 ? -8.119 13.517 9.885 1.00 89.00 379 ASP A N 1
ATOM 2736 C CA . ASP A 1 379 ? -8.635 12.497 8.964 1.00 89.00 379 ASP A CA 1
ATOM 2737 C C . ASP A 1 379 ? -10.167 12.388 8.957 1.00 89.00 379 ASP A C 1
ATOM 2739 O O . ASP A 1 379 ? -10.851 12.807 9.891 1.00 89.00 379 ASP A O 1
ATOM 2743 N N . LEU A 1 380 ? -10.750 11.867 7.868 1.00 92.69 380 LEU A N 1
ATOM 2744 C CA . LEU A 1 380 ? -12.204 11.684 7.738 1.00 92.69 380 LEU A CA 1
ATOM 2745 C C . LEU A 1 380 ? -12.556 10.242 7.369 1.00 92.69 380 LEU A C 1
ATOM 2747 O O . LEU A 1 380 ? -12.465 9.860 6.201 1.00 92.69 380 LEU A O 1
ATOM 2751 N N . VAL A 1 381 ? -13.018 9.464 8.348 1.00 95.19 381 VAL A N 1
ATOM 2752 C CA . VAL A 1 381 ? -13.280 8.024 8.201 1.00 95.19 381 VAL A CA 1
ATOM 2753 C C . VAL A 1 381 ? -14.775 7.725 8.133 1.00 95.19 381 VAL A C 1
ATOM 2755 O O . VAL A 1 381 ? -15.557 8.158 8.978 1.00 95.19 381 VAL A O 1
ATOM 2758 N N . TYR A 1 382 ? -15.164 6.905 7.160 1.00 96.25 382 TYR A N 1
ATOM 2759 C CA . TYR A 1 382 ? -16.439 6.196 7.113 1.00 96.25 382 TYR A CA 1
ATOM 2760 C C . TYR A 1 382 ? -16.161 4.694 6.954 1.00 96.25 382 TYR A C 1
ATOM 2762 O O . TYR A 1 382 ? -15.746 4.274 5.871 1.00 96.25 382 TYR A O 1
ATOM 2770 N N . ALA A 1 383 ? -16.414 3.886 7.990 1.00 93.44 383 ALA A N 1
ATOM 2771 C CA . ALA A 1 383 ? -16.359 2.422 7.881 1.00 93.44 383 ALA A CA 1
ATOM 2772 C C . ALA A 1 383 ? -17.584 1.937 7.076 1.00 93.44 383 ALA A C 1
ATOM 2774 O O . ALA A 1 383 ? -17.622 2.106 5.851 1.00 93.44 383 ALA A O 1
ATOM 2775 N N . GLY A 1 384 ? -18.676 1.552 7.740 1.00 94.56 384 GLY A N 1
ATOM 2776 C CA . GLY A 1 384 ? -20.003 1.956 7.272 1.00 94.56 384 GLY A CA 1
ATOM 2777 C C . GLY A 1 384 ? -21.143 0.969 7.478 1.00 94.56 384 GLY A C 1
ATOM 2778 O O . GLY A 1 384 ? -22.273 1.427 7.685 1.00 94.56 384 GLY A O 1
ATOM 2779 N N . SER A 1 385 ? -20.916 -0.345 7.365 1.00 93.88 385 SER A N 1
ATOM 2780 C CA . SER A 1 385 ? -21.903 -1.352 7.795 1.00 93.88 385 SER A CA 1
ATOM 2781 C C . SER A 1 385 ? -21.346 -2.782 7.846 1.00 93.88 385 SER A C 1
ATOM 2783 O O . SER A 1 385 ? -21.581 -3.561 6.908 1.00 93.88 385 SER A O 1
ATOM 2785 N N . GLY A 1 386 ? -20.732 -3.123 8.973 1.00 94.12 386 GLY A N 1
ATOM 2786 C CA . GLY A 1 386 ? -20.296 -4.467 9.336 1.00 94.12 386 GLY A CA 1
ATOM 2787 C C . GLY A 1 386 ? -20.481 -4.763 10.818 1.00 94.12 386 GLY A C 1
ATOM 2788 O O . GLY A 1 386 ? -21.508 -4.428 11.395 1.00 94.12 386 GLY A O 1
ATOM 2789 N N . ASP A 1 387 ? -19.489 -5.427 11.402 1.00 94.81 387 ASP A N 1
ATOM 2790 C CA . ASP A 1 387 ? -19.042 -5.172 12.771 1.00 94.81 387 ASP A CA 1
ATOM 2791 C C . ASP A 1 387 ? -17.557 -4.758 12.602 1.00 94.81 387 ASP A C 1
ATOM 2793 O O . ASP A 1 387 ? -16.709 -5.627 12.363 1.00 94.81 387 ASP A O 1
ATOM 2797 N N . ASP A 1 388 ? -17.278 -3.452 12.585 1.00 94.19 388 ASP A N 1
ATOM 2798 C CA . ASP A 1 388 ? -16.040 -2.849 12.045 1.00 94.19 388 ASP A CA 1
ATOM 2799 C C . ASP A 1 388 ? -15.012 -2.496 13.153 1.00 94.19 388 ASP A C 1
ATOM 2801 O O . ASP A 1 388 ? -15.376 -2.311 14.319 1.00 94.19 388 ASP A O 1
ATOM 2805 N N . LEU A 1 389 ? -13.719 -2.389 12.817 1.00 90.62 389 LEU A N 1
ATOM 2806 C CA . LEU A 1 389 ? -12.623 -2.025 13.733 1.00 90.62 389 LEU A CA 1
ATOM 2807 C C . LEU A 1 389 ? -11.818 -0.840 13.182 1.00 90.62 389 LEU A C 1
ATOM 2809 O O . LEU A 1 389 ? -11.094 -0.992 12.205 1.00 90.62 389 LEU A O 1
ATOM 2813 N N . VAL A 1 390 ? -11.883 0.313 13.851 1.00 92.19 390 VAL A N 1
ATOM 2814 C CA . VAL A 1 390 ? -11.112 1.519 13.513 1.00 92.19 390 VAL A CA 1
ATOM 2815 C C . VAL A 1 390 ? -10.073 1.810 14.596 1.00 92.19 390 VAL A C 1
ATOM 2817 O O . VAL A 1 390 ? -10.398 1.893 15.783 1.00 92.19 390 VAL A O 1
ATOM 2820 N N . VAL A 1 391 ? -8.822 1.990 14.190 1.00 87.00 391 VAL A N 1
ATOM 2821 C CA . VAL A 1 391 ? -7.707 2.440 15.022 1.00 87.00 391 VAL A CA 1
ATOM 2822 C C . VAL A 1 391 ? -7.359 3.866 14.615 1.00 87.00 391 VAL A C 1
ATOM 2824 O O . VAL A 1 391 ? -6.905 4.077 13.497 1.00 87.00 391 VAL A O 1
ATOM 2827 N N . GLY A 1 392 ? -7.575 4.810 15.534 1.00 78.56 392 GLY A N 1
ATOM 2828 C CA . GLY A 1 392 ? -7.183 6.212 15.357 1.00 78.56 392 GLY A CA 1
ATOM 2829 C C . GLY A 1 392 ? -5.710 6.430 15.682 1.00 78.56 392 GLY A C 1
ATOM 2830 O O . GLY A 1 392 ? -5.212 5.756 16.595 1.00 78.56 392 GLY A O 1
ATOM 2831 N N . THR A 1 393 ? -5.000 7.375 15.048 1.00 77.56 393 THR A N 1
ATOM 2832 C CA . THR A 1 393 ? -3.623 7.718 15.484 1.00 77.56 393 THR A CA 1
ATOM 2833 C C . THR A 1 393 ? -3.350 9.178 15.891 1.00 77.56 393 THR A C 1
ATOM 2835 O O . THR A 1 393 ? -3.305 9.436 17.101 1.00 77.56 393 THR A O 1
ATOM 2838 N N . LEU A 1 394 ? -3.053 10.121 14.987 1.00 78.62 394 LEU A N 1
ATOM 2839 C CA . LEU A 1 394 ? -2.421 11.412 15.341 1.00 78.62 394 LEU A CA 1
ATOM 2840 C C . LEU A 1 394 ? -2.908 12.615 14.497 1.00 78.62 394 LEU A C 1
ATOM 2842 O O . LEU A 1 394 ? -2.108 13.217 13.775 1.00 78.62 394 LEU A O 1
ATOM 2846 N N . GLY A 1 395 ? -4.161 13.042 14.679 1.00 82.69 395 GLY A N 1
ATOM 2847 C CA . GLY A 1 395 ? -4.712 14.263 14.070 1.00 82.69 395 GLY A CA 1
ATOM 2848 C C . GLY A 1 395 ? -5.955 14.818 14.770 1.00 82.69 395 GLY A C 1
ATOM 2849 O O . GLY A 1 395 ? -6.397 14.255 15.758 1.00 82.69 395 GLY A O 1
ATOM 2850 N N . ASP A 1 396 ? -6.520 15.947 14.318 1.00 87.62 396 ASP A N 1
ATOM 2851 C CA . ASP A 1 396 ? -7.866 16.379 14.762 1.00 87.62 396 ASP A CA 1
ATOM 2852 C C . ASP A 1 396 ? -8.954 15.634 13.929 1.00 87.62 396 ASP A C 1
ATOM 2854 O O . ASP A 1 396 ? -9.553 16.220 13.019 1.00 87.62 396 ASP A O 1
ATOM 2858 N N . ASP A 1 397 ? -9.204 14.351 14.226 1.00 90.69 397 ASP A N 1
ATOM 2859 C CA . ASP A 1 397 ? -9.878 13.396 13.314 1.00 90.69 397 ASP A CA 1
ATOM 2860 C C . ASP A 1 397 ? -11.435 13.356 13.420 1.00 90.69 397 ASP A C 1
ATOM 2862 O O . ASP A 1 397 ? -12.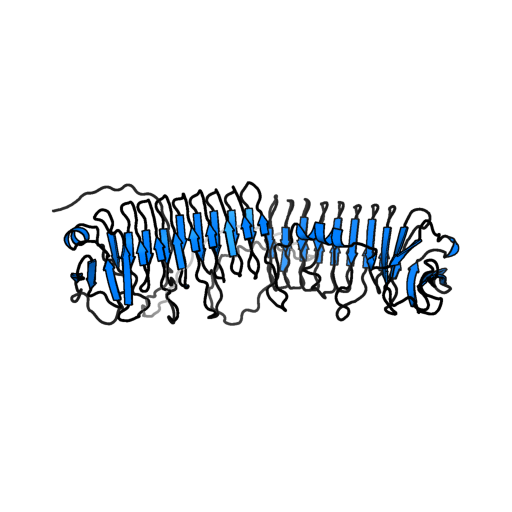018 13.653 14.467 1.00 90.69 397 ASP A O 1
ATOM 2866 N N . GLU A 1 398 ? -12.158 12.992 12.344 1.00 94.75 398 GLU A N 1
ATOM 2867 C CA . GLU A 1 398 ? -13.633 12.834 12.291 1.00 94.75 398 GLU A CA 1
ATOM 2868 C C . GLU A 1 398 ? -14.037 11.425 11.789 1.00 94.75 398 GLU A C 1
ATOM 2870 O O . GLU A 1 398 ? -13.968 11.121 10.598 1.00 94.75 398 GLU A O 1
ATOM 2875 N N . ILE A 1 399 ? -14.517 10.560 12.691 1.00 95.81 399 ILE A N 1
ATOM 2876 C CA . ILE A 1 399 ? -14.677 9.111 12.460 1.00 95.81 399 ILE A CA 1
ATOM 2877 C C . ILE A 1 399 ? -16.142 8.683 12.588 1.00 95.81 399 ILE A C 1
ATOM 2879 O O . ILE A 1 399 ? -16.783 8.929 13.607 1.00 95.81 399 ILE A O 1
ATOM 2883 N N . HIS A 1 400 ? -16.673 7.992 11.577 1.00 97.50 400 HIS A N 1
ATOM 2884 C CA . HIS A 1 400 ? -18.047 7.479 11.526 1.00 97.50 400 HIS A CA 1
ATOM 2885 C C . HIS A 1 400 ? -18.028 5.952 11.342 1.00 97.50 400 HIS A C 1
ATOM 2887 O O . HIS A 1 400 ? -17.675 5.467 10.263 1.00 97.50 400 HIS A O 1
ATOM 2893 N N . LEU A 1 401 ? -18.421 5.201 12.377 1.00 96.06 401 LEU A N 1
ATOM 2894 C CA . LEU A 1 401 ? -18.433 3.731 12.381 1.00 96.06 401 LEU A CA 1
ATOM 2895 C C . LEU A 1 401 ? -19.615 3.199 11.543 1.00 96.06 401 LEU A C 1
ATOM 2897 O O . LEU A 1 401 ? -19.422 2.788 10.397 1.00 96.06 401 LEU A O 1
ATOM 2901 N N . GLY A 1 402 ? -20.858 3.376 12.008 1.00 96.50 402 GLY A N 1
ATOM 2902 C CA . GLY A 1 402 ? -22.032 3.416 11.130 1.00 96.50 402 GLY A CA 1
ATOM 2903 C C . GLY A 1 402 ? -23.192 2.501 11.519 1.00 96.50 402 GLY A C 1
ATOM 2904 O O . GLY A 1 402 ? -24.192 2.968 12.063 1.00 96.50 402 GLY A O 1
ATOM 2905 N N . LEU A 1 403 ? -23.159 1.235 11.090 1.00 96.00 403 LEU A N 1
ATOM 2906 C CA . LEU A 1 403 ? -24.305 0.311 11.170 1.00 96.00 403 LEU A CA 1
ATOM 2907 C C . LEU A 1 403 ? -23.869 -1.104 11.591 1.00 96.00 403 LEU A C 1
ATOM 2909 O O . LEU A 1 403 ? -24.012 -2.038 10.788 1.00 96.00 403 LEU A O 1
ATOM 2913 N N . GLY A 1 404 ? -23.397 -1.270 12.825 1.00 95.69 404 GLY A N 1
ATOM 2914 C CA . GLY A 1 404 ? -22.803 -2.536 13.242 1.00 95.69 404 GLY A CA 1
ATOM 2915 C C . GLY A 1 404 ? -22.807 -2.844 14.736 1.00 95.69 404 GLY A C 1
ATOM 2916 O O . GLY A 1 404 ? -23.856 -2.910 15.389 1.00 95.69 404 GLY A O 1
ATOM 2917 N N . GLY A 1 405 ? -21.617 -3.143 15.230 1.00 93.50 405 GLY A N 1
ATOM 2918 C CA . GLY A 1 405 ? -21.286 -3.511 16.603 1.00 93.50 405 GLY A CA 1
ATOM 2919 C C . GLY A 1 405 ? -19.807 -3.220 16.784 1.00 93.50 405 GLY A C 1
ATOM 2920 O O . GLY A 1 405 ? -18.998 -4.132 16.971 1.00 93.50 405 GLY A O 1
ATOM 2921 N N . ASP A 1 406 ? -19.478 -1.952 16.572 1.00 96.81 406 ASP A N 1
ATOM 2922 C CA . ASP A 1 406 ? -18.206 -1.523 16.010 1.00 96.81 406 ASP A CA 1
ATOM 2923 C C . ASP A 1 406 ? -17.205 -1.192 17.124 1.00 96.81 406 ASP A C 1
ATOM 2925 O O . ASP A 1 406 ? -17.563 -1.056 18.296 1.00 96.81 406 ASP A O 1
ATOM 2929 N N . THR A 1 407 ? -15.917 -1.115 16.796 1.00 91.62 407 THR A N 1
ATOM 2930 C CA . THR A 1 407 ? -14.853 -0.826 17.765 1.00 91.62 407 THR A CA 1
ATOM 2931 C C . THR A 1 407 ? -13.961 0.307 17.274 1.00 91.62 407 THR A C 1
ATOM 2933 O O . THR A 1 407 ? -13.202 0.113 16.334 1.00 91.62 407 THR A O 1
ATOM 2936 N N . TYR A 1 408 ? -13.991 1.459 17.948 1.00 93.44 408 TYR A N 1
ATOM 2937 C CA . TYR A 1 408 ? -12.934 2.469 17.849 1.00 93.44 408 TYR A CA 1
ATOM 2938 C C . TYR A 1 408 ? -11.905 2.272 18.963 1.00 93.44 408 TYR A C 1
ATOM 2940 O O . TYR A 1 408 ? -12.272 2.124 20.135 1.00 93.44 408 TYR A O 1
ATOM 2948 N N . GLN A 1 409 ? -10.621 2.334 18.617 1.00 86.69 409 GLN A N 1
ATOM 2949 C CA . GLN A 1 409 ? -9.536 2.441 19.584 1.00 86.69 409 GLN A CA 1
ATOM 2950 C C . GLN A 1 409 ? -8.518 3.510 19.155 1.00 86.69 409 GLN A C 1
ATOM 2952 O O . GLN A 1 409 ? -7.675 3.266 18.295 1.00 86.69 409 GLN A O 1
ATOM 2957 N N . GLY A 1 410 ? -8.565 4.678 19.795 1.00 74.06 410 GLY A N 1
ATOM 2958 C CA . GLY A 1 410 ? -7.647 5.782 19.521 1.00 74.06 410 GLY A CA 1
ATOM 2959 C C . GLY A 1 410 ? -6.205 5.510 19.967 1.00 74.06 410 GLY A C 1
ATOM 2960 O O . GLY A 1 410 ? -5.948 4.754 20.906 1.00 74.06 410 GLY A O 1
ATOM 2961 N N . ASN A 1 411 ? -5.261 6.164 19.292 1.00 63.91 411 ASN A N 1
ATOM 2962 C CA . ASN A 1 411 ? -3.808 6.225 19.492 1.00 63.91 411 ASN A CA 1
ATOM 2963 C C . ASN A 1 411 ? -3.142 4.974 20.107 1.00 63.91 411 ASN A C 1
ATOM 2965 O O . ASN A 1 411 ? -2.675 4.978 21.253 1.00 63.91 411 ASN A O 1
ATOM 2969 N N . ILE A 1 412 ? -3.028 3.891 19.332 1.00 49.94 412 ILE A N 1
ATOM 2970 C CA . ILE A 1 412 ? -2.279 2.697 19.755 1.00 49.94 412 ILE A CA 1
ATOM 2971 C C . ILE A 1 412 ? -0.784 2.819 19.402 1.00 49.94 412 ILE A C 1
ATOM 2973 O O . ILE A 1 412 ? -0.269 2.098 18.555 1.00 49.94 412 ILE A O 1
ATOM 2977 N N . THR A 1 413 ? -0.044 3.597 20.203 1.00 41.53 413 THR A N 1
ATOM 2978 C CA . THR A 1 413 ? 1.438 3.577 20.343 1.00 41.53 413 THR A CA 1
ATOM 2979 C C . THR A 1 413 ? 2.258 4.560 19.492 1.00 41.53 413 THR A C 1
ATOM 2981 O O . THR A 1 413 ? 2.849 4.183 18.486 1.00 41.53 413 THR A O 1
ATOM 2984 N N . TYR A 1 414 ? 2.578 5.724 20.073 1.00 35.03 414 TYR A N 1
ATOM 2985 C CA . TYR A 1 414 ? 3.909 6.333 19.898 1.00 35.03 414 TYR A CA 1
ATOM 2986 C C . TYR A 1 414 ? 4.570 6.666 21.251 1.00 35.03 414 TYR A C 1
ATOM 2988 O O . TYR A 1 414 ? 3.977 7.346 22.086 1.00 35.03 414 TYR A O 1
ATOM 2996 N N . PRO A 1 415 ? 5.827 6.245 21.513 1.00 35.72 415 PRO A N 1
ATOM 2997 C CA . PRO A 1 415 ? 6.488 6.422 22.813 1.00 35.72 415 PRO A CA 1
ATOM 2998 C C . PRO A 1 415 ? 7.081 7.834 23.009 1.00 35.72 415 PRO A C 1
ATOM 3000 O O . PRO A 1 415 ? 8.158 7.992 23.594 1.00 35.72 415 PRO A O 1
ATOM 3003 N N . SER A 1 416 ? 6.428 8.878 22.486 1.00 38.28 416 SER A N 1
ATOM 3004 C CA . SER A 1 416 ? 6.931 10.253 22.532 1.00 38.28 416 SER A CA 1
ATOM 3005 C C . SER A 1 416 ? 5.807 11.267 22.744 1.00 38.28 416 SER A C 1
ATOM 3007 O O . SER A 1 416 ? 4.786 11.201 22.074 1.00 38.28 416 SER A O 1
ATOM 3009 N N . HIS A 1 417 ? 6.024 12.217 23.659 1.00 39.25 417 HIS A N 1
ATOM 3010 C CA . HIS A 1 417 ? 5.047 13.230 24.085 1.00 39.25 417 HIS A CA 1
ATOM 3011 C C . HIS A 1 417 ? 4.815 14.335 23.029 1.00 39.25 417 HIS A C 1
ATOM 3013 O O . HIS A 1 417 ? 5.132 15.510 23.254 1.00 39.25 417 HIS A O 1
ATOM 3019 N N . VAL A 1 418 ? 4.315 13.953 21.857 1.00 46.38 418 VAL A N 1
ATOM 3020 C CA . VAL A 1 418 ? 3.534 14.842 20.990 1.00 46.38 418 VAL A CA 1
ATOM 3021 C C . VAL A 1 418 ? 2.118 14.873 21.573 1.00 46.38 418 VAL A C 1
ATOM 3023 O O . VAL A 1 418 ? 1.694 13.895 22.176 1.00 46.38 418 VAL A O 1
ATOM 3026 N N . GLN A 1 419 ? 1.426 16.009 21.486 1.00 52.31 419 GLN A N 1
ATOM 3027 C CA . GLN A 1 419 ? 0.018 16.053 21.895 1.00 52.31 419 GLN A CA 1
ATOM 3028 C C . GLN A 1 419 ? -0.784 15.288 20.841 1.00 52.31 419 GLN A C 1
ATOM 3030 O O . GLN A 1 419 ? -0.580 15.543 19.653 1.00 52.31 419 GLN A O 1
ATOM 3035 N N . ASN A 1 420 ? -1.676 14.416 21.290 1.00 65.19 420 ASN A N 1
ATOM 3036 C CA . ASN A 1 420 ? -2.716 13.808 20.472 1.00 65.19 420 ASN A CA 1
ATOM 3037 C C . ASN A 1 420 ? -3.705 14.863 19.923 1.00 65.19 420 ASN A C 1
ATOM 3039 O O . ASN A 1 420 ? -3.578 16.065 20.201 1.00 65.19 420 ASN A O 1
ATOM 3043 N N . GLY A 1 421 ? -4.681 14.363 19.167 1.00 75.69 421 GLY A N 1
ATOM 3044 C CA . GLY A 1 421 ? -5.786 15.072 18.543 1.00 75.69 421 GLY A CA 1
ATOM 3045 C C . GLY A 1 421 ? -6.805 15.751 19.453 1.00 75.69 421 GLY A C 1
ATOM 3046 O O . GLY A 1 421 ? -6.524 16.151 20.591 1.00 75.69 421 GLY A O 1
ATOM 3047 N N . ASN A 1 422 ? -7.982 15.971 18.872 1.00 86.69 422 ASN A N 1
ATOM 3048 C CA . ASN A 1 422 ? -9.176 16.569 19.473 1.00 86.69 422 ASN A CA 1
ATOM 3049 C C . ASN A 1 422 ? -10.399 15.990 18.735 1.00 86.69 422 ASN A C 1
ATOM 3051 O O . ASN A 1 422 ? -11.115 16.704 18.023 1.00 86.69 422 ASN A O 1
ATOM 3055 N N . ASP A 1 423 ? -10.569 14.680 18.862 1.00 90.00 423 ASP A N 1
ATOM 3056 C CA . ASP A 1 423 ? -11.204 13.819 17.863 1.00 90.00 423 ASP A CA 1
ATOM 3057 C C . ASP A 1 423 ? -12.736 13.929 17.911 1.00 90.00 423 ASP A C 1
ATOM 3059 O O . ASP A 1 423 ? -13.335 14.394 18.887 1.00 90.00 423 ASP A O 1
ATOM 3063 N N . THR A 1 424 ? -13.421 13.513 16.847 1.00 94.31 424 THR A N 1
ATOM 3064 C CA . THR A 1 424 ? -14.889 13.488 16.774 1.00 94.31 424 THR A CA 1
ATOM 3065 C C . THR A 1 424 ? -15.387 12.145 16.246 1.00 94.31 424 THR A C 1
ATOM 3067 O O . THR A 1 424 ? -15.476 11.937 15.038 1.00 94.31 424 THR A O 1
ATOM 3070 N N . VAL A 1 425 ? -15.759 11.248 17.161 1.00 95.81 425 VAL A N 1
ATOM 3071 C CA . VAL A 1 425 ? -16.168 9.866 16.852 1.00 95.81 425 VAL A CA 1
ATOM 3072 C C . VAL A 1 425 ? -17.692 9.709 16.915 1.00 95.81 425 VAL A C 1
ATOM 3074 O O . VAL A 1 425 ? -18.335 10.214 17.839 1.00 95.81 425 VAL A O 1
ATOM 3077 N N . PHE A 1 426 ? -18.271 8.980 15.960 1.00 97.56 426 PHE A N 1
ATOM 3078 C CA . PHE A 1 426 ? -19.690 8.623 15.875 1.00 97.56 426 PHE A CA 1
ATOM 3079 C C . PHE A 1 426 ? -19.861 7.096 15.735 1.00 97.56 426 PHE A C 1
ATOM 3081 O O . PHE A 1 426 ? -19.411 6.528 14.741 1.00 97.56 426 PHE A O 1
ATOM 3088 N N . GLY A 1 427 ? -20.554 6.439 16.675 1.00 95.44 427 GLY A N 1
ATOM 3089 C CA . GLY A 1 427 ? -20.976 5.028 16.541 1.00 95.44 427 GLY A CA 1
ATOM 3090 C C . GLY A 1 427 ? -22.162 4.831 15.579 1.00 95.44 427 GLY A C 1
ATOM 3091 O O . GLY A 1 427 ? -22.147 3.957 14.717 1.00 95.44 427 GLY A O 1
ATOM 3092 N N . ASP A 1 428 ? -23.136 5.750 15.641 1.00 96.12 428 ASP A N 1
ATOM 3093 C CA . ASP A 1 428 ? -24.382 5.821 14.847 1.00 96.12 428 ASP A CA 1
ATOM 3094 C C . ASP A 1 428 ? -25.506 4.815 15.246 1.00 96.12 428 ASP A C 1
ATOM 3096 O O . ASP A 1 428 ? -26.378 5.177 16.051 1.00 96.12 428 ASP A O 1
ATOM 3100 N N . ASP A 1 429 ? -25.572 3.599 14.682 1.00 96.56 429 ASP A N 1
ATOM 3101 C CA . ASP A 1 429 ? -26.608 2.570 14.958 1.00 96.56 429 ASP A CA 1
ATOM 3102 C C . ASP A 1 429 ? -25.954 1.187 15.277 1.00 96.56 429 ASP A C 1
ATOM 3104 O O . ASP A 1 429 ? -26.156 0.223 14.528 1.00 96.56 429 ASP A O 1
ATOM 3108 N N . GLY A 1 430 ? -25.228 1.051 16.397 1.00 96.75 430 GLY A N 1
ATOM 3109 C CA . GLY A 1 430 ? -24.645 -0.226 16.857 1.00 96.75 430 GLY A CA 1
ATOM 3110 C C . GLY A 1 430 ? -24.701 -0.468 18.377 1.00 96.75 430 GLY A C 1
ATOM 3111 O O . GLY A 1 430 ? -25.345 0.288 19.092 1.00 96.75 430 GLY A O 1
ATOM 3112 N N . ASP A 1 431 ? -24.117 -1.574 18.864 1.00 96.44 431 ASP A N 1
ATOM 3113 C CA . ASP A 1 431 ? -23.821 -1.831 20.295 1.00 96.44 431 ASP A CA 1
ATOM 3114 C C . ASP A 1 431 ? -22.292 -1.647 20.473 1.00 96.44 431 ASP A C 1
ATOM 3116 O O . ASP A 1 431 ? -21.550 -2.633 20.544 1.00 96.44 431 ASP A O 1
ATOM 3120 N N . ASP A 1 432 ? -21.817 -0.399 20.450 1.00 95.81 432 ASP A N 1
ATOM 3121 C CA . ASP A 1 432 ? -20.438 -0.084 20.033 1.00 95.81 432 ASP A CA 1
ATOM 3122 C C . ASP A 1 432 ? -19.422 -0.009 21.189 1.00 95.81 432 ASP A C 1
ATOM 3124 O O . ASP A 1 432 ? -19.774 0.182 22.354 1.00 95.81 432 ASP A O 1
ATOM 3128 N N . ILE A 1 433 ? -18.128 -0.135 20.882 1.00 91.56 433 ILE A N 1
ATOM 3129 C CA . ILE A 1 433 ? -17.008 0.021 21.822 1.00 91.56 433 ILE A CA 1
ATOM 3130 C C . ILE A 1 433 ? -16.144 1.193 21.355 1.00 91.56 433 ILE A C 1
ATOM 3132 O O . ILE A 1 433 ? -15.535 1.129 20.296 1.00 91.56 433 ILE A O 1
ATOM 3136 N N . ILE A 1 434 ? -16.051 2.259 22.148 1.00 91.56 434 ILE A N 1
ATOM 3137 C CA . ILE A 1 434 ? -15.281 3.457 21.785 1.00 91.56 434 ILE A CA 1
ATOM 3138 C C . ILE A 1 434 ? -14.258 3.717 22.889 1.00 91.56 434 ILE A C 1
ATOM 3140 O O . ILE A 1 434 ? -14.623 4.152 23.981 1.00 91.56 434 ILE A O 1
ATOM 3144 N N . ALA A 1 435 ? -12.989 3.406 22.626 1.00 87.06 435 ALA A N 1
ATOM 3145 C CA . ALA A 1 435 ? -11.884 3.571 23.566 1.00 87.06 435 ALA A CA 1
ATOM 3146 C C . ALA A 1 435 ? -10.926 4.673 23.092 1.00 87.06 435 ALA A C 1
ATOM 3148 O O . ALA A 1 435 ? -10.074 4.451 22.237 1.00 87.06 435 ALA A O 1
ATOM 3149 N N . ASP A 1 436 ? -11.086 5.854 23.671 1.00 76.38 436 ASP A N 1
ATOM 3150 C CA . ASP A 1 436 ? -10.290 7.052 23.415 1.00 76.38 436 ASP A CA 1
ATOM 3151 C C . ASP A 1 436 ? -9.128 7.181 24.426 1.00 76.38 436 ASP A C 1
ATOM 3153 O O . ASP A 1 436 ? -9.098 6.479 25.442 1.00 76.38 436 ASP A O 1
ATOM 3157 N N . ASN A 1 437 ? -8.162 8.062 24.158 1.00 73.00 437 ASN A N 1
ATOM 3158 C CA . ASN A 1 437 ? -6.962 8.263 24.978 1.00 73.00 437 ASN A CA 1
ATOM 3159 C C . ASN A 1 437 ? -6.899 9.690 25.561 1.00 73.00 437 ASN A C 1
ATOM 3161 O O . ASN A 1 437 ? -7.705 10.049 26.417 1.00 73.00 437 ASN A O 1
ATOM 3165 N N . SER A 1 438 ? -5.892 10.477 25.177 1.00 71.69 438 SER A N 1
ATOM 3166 C CA . SER A 1 438 ? -5.760 11.897 25.510 1.00 71.69 438 SER A CA 1
ATOM 3167 C C . SER A 1 438 ? -6.109 12.736 24.289 1.00 71.69 438 SER A C 1
ATOM 3169 O O . SER A 1 438 ? -5.677 12.377 23.198 1.00 71.69 438 SER A O 1
ATOM 3171 N N . GLY A 1 439 ? -6.772 13.870 24.503 1.00 78.56 439 GLY A N 1
ATOM 3172 C CA . GLY A 1 439 ? -7.174 14.828 23.472 1.00 78.56 439 GLY A CA 1
ATOM 3173 C C . GLY A 1 439 ? -8.031 15.947 24.083 1.00 78.56 439 GLY A C 1
ATOM 3174 O O . GLY A 1 439 ? -7.680 16.464 25.153 1.00 78.56 439 GLY A O 1
ATOM 3175 N N . ASN A 1 440 ? -9.113 16.373 23.422 1.00 85.06 440 ASN A N 1
ATOM 3176 C CA . ASN A 1 440 ? -10.226 17.144 24.024 1.00 85.06 440 ASN A CA 1
ATOM 3177 C C . ASN A 1 440 ? -11.542 16.774 23.314 1.00 85.06 440 ASN A C 1
ATOM 3179 O O . ASN A 1 440 ? -12.162 17.601 22.631 1.00 85.06 440 ASN A O 1
ATOM 3183 N N . ASP A 1 441 ? -11.930 15.516 23.442 1.00 88.75 441 ASP A N 1
ATOM 3184 C CA . ASP A 1 441 ? -12.543 14.780 22.334 1.00 88.75 441 ASP A CA 1
ATOM 3185 C C . ASP A 1 441 ? -14.075 14.823 22.378 1.00 88.75 441 ASP A C 1
ATOM 3187 O O . ASP A 1 441 ? -14.688 15.195 23.382 1.00 88.75 441 ASP A O 1
ATOM 3191 N N . THR A 1 442 ? -14.738 14.533 21.260 1.00 93.38 442 THR A N 1
ATOM 3192 C CA . THR A 1 442 ? -16.189 14.713 21.091 1.00 93.38 442 THR A CA 1
ATOM 3193 C C . THR A 1 442 ? -16.842 13.437 20.570 1.00 93.38 442 THR A C 1
ATOM 3195 O O . THR A 1 442 ? -17.068 13.269 19.374 1.00 93.38 442 THR A O 1
ATOM 3198 N N . ILE A 1 443 ? -17.192 12.546 21.498 1.00 95.06 443 ILE A N 1
ATOM 3199 C CA . ILE A 1 443 ? -17.759 11.231 21.190 1.00 95.06 443 ILE A CA 1
ATOM 3200 C C . ILE A 1 443 ? -19.287 11.266 21.193 1.00 95.06 443 ILE A C 1
ATOM 3202 O O . ILE A 1 443 ? -19.930 11.689 22.161 1.00 95.06 443 ILE A O 1
ATOM 3206 N N . TYR A 1 444 ? -19.868 10.706 20.141 1.00 97.62 444 TYR A N 1
ATOM 3207 C CA . TYR A 1 444 ? -21.260 10.300 20.057 1.00 97.62 444 TYR A CA 1
ATOM 3208 C C . TYR A 1 444 ? -21.305 8.771 19.953 1.00 97.62 444 TYR A C 1
ATOM 3210 O O . TYR A 1 444 ? -20.695 8.213 19.047 1.00 97.62 444 TYR A O 1
ATOM 3218 N N . GLY A 1 445 ? -22.020 8.097 20.858 1.00 95.12 445 GLY A N 1
ATOM 3219 C CA . GLY A 1 445 ? -22.344 6.673 20.691 1.00 95.12 445 GLY A CA 1
ATOM 3220 C C . GLY A 1 445 ? -23.388 6.534 19.582 1.00 95.12 445 GLY A C 1
ATOM 3221 O O . GLY A 1 445 ? -23.128 6.854 18.420 1.00 95.12 445 GLY A O 1
ATOM 3222 N N . GLY A 1 446 ? -24.631 6.231 19.942 1.00 97.38 446 GLY A N 1
ATOM 3223 C CA . GLY A 1 446 ? -25.751 6.504 19.048 1.00 97.38 446 GLY A CA 1
ATOM 3224 C C . GLY A 1 446 ? -27.065 5.853 19.446 1.00 97.38 446 GLY A C 1
ATOM 3225 O O . GLY A 1 446 ? -27.864 6.443 20.182 1.00 97.38 446 GLY A O 1
ATOM 3226 N N . ASN A 1 447 ? -27.338 4.684 18.861 1.00 96.62 447 ASN A N 1
ATOM 3227 C CA . ASN A 1 447 ? -28.583 3.925 19.019 1.00 96.62 447 ASN A CA 1
ATOM 3228 C C . ASN A 1 447 ? -28.366 2.435 19.362 1.00 96.62 447 ASN A C 1
ATOM 3230 O O . ASN A 1 447 ? -29.058 1.569 18.813 1.00 96.62 447 ASN A O 1
ATOM 3234 N N . GLY A 1 448 ? -27.522 2.140 20.342 1.00 96.94 448 GLY A N 1
ATOM 3235 C CA . GLY A 1 448 ? -27.537 0.869 21.065 1.00 96.94 448 GLY A CA 1
ATOM 3236 C C . GLY A 1 448 ? -26.839 1.021 22.403 1.00 96.94 448 GLY A C 1
ATOM 3237 O O . GLY A 1 448 ? -26.928 2.090 22.988 1.00 96.94 448 GLY A O 1
ATOM 3238 N N . ASN A 1 449 ? -26.303 -0.068 22.954 1.00 96.69 449 ASN A N 1
ATOM 3239 C CA . ASN A 1 449 ? -25.852 -0.141 24.347 1.00 96.69 449 ASN A CA 1
ATOM 3240 C C . ASN A 1 449 ? -24.328 0.032 24.420 1.00 96.69 449 ASN A C 1
ATOM 3242 O O . ASN A 1 449 ? -23.592 -0.947 24.570 1.00 96.69 449 ASN A O 1
ATOM 3246 N N . ASP A 1 450 ? -23.886 1.279 24.299 1.00 95.31 450 ASP A N 1
ATOM 3247 C CA . ASP A 1 450 ? -22.505 1.608 23.933 1.00 95.31 450 ASP A CA 1
ATOM 3248 C C . ASP A 1 450 ? -21.535 1.516 25.125 1.00 95.31 450 ASP A C 1
ATOM 3250 O O . ASP A 1 450 ? -21.908 1.742 26.279 1.00 95.31 450 ASP A O 1
ATOM 3254 N N . ALA A 1 451 ? -20.267 1.201 24.864 1.00 92.31 451 ALA A N 1
ATOM 3255 C CA . ALA A 1 451 ? -19.192 1.076 25.846 1.00 92.31 451 ALA A CA 1
ATOM 3256 C C . ALA A 1 451 ? -18.078 2.095 25.560 1.00 92.31 451 ALA A C 1
ATOM 3258 O O . ALA A 1 451 ? -17.075 1.790 24.915 1.00 92.31 451 ALA A O 1
ATOM 3259 N N . ILE A 1 452 ? -18.266 3.311 26.071 1.00 91.75 452 ILE A N 1
ATOM 3260 C CA . ILE A 1 452 ? -17.384 4.460 25.852 1.00 91.75 452 ILE A CA 1
ATOM 3261 C C . ILE A 1 452 ? -16.365 4.572 26.996 1.00 91.75 452 ILE A C 1
ATOM 3263 O O . ILE A 1 452 ? -16.711 4.472 28.177 1.00 91.75 452 ILE A O 1
ATOM 3267 N N . ILE A 1 453 ? -15.099 4.800 26.662 1.00 87.12 453 ILE A N 1
ATOM 3268 C CA . ILE A 1 453 ? -13.993 5.044 27.590 1.00 87.12 453 ILE A CA 1
ATOM 3269 C C . ILE A 1 453 ? -13.221 6.257 27.066 1.00 87.12 453 ILE A C 1
ATOM 3271 O O . ILE A 1 453 ? -12.762 6.223 25.932 1.00 87.12 453 ILE A O 1
ATOM 3275 N N . VAL A 1 454 ? -13.078 7.298 27.889 1.00 81.38 454 VAL A N 1
ATOM 3276 C CA . VAL A 1 454 ? -12.198 8.454 27.636 1.00 81.38 454 VAL A CA 1
ATOM 3277 C C . VAL A 1 454 ? -11.176 8.597 28.767 1.00 81.38 454 VAL A C 1
ATOM 3279 O O . VAL A 1 454 ? -11.480 8.247 29.917 1.00 81.38 454 VAL A O 1
ATOM 3282 N N . GLY A 1 455 ? -9.981 9.105 28.455 1.00 68.12 455 GLY A N 1
ATOM 3283 C CA . GLY A 1 455 ? -8.890 9.308 29.413 1.00 68.12 455 GLY A CA 1
ATOM 3284 C C . GLY A 1 455 ? -7.892 8.142 29.529 1.00 68.12 455 GLY A C 1
ATOM 3285 O O . GLY A 1 455 ? -8.081 7.043 29.007 1.00 68.12 455 GLY A O 1
ATOM 3286 N N . ASP A 1 456 ? -6.782 8.381 30.238 1.00 59.72 456 ASP A N 1
ATOM 3287 C CA . ASP A 1 456 ? -5.550 7.589 30.126 1.00 59.72 456 ASP A CA 1
ATOM 3288 C C . ASP A 1 456 ? -5.579 6.210 30.823 1.00 59.72 456 ASP A C 1
ATOM 3290 O O . ASP A 1 456 ? -5.122 6.039 31.957 1.00 59.72 456 ASP A O 1
ATOM 3294 N N . TYR A 1 457 ? -6.010 5.154 30.118 1.00 46.03 457 TYR A N 1
ATOM 3295 C CA . TYR A 1 457 ? -5.913 3.773 30.625 1.00 46.03 457 TYR A CA 1
ATOM 3296 C C . TYR A 1 457 ? -4.491 3.171 30.525 1.00 46.03 457 TYR A C 1
ATOM 3298 O O . TYR A 1 457 ? -4.291 2.090 29.969 1.00 46.03 457 TYR A O 1
ATOM 3306 N N . GLN A 1 458 ? -3.476 3.823 31.108 1.00 45.88 458 GLN A N 1
ATOM 3307 C CA . GLN A 1 458 ? -2.138 3.233 31.284 1.00 45.88 458 GLN A CA 1
ATOM 3308 C C . GLN A 1 458 ? -1.577 3.427 32.699 1.00 45.88 458 GLN A C 1
ATOM 3310 O O . GLN A 1 458 ? -1.030 4.463 33.074 1.00 45.88 458 GLN A O 1
ATOM 3315 N N . GLY A 1 459 ? -1.653 2.362 33.503 1.00 42.44 459 GLY A N 1
ATOM 3316 C CA . GLY A 1 459 ? -1.194 2.351 34.894 1.00 42.44 459 GLY A CA 1
ATOM 3317 C C . GLY A 1 459 ? 0.331 2.389 35.042 1.00 42.44 459 GLY A C 1
ATOM 3318 O O . GLY A 1 459 ? 0.950 1.349 35.276 1.00 42.44 459 GLY A O 1
ATOM 3319 N N . GLY A 1 460 ? 0.934 3.579 34.962 1.00 38.12 460 GLY A N 1
ATOM 3320 C CA . GLY A 1 460 ? 2.391 3.739 34.997 1.00 38.12 460 GLY A CA 1
ATOM 3321 C C . GLY A 1 460 ? 2.899 5.071 35.548 1.00 38.12 460 GLY A C 1
ATOM 3322 O O . GLY A 1 460 ? 3.274 5.145 36.722 1.00 38.12 460 GLY A O 1
ATOM 3323 N N . ASP A 1 461 ? 3.027 6.083 34.684 1.00 35.12 461 ASP A N 1
ATOM 3324 C CA . ASP A 1 461 ? 3.882 7.246 34.956 1.00 35.12 461 ASP A CA 1
ATOM 3325 C C . ASP A 1 461 ? 3.421 8.540 34.242 1.00 35.12 461 ASP A C 1
ATOM 3327 O O . ASP A 1 461 ? 3.249 8.570 33.032 1.00 35.12 461 ASP A O 1
ATOM 3331 N N . VAL A 1 462 ? 3.356 9.627 35.020 1.00 36.47 462 VAL A N 1
ATOM 3332 C CA . VAL A 1 462 ? 3.306 11.056 34.621 1.00 36.47 462 VAL A CA 1
ATOM 3333 C C . VAL A 1 462 ? 2.118 11.572 33.778 1.00 36.47 462 VAL A C 1
ATOM 3335 O O . VAL A 1 462 ? 2.227 11.758 32.574 1.00 36.47 462 VAL A O 1
ATOM 3338 N N . ALA A 1 463 ? 1.072 12.049 34.462 1.00 45.56 463 ALA A N 1
ATOM 3339 C CA . ALA A 1 463 ? 0.045 12.920 33.877 1.00 45.56 463 ALA A CA 1
ATOM 3340 C C . ALA A 1 463 ? 0.595 14.251 33.304 1.00 45.56 463 ALA A C 1
ATOM 3342 O O . ALA A 1 463 ? 1.371 14.955 33.974 1.00 45.56 463 ALA A O 1
ATOM 3343 N N . SER A 1 464 ? 0.087 14.662 32.136 1.00 45.59 464 SER A N 1
ATOM 3344 C CA . SER A 1 464 ? 0.180 16.041 31.617 1.00 45.59 464 SER A CA 1
ATOM 3345 C C . SER A 1 464 ? -1.063 16.549 30.874 1.00 45.59 464 SER A C 1
ATOM 3347 O O . SER A 1 464 ? -1.280 17.764 30.881 1.00 45.59 464 SER A O 1
ATOM 3349 N N . ASP A 1 465 ? -1.850 15.655 30.280 1.00 49.97 465 ASP A N 1
ATOM 3350 C CA . ASP A 1 465 ? -2.837 15.954 29.238 1.00 49.97 465 ASP A CA 1
ATOM 3351 C C . ASP A 1 465 ? -4.027 14.969 29.235 1.00 49.97 465 ASP A C 1
ATOM 3353 O O . ASP A 1 465 ? -4.476 14.510 28.194 1.00 49.97 465 ASP A O 1
ATOM 3357 N N . ASN A 1 466 ? -4.603 14.712 30.417 1.00 60.75 466 ASN A N 1
ATOM 3358 C CA . ASN A 1 466 ? -6.031 14.380 30.506 1.00 60.75 466 ASN A CA 1
ATOM 3359 C C . ASN A 1 466 ? -6.838 15.509 29.838 1.00 60.75 466 ASN A C 1
ATOM 3361 O O . ASN A 1 466 ? -6.572 16.689 30.118 1.00 60.75 466 ASN A O 1
ATOM 3365 N N . GLY A 1 467 ? -7.786 15.141 28.976 1.00 72.50 467 GLY A N 1
ATOM 3366 C CA . GLY A 1 467 ? -8.559 16.057 28.145 1.00 72.50 467 GLY A CA 1
ATOM 3367 C C . GLY A 1 467 ? -9.635 16.852 28.890 1.00 72.50 467 GLY A C 1
ATOM 3368 O O . GLY A 1 467 ? -9.512 17.221 30.066 1.00 72.50 467 GLY A O 1
ATOM 3369 N N . ALA A 1 468 ? -10.693 17.198 28.165 1.00 83.19 468 ALA A N 1
ATOM 3370 C CA . ALA A 1 468 ? -11.848 17.922 28.687 1.00 83.19 468 ALA A CA 1
ATOM 3371 C C . ALA A 1 468 ? -13.094 17.573 27.865 1.00 83.19 468 ALA A C 1
ATOM 3373 O O . ALA A 1 468 ? -13.722 18.439 27.243 1.00 83.19 468 ALA A O 1
ATOM 3374 N N . ASP A 1 469 ? -13.415 16.286 27.873 1.00 86.94 469 ASP A N 1
ATOM 3375 C CA . ASP A 1 469 ? -14.048 15.631 26.730 1.00 86.94 469 ASP A CA 1
ATOM 3376 C C . ASP A 1 469 ? -15.577 15.760 26.766 1.00 86.94 469 ASP A C 1
ATOM 3378 O O . ASP A 1 469 ? -16.190 16.096 27.787 1.00 86.94 469 ASP A O 1
ATOM 3382 N N . ILE A 1 470 ? -16.227 15.549 25.627 1.00 91.50 470 ILE A N 1
ATOM 3383 C CA . ILE A 1 470 ? -17.654 15.793 25.412 1.00 91.50 470 ILE A CA 1
ATOM 3384 C C . ILE A 1 470 ? -18.303 14.514 24.889 1.00 91.50 470 ILE A C 1
ATOM 3386 O O . ILE A 1 470 ? -18.550 14.355 23.696 1.00 91.50 470 ILE A O 1
ATOM 3390 N N . VAL A 1 471 ? -18.631 13.616 25.816 1.00 95.31 471 VAL A N 1
ATOM 3391 C CA . VAL A 1 471 ? -19.335 12.365 25.516 1.00 95.31 471 VAL A CA 1
ATOM 3392 C C . VAL A 1 471 ? -20.849 12.589 25.485 1.00 95.31 471 VAL A C 1
ATOM 3394 O O . VAL A 1 471 ? -21.434 13.149 26.415 1.00 95.31 471 VAL A O 1
ATOM 3397 N N . ASN A 1 472 ? -21.518 12.085 24.455 1.00 97.50 472 ASN A N 1
ATOM 3398 C CA . ASN A 1 472 ? -22.967 11.942 24.380 1.00 97.50 472 ASN A CA 1
ATOM 3399 C C . ASN A 1 472 ? -23.292 10.502 23.958 1.00 97.50 472 ASN A C 1
ATOM 3401 O O . ASN A 1 472 ? -23.274 10.218 22.763 1.00 97.50 472 ASN A O 1
ATOM 3405 N N . ALA A 1 473 ? -23.597 9.625 24.919 1.00 94.12 473 ALA A N 1
ATOM 3406 C CA . ALA A 1 473 ? -23.787 8.194 24.663 1.00 94.12 473 ALA A CA 1
ATOM 3407 C C . ALA A 1 473 ? -24.996 7.955 23.739 1.00 94.12 473 ALA A C 1
ATOM 3409 O O . ALA A 1 473 ? -24.810 7.753 22.544 1.00 94.12 473 ALA A O 1
ATOM 3410 N N . GLY A 1 474 ? -26.221 8.207 24.211 1.00 96.81 474 GLY A N 1
ATOM 3411 C CA . GLY A 1 474 ? -27.358 8.449 23.321 1.00 96.81 474 GLY A CA 1
ATOM 3412 C C . GLY A 1 474 ? -28.630 7.702 23.689 1.00 96.81 474 GLY A C 1
ATOM 3413 O O . GLY A 1 474 ? -29.567 8.323 24.213 1.00 96.81 474 GLY A O 1
ATOM 3414 N N . ALA A 1 475 ? -28.734 6.430 23.292 1.00 96.88 475 ALA A N 1
ATOM 3415 C CA . ALA A 1 475 ? -30.014 5.722 23.258 1.00 96.88 475 ALA A CA 1
ATOM 3416 C C . ALA A 1 475 ? -29.977 4.186 23.439 1.00 96.88 475 ALA A C 1
ATOM 3418 O O . ALA A 1 475 ? -30.798 3.491 22.824 1.00 96.88 475 ALA A O 1
ATOM 3419 N N . GLY A 1 476 ? -29.161 3.671 24.361 1.00 96.00 476 GLY A N 1
ATOM 3420 C CA . GLY A 1 476 ? -29.312 2.327 24.938 1.00 96.00 476 GLY A CA 1
ATOM 3421 C C . GLY A 1 476 ? -29.161 2.319 26.456 1.00 96.00 476 GLY A C 1
ATOM 3422 O O . GLY A 1 476 ? -29.454 3.316 27.102 1.00 96.00 476 GLY A O 1
ATOM 3423 N N . ASP A 1 477 ? -28.796 1.170 27.033 1.00 96.25 477 ASP A N 1
ATOM 3424 C CA . ASP A 1 477 ? -28.402 1.042 28.444 1.00 96.25 477 ASP A CA 1
ATOM 3425 C C . ASP A 1 477 ? -26.860 1.173 28.548 1.00 96.25 477 ASP A C 1
ATOM 3427 O O . ASP A 1 477 ? -26.154 0.171 28.698 1.00 96.25 477 ASP A O 1
ATOM 3431 N N . ASP A 1 478 ? -26.347 2.402 28.432 1.00 94.00 478 ASP A N 1
ATOM 3432 C CA . ASP A 1 478 ? -24.948 2.682 28.043 1.00 94.00 478 ASP A CA 1
ATOM 3433 C C . ASP A 1 478 ? -23.921 2.551 29.193 1.00 94.00 478 ASP A C 1
ATOM 3435 O O . ASP A 1 478 ? -24.247 2.718 30.370 1.00 94.00 478 ASP A O 1
ATOM 3439 N N . TYR A 1 479 ? -22.645 2.310 28.880 1.00 92.25 479 TYR A N 1
ATOM 3440 C CA . TYR A 1 479 ? -21.508 2.348 29.810 1.00 92.25 479 TYR A CA 1
ATOM 3441 C C . TYR A 1 479 ? -20.515 3.443 29.408 1.00 92.25 479 TYR A C 1
ATOM 3443 O O . TYR A 1 479 ? -20.029 3.462 28.283 1.00 92.25 479 TYR A O 1
ATOM 3451 N N . ILE A 1 480 ? -20.171 4.331 30.345 1.00 90.94 480 ILE A N 1
ATOM 3452 C CA . ILE A 1 480 ? -19.216 5.420 30.116 1.00 90.94 480 ILE A CA 1
ATOM 3453 C C . ILE A 1 480 ? -18.170 5.418 31.230 1.00 90.94 480 ILE A C 1
ATOM 3455 O O . ILE A 1 480 ? -18.519 5.613 32.393 1.00 90.94 480 ILE A O 1
ATOM 3459 N N . SER A 1 481 ? -16.891 5.263 30.895 1.00 87.50 481 SER A N 1
ATOM 3460 C CA . SER A 1 481 ? -15.771 5.596 31.781 1.00 87.50 481 SER A CA 1
ATOM 3461 C C . SER A 1 481 ? -15.215 6.960 31.387 1.00 87.50 481 SER A C 1
ATOM 3463 O O . SER A 1 481 ? -14.897 7.163 30.221 1.00 87.50 481 SER A O 1
ATOM 3465 N N . ALA A 1 482 ? -15.126 7.883 32.342 1.00 84.62 482 ALA A N 1
ATOM 3466 C CA . ALA A 1 482 ? -14.675 9.256 32.119 1.00 84.62 482 ALA A CA 1
ATOM 3467 C C . ALA A 1 482 ? -13.843 9.754 33.311 1.00 84.62 482 ALA A C 1
ATOM 3469 O O . ALA A 1 482 ? -14.079 9.325 34.452 1.00 84.62 482 ALA A O 1
ATOM 3470 N N . ASP A 1 483 ? -12.899 10.664 33.062 1.00 78.75 483 ASP A N 1
ATOM 3471 C CA . ASP A 1 483 ? -12.129 11.333 34.106 1.00 78.75 483 ASP A CA 1
ATOM 3472 C C . ASP A 1 483 ? -12.747 12.696 34.474 1.00 78.75 483 ASP A C 1
ATOM 3474 O O . ASP A 1 483 ? -13.889 12.747 34.947 1.00 78.75 483 ASP A O 1
ATOM 3478 N N . ALA A 1 484 ? -12.004 13.796 34.440 1.00 78.06 484 ALA A N 1
ATOM 3479 C CA . ALA A 1 484 ? -12.224 14.908 35.345 1.00 78.06 484 ALA A CA 1
ATOM 3480 C C . ALA A 1 484 ? -11.976 16.302 34.744 1.00 78.06 484 ALA A C 1
ATOM 3482 O O . ALA A 1 484 ? -11.787 17.263 35.511 1.00 78.06 484 ALA A O 1
ATOM 3483 N N . GLY A 1 485 ? -12.057 16.427 33.416 1.00 80.81 485 GLY A N 1
ATOM 3484 C CA . GLY A 1 485 ? -12.424 17.664 32.718 1.00 80.81 485 GLY A CA 1
ATOM 3485 C C . GLY A 1 485 ? -13.886 17.688 32.225 1.00 80.81 485 GLY A C 1
ATOM 3486 O O . GLY A 1 485 ? -14.412 18.758 31.902 1.00 80.81 485 GLY A O 1
ATOM 3487 N N . ASP A 1 486 ? -14.544 16.528 32.216 1.00 87.62 486 ASP A N 1
ATOM 3488 C CA . ASP A 1 486 ? -15.386 16.122 31.084 1.00 87.62 486 ASP A CA 1
ATOM 3489 C C . ASP A 1 486 ? -16.870 16.485 31.249 1.00 87.62 486 ASP A C 1
ATOM 3491 O O . ASP A 1 486 ? -17.365 16.820 32.338 1.00 87.62 486 ASP A O 1
ATOM 3495 N N . ILE A 1 487 ? -17.608 16.411 30.141 1.00 91.94 487 ILE A N 1
ATOM 3496 C CA . ILE A 1 487 ? -19.029 16.743 30.026 1.00 91.94 487 ILE A CA 1
ATOM 3497 C C . ILE A 1 487 ? -19.781 15.579 29.371 1.00 91.94 487 ILE A C 1
ATOM 3499 O O . ILE A 1 487 ? -20.096 15.604 28.184 1.00 91.94 487 ILE A O 1
ATOM 3503 N N . VAL A 1 488 ? -20.139 14.585 30.183 1.00 95.31 488 VAL A N 1
ATOM 3504 C CA . VAL A 1 488 ? -20.921 13.418 29.757 1.00 95.31 488 VAL A CA 1
ATOM 3505 C C . VAL A 1 488 ? -22.414 13.762 29.682 1.00 95.31 488 VAL A C 1
ATOM 3507 O O . VAL A 1 488 ? -22.991 14.352 30.599 1.00 95.31 488 VAL A O 1
ATOM 3510 N N . THR A 1 489 ? -23.085 13.348 28.615 1.00 97.19 489 THR A N 1
ATOM 3511 C CA . THR A 1 489 ? -24.546 13.327 28.481 1.00 97.19 489 THR A CA 1
ATOM 3512 C C . THR A 1 489 ? -24.978 11.890 28.240 1.00 97.19 489 THR A C 1
ATOM 3514 O O . THR A 1 489 ? -24.509 11.265 27.297 1.00 97.19 489 THR A O 1
ATOM 3517 N N . LEU A 1 490 ? -25.835 11.367 29.119 1.00 93.69 490 LEU A N 1
ATOM 3518 C CA . LEU A 1 490 ? -26.212 9.952 29.098 1.00 93.69 490 LEU A CA 1
ATOM 3519 C C . LEU A 1 490 ? -27.246 9.694 27.996 1.00 93.69 490 LEU A C 1
ATOM 3521 O O . LEU A 1 490 ? -26.917 9.157 26.946 1.00 93.69 490 LEU A O 1
ATOM 3525 N N . GLY A 1 491 ? -28.458 10.227 28.166 1.00 94.56 491 GLY A N 1
ATOM 3526 C CA . GLY A 1 491 ? -29.498 10.168 27.145 1.00 94.56 491 GLY A CA 1
ATOM 3527 C C . GLY A 1 491 ? -30.688 9.318 27.572 1.00 94.56 491 GLY A C 1
ATOM 3528 O O . GLY A 1 491 ? -31.556 9.821 28.293 1.00 94.56 491 GLY A O 1
ATOM 3529 N N . ALA A 1 492 ? -30.818 8.104 27.027 1.00 94.62 492 ALA A N 1
ATOM 3530 C CA . ALA A 1 492 ? -32.122 7.446 26.925 1.00 94.62 492 ALA A CA 1
ATOM 3531 C C . ALA A 1 492 ? -32.214 5.944 27.287 1.00 94.62 492 ALA A C 1
ATOM 3533 O O . ALA A 1 492 ? -33.083 5.267 26.721 1.00 94.62 492 ALA A O 1
ATOM 3534 N N . GLY A 1 493 ? -31.496 5.464 28.311 1.00 93.44 493 GLY A N 1
ATOM 3535 C CA . GLY A 1 493 ? -31.801 4.172 28.950 1.00 93.44 493 GLY A CA 1
ATOM 3536 C C . GLY A 1 493 ? -31.460 4.081 30.440 1.00 93.44 493 GLY A C 1
ATOM 3537 O O . GLY A 1 493 ? -31.931 4.894 31.244 1.00 93.44 493 GLY A O 1
ATOM 3538 N N . ALA A 1 494 ? -30.779 3.001 30.832 1.00 92.19 494 ALA A N 1
ATOM 3539 C CA . ALA A 1 494 ? -30.413 2.659 32.211 1.00 92.19 494 ALA A CA 1
ATOM 3540 C C . ALA A 1 494 ? -28.888 2.712 32.446 1.00 92.19 494 ALA A C 1
ATOM 3542 O O . ALA A 1 494 ? -28.280 1.783 32.984 1.00 92.19 494 ALA A O 1
ATOM 3543 N N . ASP A 1 495 ? -28.314 3.839 32.049 1.00 92.81 495 ASP A N 1
ATOM 3544 C CA . ASP A 1 495 ? -26.889 4.083 31.804 1.00 92.81 495 ASP A CA 1
ATOM 3545 C C . ASP A 1 495 ? -26.001 3.986 33.063 1.00 92.81 495 ASP A C 1
ATOM 3547 O O . ASP A 1 495 ? -26.434 4.243 34.189 1.00 92.81 495 ASP A O 1
ATOM 3551 N N . LEU A 1 496 ? -24.720 3.656 32.900 1.00 90.00 496 LEU A N 1
ATOM 3552 C CA . LEU A 1 496 ? -23.710 3.594 33.956 1.00 90.00 496 LEU A CA 1
ATOM 3553 C C . LEU A 1 496 ? -22.508 4.471 33.595 1.00 90.00 496 LEU A C 1
ATOM 3555 O O . LEU A 1 496 ? -21.602 4.043 32.888 1.00 90.00 496 LEU A O 1
ATOM 3559 N N . VAL A 1 497 ? -22.461 5.671 34.175 1.00 89.94 497 VAL A N 1
ATOM 3560 C CA . VAL A 1 497 ? -21.260 6.519 34.142 1.00 89.94 497 VAL A CA 1
ATOM 3561 C C . VAL A 1 497 ? -20.339 6.206 35.320 1.00 89.94 497 VAL A C 1
ATOM 3563 O O . VAL A 1 497 ? -20.779 6.083 36.469 1.00 89.94 497 VAL A O 1
ATOM 3566 N N . TYR A 1 498 ? -19.049 6.085 35.039 1.00 86.75 498 TYR A N 1
ATOM 3567 C CA . TYR A 1 498 ? -17.993 5.704 35.960 1.00 86.75 498 TYR A CA 1
ATOM 3568 C C . TYR A 1 498 ? -16.923 6.800 35.980 1.00 86.75 498 TYR A C 1
ATOM 3570 O O . TYR A 1 498 ? -16.303 7.086 34.964 1.00 86.75 498 TYR A O 1
ATOM 3578 N N . PHE A 1 499 ? -16.748 7.442 37.136 1.00 82.44 499 PHE A N 1
ATOM 3579 C CA . PHE A 1 499 ? -15.790 8.532 37.328 1.00 82.44 499 PHE A CA 1
ATOM 3580 C C . PHE A 1 499 ? -14.460 7.983 37.848 1.00 82.44 499 PHE A C 1
ATOM 3582 O O . PHE A 1 499 ? -14.408 7.543 39.005 1.00 82.44 499 PHE A O 1
ATOM 3589 N N . ASP A 1 500 ? -13.394 8.017 37.047 1.00 75.31 500 ASP A N 1
ATOM 3590 C CA . ASP A 1 500 ? -12.051 7.737 37.564 1.00 75.31 500 ASP A CA 1
ATOM 3591 C C . ASP A 1 500 ? -11.401 8.994 38.167 1.00 75.31 500 ASP A C 1
ATOM 3593 O O . ASP A 1 500 ? -11.624 10.127 37.746 1.00 75.31 500 ASP A O 1
ATOM 3597 N N . THR A 1 501 ? -10.611 8.787 39.219 1.00 70.25 501 THR A N 1
ATOM 3598 C CA . THR A 1 501 ? -9.797 9.819 39.874 1.00 70.25 501 THR A CA 1
ATOM 3599 C C . THR A 1 501 ? -8.323 9.415 40.015 1.00 70.25 501 THR A C 1
ATOM 3601 O O . THR A 1 501 ? -7.553 10.081 40.715 1.00 70.25 501 THR A O 1
ATOM 3604 N N . SER A 1 502 ? -7.922 8.341 39.322 1.00 63.22 502 SER A N 1
ATOM 3605 C CA . SER A 1 502 ? -6.561 7.798 39.242 1.00 63.22 502 SER A CA 1
ATOM 3606 C C . SER A 1 502 ? -5.508 8.816 38.781 1.00 63.22 502 SER A C 1
ATOM 3608 O O . SER A 1 502 ? -4.403 8.810 39.331 1.00 63.22 502 SER A O 1
ATOM 3610 N N . SER A 1 503 ? -5.869 9.753 37.891 1.00 55.12 503 SER A N 1
ATOM 3611 C CA . SER A 1 503 ? -5.005 10.819 37.342 1.00 55.12 503 SER A CA 1
ATOM 3612 C C . SER A 1 503 ? -4.390 11.765 38.395 1.00 55.12 503 SER A C 1
ATOM 3614 O O . SER A 1 503 ? -3.509 12.578 38.106 1.00 55.12 503 SER A O 1
ATOM 3616 N N . GLY A 1 504 ? -4.799 11.664 39.668 1.00 50.97 504 GLY A N 1
ATOM 3617 C CA . GLY A 1 504 ? -4.071 12.226 40.815 1.00 50.97 504 GLY A CA 1
ATOM 3618 C C . GLY A 1 504 ? -4.139 13.752 40.961 1.00 50.97 504 GLY A C 1
ATOM 3619 O O . GLY A 1 504 ? -3.594 14.314 41.923 1.00 50.97 504 GLY A O 1
ATOM 3620 N N . ALA A 1 505 ? -4.837 14.427 40.047 1.00 51.31 505 ALA A N 1
ATOM 3621 C CA . ALA A 1 505 ? -5.163 15.843 40.117 1.00 51.31 505 ALA A CA 1
ATOM 3622 C C . ALA A 1 505 ? -5.981 16.192 41.383 1.00 51.31 505 ALA A C 1
ATOM 3624 O O . ALA A 1 505 ? -6.447 15.333 42.133 1.00 51.31 505 ALA A O 1
ATOM 3625 N N . GLN A 1 506 ? -6.110 17.487 41.687 1.00 51.91 506 GLN A N 1
ATOM 3626 C CA . GLN A 1 506 ? -6.746 17.973 42.918 1.00 51.91 506 GLN A CA 1
ATOM 3627 C C . GLN A 1 506 ? -7.713 19.121 42.606 1.00 51.91 506 GLN A C 1
ATOM 3629 O O . GLN A 1 506 ? -7.279 20.145 42.079 1.00 51.91 506 GLN A O 1
ATOM 3634 N N . ASP A 1 507 ? -8.971 18.989 43.047 1.00 55.97 507 ASP A N 1
ATOM 3635 C CA . ASP A 1 507 ? -10.101 19.911 42.774 1.00 55.97 507 ASP A CA 1
ATOM 3636 C C . ASP A 1 507 ? -10.682 19.773 41.339 1.00 55.97 507 ASP A C 1
ATOM 3638 O O . ASP A 1 507 ? -11.305 20.704 40.826 1.00 55.97 507 ASP A O 1
ATOM 3642 N N . ASN A 1 508 ? -10.492 18.597 40.718 1.00 70.12 508 ASN A N 1
ATOM 3643 C CA . ASN A 1 508 ? -10.944 18.229 39.363 1.00 70.12 508 ASN A CA 1
ATOM 3644 C C . ASN A 1 508 ? -12.441 17.823 39.309 1.00 70.12 508 ASN A C 1
ATOM 3646 O O . ASN A 1 508 ? -13.031 17.488 40.345 1.00 70.12 508 ASN A O 1
ATOM 3650 N N . VAL A 1 509 ? -13.097 17.918 38.138 1.00 83.38 509 VAL A N 1
ATOM 3651 C CA . VAL A 1 509 ? -14.575 17.944 38.051 1.00 83.38 509 VAL A CA 1
ATOM 3652 C C . VAL A 1 509 ? -15.154 17.267 36.802 1.00 83.38 509 VAL A C 1
ATOM 3654 O O . VAL A 1 509 ? -15.203 17.889 35.747 1.00 83.38 509 VAL A O 1
ATOM 3657 N N . LEU A 1 510 ? -15.769 16.094 36.977 1.00 87.88 510 LEU A N 1
ATOM 3658 C CA . LEU A 1 510 ? -16.694 15.518 35.992 1.00 87.88 510 LEU A CA 1
ATOM 3659 C C . LEU A 1 510 ? -18.050 16.245 36.022 1.00 87.88 510 LEU A C 1
ATOM 3661 O O . LEU A 1 510 ? -18.626 16.483 37.095 1.00 87.88 510 LEU A O 1
ATOM 3665 N N . THR A 1 511 ? -18.605 16.551 34.853 1.00 92.56 511 THR A N 1
ATOM 3666 C CA . THR A 1 511 ? -19.960 17.090 34.680 1.00 92.56 511 THR A CA 1
ATOM 3667 C C . THR A 1 511 ? -20.831 16.081 33.936 1.00 92.56 511 THR A C 1
ATOM 3669 O O . THR A 1 511 ? -20.466 15.642 32.856 1.00 92.56 511 THR A O 1
ATOM 3672 N N . VAL A 1 512 ? -22.008 15.743 34.474 1.00 94.75 512 VAL A N 1
ATOM 3673 C CA . VAL A 1 512 ? -22.949 14.807 33.824 1.00 94.75 512 VAL A CA 1
ATOM 3674 C C . VAL A 1 512 ? -24.302 15.473 33.585 1.00 94.75 512 VAL A C 1
ATOM 3676 O O . VAL A 1 512 ? -24.794 16.233 34.432 1.00 94.75 512 VAL A O 1
ATOM 3679 N N . THR A 1 513 ? -24.925 15.192 32.442 1.00 95.56 513 THR A N 1
ATOM 3680 C CA . THR A 1 513 ? -26.238 15.716 32.043 1.00 95.56 513 THR A CA 1
ATOM 3681 C C . THR A 1 513 ? -27.239 14.604 31.684 1.00 95.56 513 THR A C 1
ATOM 3683 O O . THR A 1 513 ? -26.876 13.443 31.536 1.00 95.56 513 THR A O 1
ATOM 3686 N N . ASP A 1 514 ? -28.525 14.969 31.684 1.00 94.00 514 ASP A N 1
ATOM 3687 C CA . ASP A 1 514 ? -29.735 14.119 31.630 1.00 94.00 514 ASP A CA 1
ATOM 3688 C C . ASP A 1 514 ? -29.927 13.036 32.721 1.00 94.00 514 ASP A C 1
ATOM 3690 O O . ASP A 1 514 ? -30.941 12.355 32.708 1.00 94.00 514 ASP A O 1
ATOM 3694 N N . PHE A 1 515 ? -29.057 12.957 33.739 1.00 94.12 515 PHE A N 1
ATOM 3695 C CA . PHE A 1 515 ? -29.101 11.939 34.812 1.00 94.12 515 PHE A CA 1
ATOM 3696 C C . PHE A 1 515 ? -30.497 11.712 35.457 1.00 94.12 515 PHE A C 1
ATOM 3698 O O . PHE A 1 515 ? -31.022 12.575 36.190 1.00 94.12 515 PHE A O 1
ATOM 3705 N N . THR A 1 516 ? -31.068 10.522 35.236 1.00 91.50 516 THR A N 1
ATOM 3706 C CA . THR A 1 516 ? -32.406 10.073 35.650 1.00 91.50 516 THR A CA 1
ATOM 3707 C C . THR A 1 516 ? -32.353 9.148 36.892 1.00 91.50 516 THR A C 1
ATOM 3709 O O . THR A 1 516 ? -31.511 9.301 37.778 1.00 91.50 516 THR A O 1
ATOM 3712 N N . ALA A 1 517 ? -33.358 8.282 37.069 1.00 89.31 517 ALA A N 1
ATOM 3713 C CA . ALA A 1 517 ? -33.492 7.333 38.176 1.00 89.31 517 ALA A CA 1
ATOM 3714 C C . ALA A 1 517 ? -33.393 5.856 37.739 1.00 89.31 517 ALA A C 1
ATOM 3716 O O . ALA A 1 517 ? -33.629 4.980 38.575 1.00 89.31 517 ALA A O 1
ATOM 3717 N N . GLU A 1 518 ? -33.134 5.586 36.457 1.00 89.19 518 GLU A N 1
ATOM 3718 C CA . GLU A 1 518 ? -32.958 4.226 35.915 1.00 89.19 518 GLU A CA 1
ATOM 3719 C C . GLU A 1 518 ? -31.456 3.912 35.730 1.00 89.19 518 GLU A C 1
ATOM 3721 O O . GLU A 1 518 ? -31.028 2.796 36.023 1.00 89.19 518 GLU A O 1
ATOM 3726 N N . ASP A 1 519 ? -30.669 4.948 35.438 1.00 92.12 519 ASP A N 1
ATOM 3727 C CA . ASP A 1 519 ? -29.209 5.044 35.399 1.00 92.12 519 ASP A CA 1
ATOM 3728 C C . ASP A 1 519 ? -28.498 4.902 36.771 1.00 92.12 519 ASP A C 1
ATOM 3730 O O . ASP A 1 519 ? -29.098 4.725 37.843 1.00 92.12 519 ASP A O 1
ATOM 3734 N N . SER A 1 520 ? -27.165 4.899 36.728 1.00 90.69 520 SER A N 1
ATOM 3735 C CA . SER A 1 520 ? -26.223 4.578 37.801 1.00 90.69 520 SER A CA 1
ATOM 3736 C C . SER A 1 520 ? -24.961 5.449 37.715 1.00 90.69 520 SER A C 1
ATOM 3738 O O . SER A 1 520 ? -24.527 5.850 36.641 1.00 90.69 520 SER A O 1
ATOM 3740 N N . LEU A 1 521 ? -24.343 5.721 38.869 1.00 87.19 521 LEU A N 1
ATOM 3741 C CA . LEU A 1 521 ? -23.048 6.406 38.969 1.00 87.19 521 LEU A CA 1
ATOM 3742 C C . LEU A 1 521 ? -22.073 5.506 39.730 1.00 87.19 521 LEU A C 1
ATOM 3744 O O . LEU A 1 521 ? -22.391 5.060 40.836 1.00 87.19 521 LEU A O 1
ATOM 3748 N N . GLY A 1 522 ? -20.887 5.279 39.177 1.00 82.81 522 GLY A N 1
ATOM 3749 C CA . GLY A 1 522 ? -19.764 4.675 39.885 1.00 82.81 522 GLY A CA 1
ATOM 3750 C C . GLY A 1 522 ? -18.552 5.595 39.974 1.00 82.81 522 GLY A C 1
ATOM 3751 O O . GLY A 1 522 ? -18.508 6.647 39.341 1.00 82.81 522 GLY A O 1
ATOM 3752 N N . ILE A 1 523 ? -17.616 5.240 40.856 1.00 76.50 523 ILE A N 1
ATOM 3753 C CA . ILE A 1 523 ? -16.437 6.051 41.187 1.00 76.50 523 ILE A CA 1
ATOM 3754 C C . ILE A 1 523 ? -15.256 5.124 41.499 1.00 76.50 523 ILE A C 1
ATOM 3756 O O . ILE A 1 523 ? -15.428 4.167 42.261 1.00 76.50 523 ILE A O 1
ATOM 3760 N N . PHE A 1 524 ? -14.080 5.444 40.958 1.00 66.12 524 PHE A N 1
ATOM 3761 C CA . PHE A 1 524 ? -12.817 4.712 41.110 1.00 66.12 524 PHE A CA 1
ATOM 3762 C C . PHE A 1 524 ? -11.730 5.589 41.783 1.00 66.12 524 PHE A C 1
ATOM 3764 O O . PHE A 1 524 ? -12.051 6.570 42.455 1.00 66.12 524 PHE A O 1
ATOM 3771 N N . GLY A 1 525 ? -10.450 5.214 41.673 1.00 55.00 525 GLY A N 1
ATOM 3772 C CA . GLY A 1 525 ? -9.322 6.152 41.833 1.00 55.00 525 GLY A CA 1
ATOM 3773 C C . GLY A 1 525 ? -8.808 6.543 43.236 1.00 55.00 525 GLY A C 1
ATOM 3774 O O . GLY A 1 525 ? -7.809 7.255 43.322 1.00 55.00 525 GLY A O 1
ATOM 3775 N N . THR A 1 526 ? -9.386 6.095 44.363 1.00 48.16 526 THR A N 1
ATOM 3776 C CA . THR A 1 526 ? -8.886 6.512 45.704 1.00 48.16 526 THR A CA 1
ATOM 3777 C C . THR A 1 526 ? -7.447 6.051 45.980 1.00 48.16 526 THR A C 1
ATOM 3779 O O . THR A 1 526 ? -7.167 4.848 45.968 1.00 48.16 526 THR A O 1
ATOM 3782 N N . SER A 1 527 ? -6.534 6.976 46.301 1.00 43.53 527 SER A N 1
ATOM 3783 C CA . SER A 1 527 ? -5.099 6.680 46.385 1.00 43.53 527 SER A CA 1
ATOM 3784 C C . SER A 1 527 ? -4.715 5.965 47.690 1.00 43.53 527 SER A C 1
ATOM 3786 O O . SER A 1 527 ? -5.028 6.391 48.808 1.00 43.53 527 SER A O 1
ATOM 3788 N N . TYR A 1 528 ? -3.977 4.857 47.574 1.00 42.47 528 TYR A N 1
ATOM 3789 C CA . TYR A 1 528 ? -3.689 3.954 48.697 1.00 42.47 528 TYR A CA 1
ATOM 3790 C C . TYR A 1 528 ? -2.579 4.469 49.644 1.00 42.47 528 TYR A C 1
ATOM 3792 O O . TYR A 1 528 ? -1.550 3.825 49.853 1.00 42.47 528 TYR A O 1
ATOM 3800 N N . THR A 1 529 ? -2.764 5.652 50.248 1.00 40.56 529 THR A N 1
ATOM 3801 C CA . THR A 1 529 ? -1.864 6.168 51.305 1.00 40.56 529 THR A CA 1
ATOM 3802 C C . THR A 1 529 ? -2.540 6.878 52.486 1.00 40.56 529 THR A C 1
ATOM 3804 O O . THR A 1 529 ? -1.911 6.994 53.542 1.00 40.56 529 THR A O 1
ATOM 3807 N N . ALA A 1 530 ? -3.783 7.360 52.354 1.00 37.84 530 ALA A N 1
ATOM 3808 C CA . ALA A 1 530 ? -4.363 8.309 53.315 1.00 37.84 530 ALA A CA 1
ATOM 3809 C C . ALA A 1 530 ? -5.286 7.699 54.389 1.00 37.84 530 ALA A C 1
ATOM 3811 O O . ALA A 1 530 ? -5.311 8.207 55.516 1.00 37.84 530 ALA A O 1
ATOM 3812 N N . PHE A 1 531 ? -6.022 6.627 54.074 1.00 42.22 531 PHE A N 1
ATOM 3813 C CA . PHE A 1 531 ? -7.101 6.102 54.921 1.00 42.22 531 PHE A CA 1
ATOM 3814 C C . PHE A 1 531 ? -6.965 4.599 55.190 1.00 42.22 531 PHE A C 1
ATOM 3816 O O . PHE A 1 531 ? -6.633 3.813 54.309 1.00 42.22 531 PHE A O 1
ATOM 3823 N N . SER A 1 532 ? -7.221 4.197 56.437 1.00 44.12 532 SER A N 1
ATOM 3824 C CA . SER A 1 532 ? -7.390 2.787 56.815 1.00 44.12 532 SER A CA 1
ATOM 3825 C C . SER A 1 532 ? -8.819 2.305 56.548 1.00 44.12 532 SER A C 1
ATOM 3827 O O . SER A 1 532 ? -9.728 3.124 56.493 1.00 44.12 532 SER A O 1
ATOM 3829 N N . GLU A 1 533 ? -9.030 0.984 56.507 1.00 48.31 533 GLU A N 1
ATOM 3830 C CA . GLU A 1 533 ? -10.321 0.297 56.263 1.00 48.31 533 GLU A CA 1
ATOM 3831 C C . GLU A 1 533 ? -11.530 0.805 57.098 1.00 48.31 533 GLU A C 1
ATOM 3833 O O . GLU A 1 533 ? -12.676 0.557 56.734 1.00 48.31 533 GLU A O 1
ATOM 3838 N N . ASP A 1 534 ? -11.297 1.505 58.218 1.00 45.75 534 ASP A N 1
ATOM 3839 C CA . ASP A 1 534 ? -12.323 2.105 59.092 1.00 45.75 534 ASP A CA 1
ATOM 3840 C C . ASP A 1 534 ? -12.749 3.550 58.695 1.00 45.75 534 ASP A C 1
ATOM 3842 O O . ASP A 1 534 ? -13.725 4.057 59.252 1.00 45.75 534 ASP A O 1
ATOM 3846 N N . ASP A 1 535 ? -12.041 4.235 57.783 1.00 48.59 535 ASP A N 1
ATOM 3847 C CA . ASP A 1 535 ? -12.208 5.674 57.465 1.00 48.59 535 ASP A CA 1
ATOM 3848 C C . ASP A 1 535 ? -12.883 5.949 56.093 1.00 48.59 535 ASP A C 1
ATOM 3850 O O . ASP A 1 535 ? -12.689 7.014 55.506 1.00 48.59 535 ASP A O 1
ATOM 3854 N N . TRP A 1 536 ? -13.716 5.032 55.576 1.00 49.00 536 TRP A N 1
ATOM 3855 C CA . TRP A 1 536 ? -14.526 5.296 54.371 1.00 49.00 536 TRP A CA 1
ATOM 3856 C C . TRP A 1 536 ? -15.456 6.504 54.582 1.00 49.00 536 TRP A C 1
ATOM 3858 O O . TRP A 1 536 ? -16.331 6.491 55.455 1.00 49.00 536 TRP A O 1
ATOM 3868 N N . ILE A 1 537 ? -15.305 7.540 53.754 1.00 56.53 537 ILE A N 1
ATOM 3869 C CA . ILE A 1 537 ? -16.172 8.721 53.767 1.00 56.53 537 ILE A CA 1
ATOM 3870 C C . ILE A 1 537 ? -17.280 8.513 52.727 1.00 56.53 537 ILE A C 1
ATOM 3872 O O . ILE A 1 537 ? -17.020 8.532 51.531 1.00 56.53 537 ILE A O 1
ATOM 3876 N N . GLU A 1 538 ? -18.523 8.308 53.177 1.00 65.19 538 GLU A N 1
ATOM 3877 C CA . GLU A 1 538 ? -19.693 8.242 52.284 1.00 65.19 538 GLU A CA 1
ATOM 3878 C C . GLU A 1 538 ? -19.808 9.547 51.461 1.00 65.19 538 GLU A C 1
ATOM 3880 O O . GLU A 1 538 ? -19.915 10.617 52.074 1.00 65.19 538 GLU A O 1
ATOM 3885 N N . PRO A 1 539 ? -19.825 9.499 50.111 1.00 70.94 539 PRO A N 1
ATOM 3886 C CA . PRO A 1 539 ? -19.930 10.705 49.293 1.00 70.94 539 PRO A CA 1
ATOM 3887 C C . PRO A 1 539 ? -21.192 11.525 49.589 1.00 70.94 539 PRO A C 1
ATOM 3889 O O . PRO A 1 539 ? -22.310 11.010 49.680 1.00 70.94 539 PRO A O 1
ATOM 3892 N N . VAL A 1 540 ? -21.021 12.838 49.741 1.00 82.38 540 VAL A N 1
ATOM 3893 C CA . VAL A 1 540 ? -22.080 13.758 50.166 1.00 82.38 540 VAL A CA 1
ATOM 3894 C C . VAL A 1 540 ? -22.735 14.421 48.962 1.00 82.38 540 VAL A C 1
ATOM 3896 O O . VAL A 1 540 ? -22.174 15.333 48.350 1.00 82.38 540 VAL A O 1
ATOM 3899 N N . LEU A 1 541 ? -23.971 13.995 48.696 1.00 88.88 541 LEU A N 1
ATOM 3900 C CA . LEU A 1 541 ? -24.894 14.614 47.746 1.00 88.88 541 LEU A CA 1
ATOM 3901 C C . LEU A 1 541 ? -25.399 15.966 48.279 1.00 88.88 541 LEU A C 1
ATOM 3903 O O . LEU A 1 541 ? -26.066 16.031 49.317 1.00 88.88 541 LEU A O 1
ATOM 3907 N N . THR A 1 542 ? -25.124 17.051 47.553 1.00 93.31 542 THR A N 1
ATOM 3908 C CA . THR A 1 542 ? -25.548 18.415 47.908 1.00 93.31 542 THR A CA 1
ATOM 3909 C C . THR A 1 542 ? -26.319 19.064 46.761 1.00 93.31 542 THR A C 1
ATOM 3911 O O . THR A 1 542 ? -25.768 19.288 45.691 1.00 93.31 542 THR A O 1
ATOM 3914 N N . GLN A 1 543 ? -27.582 19.443 46.983 1.00 95.69 543 GLN A N 1
ATOM 3915 C CA . GLN A 1 543 ? -28.342 20.222 45.996 1.00 95.69 543 GLN A CA 1
ATOM 3916 C C . GLN A 1 543 ? -27.819 21.669 45.932 1.00 95.69 543 GLN A C 1
ATOM 3918 O O . GLN A 1 543 ? -27.890 22.405 46.924 1.00 95.69 543 GLN A O 1
ATOM 3923 N N . VAL A 1 544 ? -27.356 22.101 44.758 1.00 94.88 544 VAL A N 1
ATOM 3924 C CA . VAL A 1 544 ? -26.815 23.443 44.500 1.00 94.88 544 VAL A CA 1
ATOM 3925 C C . VAL A 1 544 ? -27.568 24.083 43.335 1.00 94.88 544 VAL A C 1
ATOM 3927 O O . VAL A 1 544 ? -27.247 23.907 42.164 1.00 94.88 544 VAL A O 1
ATOM 3930 N N . GLY A 1 545 ? -28.607 24.849 43.674 1.00 94.62 545 GLY A N 1
ATOM 3931 C CA . GLY A 1 545 ? -29.543 25.365 42.674 1.00 94.62 545 GLY A CA 1
ATOM 3932 C C . GLY A 1 545 ? -30.366 24.223 42.086 1.00 94.62 545 GLY A C 1
ATOM 3933 O O . GLY A 1 545 ? -30.949 23.448 42.843 1.00 94.62 545 GLY A O 1
ATOM 3934 N N . ASP A 1 546 ? -30.386 24.133 40.761 1.00 93.56 546 ASP A N 1
ATOM 3935 C CA . ASP A 1 546 ? -31.085 23.084 40.014 1.00 93.56 546 ASP A CA 1
ATOM 3936 C C . ASP A 1 546 ? -30.187 21.846 39.750 1.00 93.56 546 ASP A C 1
ATOM 3938 O O . ASP A 1 546 ? -30.628 20.911 39.100 1.00 93.56 546 ASP A O 1
ATOM 3942 N N . ASN A 1 547 ? -28.957 21.813 40.291 1.00 95.69 547 ASN A N 1
ATOM 3943 C CA . ASN A 1 547 ? -27.967 20.735 40.117 1.00 95.69 547 ASN A CA 1
ATOM 3944 C C . ASN A 1 547 ? -27.689 19.983 41.435 1.00 95.69 547 ASN A C 1
ATOM 3946 O O . ASN A 1 547 ? -27.977 20.500 42.522 1.00 95.69 547 ASN A O 1
ATOM 3950 N N . VAL A 1 548 ? -27.036 18.819 41.353 1.00 93.56 548 VAL A N 1
ATOM 3951 C CA . VAL A 1 548 ? -26.475 18.076 42.498 1.00 93.56 548 VAL A CA 1
ATOM 3952 C C . VAL A 1 548 ? -24.950 18.021 42.391 1.00 93.56 548 VAL A C 1
ATOM 3954 O O . VAL A 1 548 ? -24.420 17.598 41.373 1.00 93.56 548 VAL A O 1
ATOM 3957 N N . GLU A 1 549 ? -24.238 18.409 43.449 1.00 92.56 549 GLU A N 1
ATOM 3958 C CA . GLU A 1 549 ? -22.803 18.132 43.599 1.00 92.56 549 GLU A CA 1
ATOM 3959 C C . GLU A 1 549 ? -22.608 16.855 44.433 1.00 92.56 549 GLU A C 1
ATOM 3961 O O . GLU A 1 549 ? -23.111 16.767 45.559 1.00 92.56 549 GLU A O 1
ATOM 3966 N N . VAL A 1 550 ? -21.862 15.885 43.901 1.00 88.06 550 VAL A N 1
ATOM 3967 C CA . VAL A 1 550 ? -21.361 14.701 44.615 1.00 88.06 550 VAL A CA 1
ATOM 3968 C C . VAL A 1 550 ? -19.959 15.029 45.117 1.00 88.06 550 VAL A C 1
ATOM 3970 O O . VAL A 1 550 ? -19.077 15.364 44.331 1.00 88.06 550 VAL A O 1
ATOM 3973 N N . THR A 1 551 ? -19.751 14.997 46.433 1.00 82.25 551 THR A N 1
ATOM 3974 C CA . THR A 1 551 ? -18.521 15.504 47.071 1.00 82.25 551 THR A CA 1
ATOM 3975 C C . THR A 1 551 ? -17.965 14.532 48.111 1.00 82.25 551 THR A C 1
ATOM 3977 O O . THR A 1 551 ? -18.637 13.579 48.485 1.00 82.25 551 THR A O 1
ATOM 3980 N N . GLN A 1 552 ? -16.760 14.801 48.624 1.00 76.00 552 GLN A N 1
ATOM 3981 C CA . GLN A 1 552 ? -15.981 13.888 49.485 1.00 76.00 552 GLN A CA 1
ATOM 3982 C C . GLN A 1 552 ? -15.424 12.651 48.755 1.00 76.00 552 GLN A C 1
ATOM 3984 O O . GLN A 1 552 ? -15.180 11.624 49.378 1.00 76.00 552 GLN A O 1
ATOM 3989 N N . ILE A 1 553 ? -15.191 12.795 47.452 1.00 72.56 553 ILE A N 1
ATOM 3990 C CA . ILE A 1 553 ? -14.395 11.886 46.623 1.00 72.56 553 ILE A CA 1
ATOM 3991 C C . ILE A 1 553 ? -12.915 12.314 46.751 1.00 72.56 553 ILE A C 1
ATOM 3993 O O . ILE A 1 553 ? -12.632 13.467 47.094 1.00 72.56 553 ILE A O 1
ATOM 3997 N N . GLU A 1 554 ? -11.967 11.400 46.543 1.00 66.44 554 GLU A N 1
ATOM 3998 C CA . GLU A 1 554 ? -10.538 11.739 46.479 1.00 66.44 554 GLU A CA 1
ATOM 3999 C C . GLU A 1 554 ? -10.183 12.260 45.075 1.00 66.44 554 GLU A C 1
ATOM 4001 O O . GLU A 1 554 ? -10.727 11.785 44.084 1.00 66.44 554 GLU A O 1
ATOM 4006 N N . GLY A 1 555 ? -9.325 13.279 44.982 1.00 63.16 555 GLY A N 1
ATOM 4007 C CA . GLY A 1 555 ? -8.993 13.959 43.722 1.00 63.16 555 GLY A CA 1
ATOM 4008 C C . GLY A 1 555 ? -10.025 15.010 43.285 1.00 63.16 555 GLY A C 1
ATOM 4009 O O . GLY A 1 555 ? -9.675 16.187 43.150 1.00 63.16 555 GLY A O 1
ATOM 4010 N N . GLY A 1 556 ? -11.300 14.629 43.137 1.00 75.94 556 GLY A N 1
ATOM 4011 C CA . GLY A 1 556 ? -12.308 15.473 42.475 1.00 75.94 556 GLY A CA 1
ATOM 4012 C C . GLY A 1 556 ? -13.718 15.526 43.081 1.00 75.94 556 GLY A C 1
ATOM 4013 O O . GLY A 1 556 ? -13.948 15.274 44.269 1.00 75.94 556 GLY A O 1
ATOM 4014 N N . LYS A 1 557 ? -14.685 15.911 42.240 1.00 84.69 557 LYS A N 1
ATOM 4015 C CA . LYS A 1 557 ? -16.135 15.900 42.504 1.00 84.69 557 LYS A CA 1
ATOM 4016 C C . LYS A 1 557 ? -16.924 15.671 41.209 1.00 84.69 557 LYS A C 1
ATOM 4018 O O . LYS A 1 557 ? -16.440 16.020 40.141 1.00 84.69 557 LYS A O 1
ATOM 4023 N N . VAL A 1 558 ? -18.172 15.210 41.315 1.00 89.00 558 VAL A N 1
ATOM 4024 C CA . VAL A 1 558 ? -19.094 15.113 40.162 1.00 89.00 558 VAL A CA 1
ATOM 4025 C C . VAL A 1 558 ? -20.189 16.177 40.277 1.00 89.00 558 VAL A C 1
ATOM 4027 O O . VAL A 1 558 ? -20.727 16.397 41.368 1.00 89.00 558 VAL A O 1
ATOM 4030 N N . ILE A 1 559 ? -20.547 16.842 39.176 1.00 92.38 559 ILE A N 1
ATOM 4031 C CA . ILE A 1 559 ? -21.700 17.752 39.097 1.00 92.38 559 ILE A CA 1
ATOM 4032 C C . ILE A 1 559 ? -22.752 17.170 38.150 1.00 92.38 559 ILE A C 1
ATOM 4034 O O . ILE A 1 559 ? -22.582 17.179 36.937 1.00 92.38 559 ILE A O 1
ATOM 4038 N N . LEU A 1 560 ? -23.885 16.747 38.708 1.00 93.75 560 LEU A N 1
ATOM 4039 C CA . LEU A 1 560 ? -25.037 16.260 37.952 1.00 93.75 560 LEU A CA 1
ATOM 4040 C C . LEU A 1 560 ? -25.983 17.443 37.673 1.00 93.75 560 LEU A C 1
ATOM 4042 O O . LEU A 1 560 ? -26.551 18.037 38.602 1.00 93.75 560 LEU A O 1
ATOM 4046 N N . LEU A 1 561 ? -26.121 17.840 36.407 1.00 94.00 561 LEU A N 1
ATOM 4047 C CA . LEU A 1 561 ? -26.903 19.012 35.999 1.00 94.00 561 LEU A CA 1
ATOM 4048 C C . LEU A 1 561 ? -28.412 18.724 35.962 1.00 94.00 561 LEU A C 1
ATOM 4050 O O . LEU A 1 561 ? -28.845 17.651 35.563 1.00 94.00 561 LEU A O 1
ATOM 4054 N N . ASN A 1 562 ? -29.229 19.716 36.334 1.00 92.88 562 ASN A N 1
ATOM 4055 C CA . ASN A 1 562 ? -30.703 19.703 36.245 1.00 92.88 562 ASN A CA 1
ATOM 4056 C C . ASN A 1 562 ? -31.459 18.593 37.027 1.00 92.88 562 ASN A C 1
ATOM 4058 O O . ASN A 1 562 ? -32.692 18.549 36.964 1.00 92.88 562 ASN A O 1
ATOM 4062 N N . THR A 1 563 ? -30.768 17.732 37.784 1.00 93.19 563 THR A N 1
ATOM 4063 C CA . THR A 1 563 ? -31.352 16.617 38.559 1.00 93.19 563 THR A CA 1
ATOM 4064 C C . THR A 1 563 ? -31.524 16.940 40.060 1.00 93.19 563 THR A C 1
ATOM 4066 O O . THR A 1 563 ? -31.168 18.028 40.532 1.00 93.19 563 THR A O 1
ATOM 4069 N N . THR A 1 564 ? -32.099 16.025 40.857 1.00 93.12 564 THR A N 1
ATOM 4070 C CA . THR A 1 564 ? -32.304 16.232 42.312 1.00 93.12 564 THR A CA 1
ATOM 4071 C C . THR A 1 564 ? -31.716 15.134 43.186 1.00 93.12 564 THR A C 1
ATOM 4073 O O . THR A 1 564 ? -31.606 13.980 42.783 1.00 93.12 564 THR A O 1
ATOM 4076 N N . VAL A 1 565 ? -31.379 15.471 44.436 1.00 90.69 565 VAL A N 1
ATOM 4077 C CA . VAL A 1 565 ? -30.839 14.502 45.409 1.00 90.69 565 VAL A CA 1
ATOM 4078 C C . VAL A 1 565 ? -31.799 13.324 45.649 1.00 90.69 565 VAL A C 1
ATOM 4080 O O . VAL A 1 565 ? -31.343 12.234 45.969 1.00 90.69 565 VAL A O 1
ATOM 4083 N N . GLU A 1 566 ? -33.116 13.488 45.479 1.00 89.19 566 GLU A N 1
ATOM 4084 C CA . GLU A 1 566 ? -34.069 12.368 45.558 1.00 89.19 566 GLU A CA 1
ATOM 4085 C C . GLU A 1 566 ? -34.050 11.427 44.344 1.00 89.19 566 GLU A C 1
ATOM 4087 O O . GLU A 1 566 ? -34.466 10.279 44.490 1.00 89.19 566 GLU A O 1
ATOM 4092 N N . ILE A 1 567 ? -33.599 11.902 43.179 1.00 87.56 567 ILE A N 1
ATOM 4093 C CA . ILE A 1 567 ? -33.366 11.091 41.976 1.00 87.56 567 ILE A CA 1
ATOM 4094 C C . ILE A 1 567 ? -32.047 10.328 42.152 1.00 87.56 567 ILE A C 1
ATOM 4096 O O . ILE A 1 567 ? -32.033 9.101 42.156 1.00 87.56 567 ILE A O 1
ATOM 4100 N N . VAL A 1 568 ? -30.974 11.057 42.464 1.00 85.81 568 VAL A N 1
ATOM 4101 C CA . VAL A 1 568 ? -29.615 10.523 42.650 1.00 85.81 568 VAL A CA 1
ATOM 4102 C C . VAL A 1 568 ? -29.513 9.565 43.851 1.00 85.81 568 VAL A C 1
ATOM 4104 O O . VAL A 1 568 ? -28.695 8.660 43.861 1.00 85.81 568 VAL A O 1
ATOM 4107 N N . ALA A 1 569 ? -30.364 9.701 44.874 1.00 82.00 569 ALA A N 1
ATOM 4108 C CA . ALA A 1 569 ? -30.451 8.736 45.981 1.00 82.00 569 ALA A CA 1
ATOM 4109 C C . ALA A 1 569 ? -31.434 7.567 45.728 1.00 82.00 569 ALA A C 1
ATOM 4111 O O . ALA A 1 569 ? -31.720 6.797 46.653 1.00 82.00 569 ALA A O 1
ATOM 4112 N N . ALA A 1 570 ? -31.996 7.468 44.520 1.00 80.56 570 ALA A N 1
ATOM 4113 C CA . ALA A 1 570 ? -32.850 6.370 44.066 1.00 80.56 570 ALA A CA 1
ATOM 4114 C C . ALA A 1 570 ? -32.227 5.565 42.909 1.00 80.56 570 ALA A C 1
ATOM 4116 O O . ALA A 1 570 ? -32.560 4.385 42.785 1.00 80.56 570 ALA A O 1
ATOM 4117 N N . SER A 1 571 ? -31.337 6.186 42.127 1.00 76.69 571 SER A N 1
ATOM 4118 C CA . SER A 1 571 ? -30.486 5.561 41.108 1.00 76.69 571 SER A CA 1
ATOM 4119 C C . SER A 1 571 ? -29.457 4.587 41.704 1.00 76.69 571 SER A C 1
ATOM 4121 O O . SER A 1 571 ? -29.239 4.522 42.922 1.00 76.69 571 SER A O 1
ATOM 4123 N N . GLY A 1 572 ? -28.828 3.791 40.839 1.00 65.06 572 GLY A N 1
ATOM 4124 C CA . GLY A 1 572 ? -27.918 2.714 41.227 1.00 65.06 572 GLY A CA 1
ATOM 4125 C C . GLY A 1 572 ? -26.494 3.168 41.548 1.00 65.06 572 GLY A C 1
ATOM 4126 O O . GLY A 1 572 ? -25.567 2.688 40.909 1.00 65.06 572 GLY A O 1
ATOM 4127 N N . ILE A 1 573 ? -26.272 4.059 42.526 1.00 65.31 573 ILE A N 1
ATOM 4128 C CA . ILE A 1 573 ? -24.888 4.444 42.875 1.00 65.31 573 ILE A CA 1
ATOM 4129 C C . ILE A 1 573 ? -24.103 3.221 43.392 1.00 65.31 573 ILE A C 1
ATOM 4131 O O . ILE A 1 573 ? -24.456 2.645 44.429 1.00 65.31 573 ILE A O 1
ATOM 4135 N N . GLN A 1 574 ? -23.029 2.843 42.693 1.00 63.22 574 GLN A N 1
ATOM 4136 C CA . GLN A 1 574 ? -22.169 1.704 43.023 1.00 63.22 574 GLN A CA 1
ATOM 4137 C C . GLN A 1 574 ? -20.734 2.172 43.276 1.00 63.22 574 GLN A C 1
ATOM 4139 O O . GLN A 1 574 ? -20.093 2.739 42.404 1.00 63.22 574 GLN A O 1
ATOM 4144 N N . PHE A 1 575 ? -20.210 1.910 44.472 1.00 59.75 575 PHE A N 1
ATOM 4145 C CA . PHE A 1 575 ? -18.825 2.235 44.816 1.00 59.75 575 PHE A CA 1
ATOM 4146 C C . PHE A 1 575 ? -17.995 0.953 44.845 1.00 59.75 575 PHE A C 1
ATOM 4148 O O . PHE A 1 575 ? -18.281 0.059 45.648 1.00 59.75 575 PHE A O 1
ATOM 4155 N N . THR A 1 576 ? -16.977 0.877 43.991 1.00 45.62 576 THR A N 1
ATOM 4156 C CA . THR A 1 576 ? -16.101 -0.291 43.861 1.00 45.62 576 THR A CA 1
ATOM 4157 C C . THR A 1 576 ? -14.707 0.069 44.355 1.00 45.62 576 THR A C 1
ATOM 4159 O O . THR A 1 576 ? -14.125 1.066 43.944 1.00 45.62 576 THR A O 1
ATOM 4162 N N . GLN A 1 577 ? -14.178 -0.752 45.256 1.00 43.59 577 GLN A N 1
ATOM 4163 C CA . GLN A 1 577 ? -12.810 -0.658 45.755 1.00 43.59 577 GLN A CA 1
ATOM 4164 C C . GLN A 1 577 ? -11.964 -1.752 45.081 1.00 43.59 577 GLN A C 1
ATOM 4166 O O . GLN A 1 577 ? -12.476 -2.856 44.877 1.00 43.59 577 GLN A O 1
ATOM 4171 N N . LEU A 1 578 ? -10.698 -1.443 44.771 1.0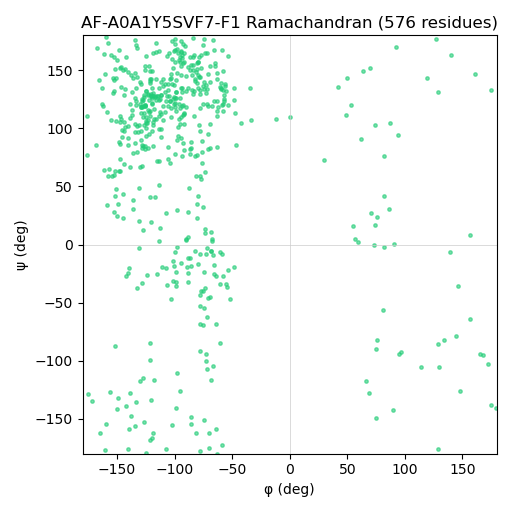0 42.00 578 LEU A N 1
ATOM 4172 C CA . LEU A 1 578 ? -9.657 -2.425 44.426 1.00 42.00 578 LEU A CA 1
ATOM 4173 C C . LEU A 1 578 ? -9.286 -3.301 45.640 1.00 42.00 578 LEU A C 1
ATOM 4175 O O . LEU A 1 578 ? -9.095 -2.727 46.740 1.00 42.00 578 LEU A O 1
#

Secondary structure (DSSP, 8-state):
------PPP----------------------------------------------------PPP--------TT------EEE--SS--EEE--SS--EEE--SSS-EEEEEEES-EEEEEESS-EEEEEEES--EEEEESS-EEE-STT------EEEEESS--EEE--SSS-EEEEESS--EEE---S-TTT----EEE--SSS-EEEE-TT-EEE--SS--EEEEEE-SSS--EEESS--TTT-EEEEEE-TTTS-S-S-SS-TT---EEEEE-TTTSSEEEEETTEEEEEESS-TTT--TTTEEEEEGGGS-THHHHHHHTTS-----S-S----S-----B--SS--EEE--SS--EEEEESS--EEE--SSS-EEEEESSS-EEE--SSS-EEEEESSS-EEE-----SS-------EEEEESS--EEE--SS----EEESS--EEE-S----SS--S-------EEESSS-EEEE-SS-EEEEESSS-EEEE--TT--SSEEEEEES--SSSEEEE----TTS--TT-----EEEEETTEEEEES-SSEEEEE-S--HHHHTTS--EE---

Solvent-accessible surface area (backbone atoms only — not comparable to full-atom values): 31722 Å² total; per-residue (Å²): 131,87,86,84,87,83,82,85,84,78,88,78,90,75,85,78,77,86,89,81,83,89,79,92,82,86,82,86,83,89,86,91,86,86,87,84,89,81,90,82,90,87,86,88,86,90,83,92,80,90,87,87,88,81,90,84,75,91,74,92,73,92,79,79,93,79,87,80,91,71,92,66,93,74,74,71,84,69,61,50,79,50,70,55,51,85,45,63,38,82,48,75,57,46,84,34,50,28,34,39,36,37,51,24,26,54,23,40,36,31,48,36,31,36,45,31,38,38,37,37,39,36,34,48,30,40,39,32,52,35,38,35,45,34,35,39,36,42,39,43,22,57,26,39,41,34,49,53,95,53,61,40,62,22,57,33,38,41,33,36,33,60,22,50,22,37,40,40,51,30,15,26,46,28,36,43,33,27,47,50,27,49,19,39,39,36,42,50,56,77,40,87,88,54,47,58,47,33,40,42,33,29,34,50,31,45,16,38,43,33,36,30,45,38,18,39,38,33,47,74,57,59,55,29,38,40,38,39,45,33,65,86,67,61,52,43,21,32,38,64,67,73,54,61,93,71,26,39,39,36,40,27,30,49,83,76,50,62,71,96,78,88,68,94,91,54,100,78,74,70,59,59,47,78,38,72,29,89,84,83,57,10,21,36,32,27,47,58,90,33,58,46,33,36,34,64,40,55,47,88,62,64,44,86,89,28,49,47,79,44,52,44,90,77,56,78,65,64,65,53,52,72,59,49,74,76,72,74,69,73,84,80,97,84,81,88,91,80,86,90,78,39,57,74,47,71,47,72,74,44,67,38,80,47,56,48,55,80,37,44,30,40,39,39,40,36,43,26,48,31,41,35,38,58,31,24,34,48,30,38,39,32,43,45,36,31,55,30,38,40,34,39,53,51,25,58,27,39,38,36,44,35,44,35,48,27,35,41,38,39,55,86,80,72,103,59,96,66,85,55,31,46,33,36,40,33,34,47,47,19,52,24,34,38,39,44,44,48,37,49,29,40,38,34,33,38,53,24,47,24,43,38,34,44,33,77,92,63,98,80,80,84,86,88,54,72,40,50,28,40,39,36,42,37,44,22,57,27,38,36,39,36,40,45,51,21,44,40,32,50,64,61,53,50,26,38,44,31,37,46,25,64,81,67,52,77,84,34,39,27,33,39,31,71,64,55,54,65,17,30,45,33,46,50,40,69,69,98,82,82,71,60,97,87,61,80,65,79,64,45,77,40,75,57,85,60,21,24,37,40,31,73,54,58,38,33,36,40,38,38,43,79,33,49,61,76,35,61,73,61,21,56,66,45,82,63,81,134

Sequence (578 aa):
MLAFFLLPALLGIAFLPSLFDGADDDDDRDTDDGGTPATETETETETETETETETETETETETETETETETEVGATPTSTVKNGTDGDDTLRTYSTDDSVNGGAGDDTIQAGAGNDTVYAGSGNDTVLGGEGDDRVFLQEGDDLYRTFNGIDSGDDLVRGGDGADVLIDSSGSDQLYGELGADLIVALDTNPETAGADMLSGGYGADVLVGDDGDTMSGGAGVDAFAVFASKGAEAVTITDFDPETESLIIAYDADMITPSGLLNDPGDLDSRVVENTQTGGADIYIGDTLVAQLSVDYASLSNENLQFLPASDIDLGLLDDLVAGQDDVADPETDPVTPSGLHLLGTQGDDDIVGSQESDEIYARPGNDTIDDGAGDDLVYAGSGDDLVVGTLGDDEIHLGLGGDTYQGNITYPSHVQNGNDTVFGDDGDDIIADNSGNDTIYGGNGNDAIIVGDYQGGDVASDNGADIVNAGAGDDYISADAGDIVTLGAGADLVYFDTSSGAQDNVLTVTDFTAEDSLGIFGTSYTAFSEDDWIEPVLTQVGDNVEVTQIEGGKVILLNTTVEIVAASGIQFTQL

Radius of gyration: 35.31 Å; Cα contacts (8 Å, |Δi|>4): 1537; chains: 1; bounding box: 69×92×102 Å

InterPro domains:
  IPR001343 RTX calcium-binding nonapeptide repeat [PF00353] (111-144)
  IPR001343 RTX calcium-binding nonapeptide repeat [PF00353] (152-185)
  IPR001343 RTX calcium-binding nonapeptide repeat [PF00353] (194-224)
  IPR001343 RTX calcium-binding nonapeptide repeat [PF00353] (347-380)
  IPR001343 RTX calcium-binding nonapeptide repeat [PF00353] (420-450)
  IPR001343 RTX calcium-binding nonapeptide repeat [PF00353] (465-496)
  IPR003995 RTX toxin determinant A [PR01488] (84-102)
  IPR003995 RTX toxin determinant A [PR01488] (427-448)
  IPR011049 Serralysin-like metalloprotease, C-terminal [G3DSA:2.150.10.10] (28-153)
  IPR011049 Serralysin-like metalloprotease, C-terminal [G3DSA:2.150.10.10] (193-287)
  IPR011049 Serralysin-like metalloprotease, C-terminal [SSF51120] (82-152)
  IPR011049 Serralysin-like metalloprotease, C-terminal [SSF51120] (150-254)
  IPR011049 Serralysin-like metalloprotease, C-terminal [SSF51120] (277-414)
  IPR011049 Serralysin-like metalloprotease, C-terminal [SSF51120] (420-565)
  IPR018511 Hemolysin-type calcium-binding conserved site [PS00330] (432-450)
  IPR050557 RTX toxin and mannuronan C5-epimerase [PTHR38340] (81-144)

Nearest PDB structures (foldseek):
  7rah-assembly1_E  TM=2.343E-01  e=1.135E-08  Bordetella pertussis
  7usl-assembly1_C  TM=2.231E-01  e=1.735E-06  Bordetella pertussis
  3a6z-assembly1_A  TM=2.742E-01  e=1.302E-04  Pseudomonas sp. MIS38
  3a70-assembly1_A  TM=2.617E-01  e=4.916E-04  Pseudomonas sp. MIS38
  5cxl-assembly2_B  TM=2.848E-01  e=4.782E-01  Bordetella pertussis Tohama I